Protein 4AFJ (pdb70)

Secondary structure (DSSP, 8-state):
--EEEEEEESSS----EEEEEEEEEEEEE-SS-EEEEEEETTT--EEEEEEEE----HHHHHHTT---TTB--EEEEEEE---S--EEEEEEE---EEHHHHHHHHHHTT-PPPHHHHHHHHHHHHHHHHHHHTTTEE-S--SGGGEEE-TTT--EEE---TT-EE--TTS-------GGG--HHHHTT-SS--THHHHHHHHHHHHHHHHTS-S---SSHHHHHHHHHHHH-PPPHHHHHHH-TT---S-----PPPPHHHHS-TTS-HHHHHHHHTTS-SSGGGSPPHHHHHTSGGGGGGG-TT---TTSPPP-------HHHHTT-GGGHHHHS-GGG--/-PPPEEEEEEESSS-S--EEEEEEEEEEEEEETTEEEEEEEETTT--EEEEEEEE---HHHHHHTT---TTB--EEEEEEEE-SSTT-EEEEEEEE---EEHHHHHHHHHHTT-PPPHHHHHHHHHHHHHHHHHHHTTTEE-S--SGGGEEE-TTT--EEE---TT-EE--TTS-------GGG--HHHHTT-SS--THHHHHHHHHHHHHHHHTS-S---SSHHHHHHHHHHHH-SPPHHHHHHH-TT---S-----PPPPHHHHS-TTS-HHHHHHHHTTS-SSGGGSPPHHHHHTSGGGGGGG-TT-B-TTSPBP-------TTTTTT-GGGHHHHS-GGG--/-HHHHHHHHHT-HHHHHHHHT--/-HHHHHHHHHT-HHHHHHHHHH-

GO terms:
  GO:0005515 protein binding (F, IPI)
  GO:0004674 protein serine/threonine kinase activity (F, IDA)
  GO:0034976 response to endoplasmic reticulum stress (P, IDA)
  GO:0010719 negative regulation of epithelial to mesenchymal transition (P, IDA)
  GO:0030336 negative regulation of cell migration (P, IDA)
  GO:0031398 positive regulation of protein ubiquitination (P, IDA)
  GO:0032436 positive regulation of proteasomal ubiquitin-dependent protein catabolic process (P, IDA)
  GO:0005813 centrosome (C, IDA)
  GO:0030010 establishment of cell polarity (P, TAS)
  GO:0030011 maintenance of cell polarity (P, TAS)
  GO:0090090 negative regulation of canonical Wnt signaling pathway (P, IGI)
  GO:0106310 protein serine kinase activity (F, IGI)
  GO:0010628 positive regulation of gene expression (P, IMP)
  GO:0010629 negative regulation of gene expression (P, IMP)
  GO:0045597 positive regulation of cell differentiation (P, IMP)
  GO:0045668 negative regulation of osteoblast differentiation (P, IMP)
  GO:1904781 positive regulation of protein localization to centrosome (P, IMP)
  GO:2000740 negative regulation of mesenchymal stem cell differentiation (P, IMP)
  GO:0032436 positive regulation of proteasomal ubiquitin-dependent protein catabolic process (P, IMP)
  GO:0150101 regulation of microtubule anchoring at centrosome (P, IMP)

Structure (mmCIF, N/CA/C/O backbone):
data_4AFJ
#
_entry.id   4AFJ
#
_cell.length_a   152.317
_cell.length_b   152.317
_cell.length_c   199.054
_cell.angle_alpha   90.00
_cell.angle_beta   90.00
_cell.angle_gamma   120.00
#
_symmetry.space_group_name_H-M   'H 3 2'
#
loop_
_entity.id
_entity.type
_entity.pdbx_description
1 polymer 'GLYCOGEN SYNTHASE KINASE-3 BETA'
2 polymer 'PROTO-ONCOGENE FRAT1'
3 non-polymer 'SULFATE ION'
4 non-polymer GLYCEROL
5 non-polymer 5-(4-METHOXYPHENYL)-N-(PYRIDIN-4-YLMETHYL)-1,3-OXAZOLE-4-CARBOXAMIDE
6 water water
#
loop_
_atom_site.group_PDB
_atom_site.id
_atom_site.type_symbol
_atom_site.label_atom_id
_atom_site.label_alt_id
_atom_site.label_comp_id
_atom_site.label_asym_id
_atom_site.label_entity_id
_atom_site.label_seq_id
_atom_site.pdbx_PDB_ins_code
_atom_site.Cartn_x
_atom_site.Cartn_y
_atom_site.Cartn_z
_atom_site.occupancy
_atom_site.B_iso_or_equiv
_atom_site.auth_seq_id
_atom_site.auth_comp_id
_atom_site.auth_asym_id
_atom_site.auth_atom_id
_atom_site.pdbx_PDB_model_num
ATOM 1 N N . LYS A 1 10 ? 99.406 23.293 -32.716 1.00 71.14 36 LYS A N 1
ATOM 2 C CA . LYS A 1 10 ? 98.231 22.430 -32.628 1.00 69.24 36 LYS A CA 1
ATOM 3 C C . LYS A 1 10 ? 97.227 22.939 -31.590 1.00 68.11 36 LYS A C 1
ATOM 4 O O . LYS A 1 10 ? 97.621 23.382 -30.509 1.00 64.42 36 LYS A O 1
ATOM 6 N N . VAL A 1 11 ? 95.930 22.889 -31.939 1.00 64.24 37 VAL A N 1
ATOM 7 C CA . VAL A 1 11 ? 94.822 23.276 -31.062 1.00 61.15 37 VAL A CA 1
ATOM 8 C C . VAL A 1 11 ? 94.319 21.987 -30.418 1.00 61.89 37 VAL A C 1
ATOM 9 O O . VAL A 1 11 ? 93.958 21.040 -31.127 1.00 62.16 37 VAL A O 1
ATOM 13 N N . THR A 1 12 ? 94.334 21.935 -29.083 1.00 54.87 38 THR A N 1
ATOM 14 C CA . THR A 1 12 ? 93.878 20.755 -28.362 1.00 52.01 38 THR A CA 1
ATOM 15 C C . THR A 1 12 ? 92.488 20.992 -27.811 1.00 53.30 38 THR A C 1
ATOM 16 O O . THR A 1 12 ? 92.260 21.979 -27.110 1.00 51.71 38 THR A O 1
ATOM 20 N N . THR A 1 13 ? 91.560 20.091 -28.142 1.00 49.20 39 THR A N 1
ATOM 21 C CA . THR A 1 13 ? 90.192 20.148 -27.650 1.00 47.57 39 THR A CA 1
ATOM 22 C C . THR A 1 13 ? 89.974 18.940 -26.758 1.00 49.32 39 THR A C 1
ATOM 23 O O . THR A 1 13 ? 90.273 17.803 -27.143 1.00 50.76 39 THR A O 1
ATOM 27 N N . VAL A 1 14 ? 89.483 19.207 -25.550 1.00 41.49 40 VAL A N 1
ATOM 28 C CA . VAL A 1 14 ? 89.226 18.209 -24.522 1.00 39.33 40 VAL A CA 1
ATOM 29 C C . VAL A 1 14 ? 87.857 18.458 -23.893 1.00 40.97 40 VAL A C 1
ATOM 30 O O . VAL A 1 14 ? 87.315 19.561 -23.995 1.00 40.31 40 VAL A O 1
ATOM 34 N N . VAL A 1 15 ? 87.310 17.428 -23.242 1.00 36.34 41 VAL A N 1
ATOM 35 C CA . VAL A 1 15 ? 86.074 17.526 -22.480 1.00 34.80 41 VAL A CA 1
ATOM 36 C C . VAL A 1 15 ? 86.596 17.651 -21.057 1.00 36.35 41 VAL A C 1
ATOM 37 O O . VAL A 1 15 ? 87.295 16.751 -20.581 1.00 35.27 41 VAL A O 1
ATOM 41 N N . ALA A 1 16 ? 86.343 18.794 -20.414 1.00 32.02 42 ALA A N 1
ATOM 42 C CA . ALA A 1 16 ? 86.862 19.045 -19.073 1.00 31.12 42 ALA A CA 1
ATOM 43 C C . ALA A 1 16 ? 85.766 19.472 -18.128 1.00 35.10 42 ALA A C 1
ATOM 44 O O . ALA A 1 16 ? 84.771 20.060 -18.551 1.00 35.28 42 ALA A O 1
ATOM 46 N N . THR A 1 17 ? 85.960 19.187 -16.849 1.00 29.52 43 THR A N 1
ATOM 47 C CA . THR A 1 17 ? 84.999 19.515 -15.811 1.00 29.88 43 THR A CA 1
ATOM 48 C C . THR A 1 17 ? 85.439 20.785 -15.080 1.00 33.67 43 THR A C 1
ATOM 49 O O . THR A 1 17 ? 86.603 20.853 -14.666 1.00 31.30 43 THR A O 1
ATOM 53 N N . PRO A 1 18 ? 84.525 21.767 -14.856 1.00 32.42 44 PRO A N 1
ATOM 54 C CA . PRO A 1 18 ? 84.912 22.975 -14.094 1.00 32.60 44 PRO A CA 1
ATOM 55 C C . PRO A 1 18 ? 85.420 22.620 -12.690 1.00 35.09 44 PRO A C 1
ATOM 56 O O . PRO A 1 18 ? 84.854 21.743 -12.030 1.00 32.69 44 PRO A O 1
ATOM 60 N N . GLY A 1 19 ? 86.499 23.279 -12.285 1.00 34.40 45 GLY A N 1
ATOM 61 C CA . GLY A 1 19 ? 87.177 23.066 -11.012 1.00 35.48 45 GLY A CA 1
ATOM 62 C C . GLY A 1 19 ? 86.320 23.159 -9.764 1.00 46.07 45 GLY A C 1
ATOM 63 O O . GLY A 1 19 ? 86.463 22.327 -8.866 1.00 44.79 45 GLY A O 1
ATOM 64 N N A GLN A 1 20 ? 85.413 24.147 -9.682 0.50 46.06 46 GLN A N 1
ATOM 65 N N B GLN A 1 20 ? 85.439 24.168 -9.724 0.50 47.39 46 GLN A N 1
ATOM 66 C CA A GLN A 1 20 ? 84.587 24.315 -8.477 0.50 48.06 46 GLN A CA 1
ATOM 67 C CA B GLN A 1 20 ? 84.522 24.459 -8.622 0.50 50.16 46 GLN A CA 1
ATOM 68 C C A GLN A 1 20 ? 83.128 23.866 -8.581 0.50 57.38 46 GLN A C 1
ATOM 69 C C B GLN A 1 20 ? 83.171 23.768 -8.844 0.50 59.17 46 GLN A C 1
ATOM 70 O O A GLN A 1 20 ? 82.605 23.301 -7.619 0.50 57.79 46 GLN A O 1
ATOM 71 O O B GLN A 1 20 ? 83.012 22.620 -8.435 0.50 59.25 46 GLN A O 1
ATOM 82 N N A GLY A 1 21 ? 82.482 24.138 -9.714 0.50 57.94 47 GLY A N 1
ATOM 83 N N B GLY A 1 21 ? 82.236 24.451 -9.505 0.50 59.68 47 GLY A N 1
ATOM 84 C CA A GLY A 1 21 ? 81.085 23.770 -9.934 0.50 60.15 47 GLY A CA 1
ATOM 85 C CA B GLY A 1 21 ? 80.908 23.919 -9.803 0.50 61.46 47 GLY A CA 1
ATOM 86 C C A GLY A 1 21 ? 80.465 24.373 -11.182 0.50 67.60 47 GLY A C 1
ATOM 87 C C B GLY A 1 21 ? 80.326 24.460 -11.098 0.50 68.18 47 GLY A C 1
ATOM 88 O O A GLY A 1 21 ? 80.823 25.493 -11.565 0.50 68.60 47 GLY A O 1
ATOM 89 O O B GLY A 1 21 ? 80.631 25.597 -11.475 0.50 69.12 47 GLY A O 1
ATOM 90 N N . PRO A 1 22 ? 79.504 23.677 -11.838 1.00 65.58 48 PRO A N 1
ATOM 91 C CA . PRO A 1 22 ? 78.981 22.333 -11.531 1.00 65.15 48 PRO A CA 1
ATOM 92 C C . PRO A 1 22 ? 79.774 21.184 -12.155 1.00 66.14 48 PRO A C 1
ATOM 93 O O . PRO A 1 22 ? 80.679 21.418 -12.951 1.00 64.41 48 PRO A O 1
ATOM 97 N N . ASP A 1 23 ? 79.429 19.937 -11.799 1.00 62.35 49 ASP A N 1
ATOM 98 C CA . ASP A 1 23 ? 80.077 18.733 -12.329 1.00 60.79 49 ASP A CA 1
ATOM 99 C C . ASP A 1 23 ? 79.705 18.473 -13.809 1.00 62.54 49 ASP A C 1
ATOM 100 O O . ASP A 1 23 ? 79.835 17.342 -14.280 1.00 62.76 49 ASP A O 1
ATOM 105 N N . ARG A 1 24 ? 79.251 19.527 -14.528 1.00 57.24 50 ARG A N 1
ATOM 106 C CA . ARG A 1 24 ? 78.813 19.508 -15.932 1.00 56.78 50 ARG A CA 1
ATOM 107 C C . ARG A 1 24 ? 80.035 19.622 -16.839 1.00 55.14 50 ARG A C 1
ATOM 108 O O . ARG A 1 24 ? 80.590 20.715 -16.947 1.00 54.74 50 ARG A O 1
ATOM 116 N N . PRO A 1 25 ? 80.486 18.534 -17.499 1.00 47.63 51 PRO A N 1
ATOM 117 C CA . PRO A 1 25 ? 81.671 18.651 -18.367 1.00 45.14 51 PRO A CA 1
ATOM 118 C C . PRO A 1 25 ? 81.393 19.495 -19.601 1.00 45.56 51 PRO A C 1
ATOM 119 O O . PRO A 1 25 ? 80.256 19.584 -20.051 1.00 43.44 51 PRO A O 1
ATOM 123 N N . GLN A 1 26 ? 82.426 20.149 -20.122 1.00 41.57 52 GLN A N 1
ATOM 124 C CA . GLN A 1 26 ? 82.265 21.001 -21.307 1.00 42.39 52 GLN A CA 1
ATOM 125 C C . GLN A 1 26 ? 83.530 20.956 -22.134 1.00 43.90 52 GLN A C 1
ATOM 126 O O . GLN A 1 26 ? 84.608 20.682 -21.598 1.00 40.86 52 GLN A O 1
ATOM 132 N N . GLU A 1 27 ? 83.410 21.258 -23.426 1.00 42.05 53 GLU A N 1
ATOM 133 C CA . GLU A 1 27 ? 84.549 21.294 -24.332 1.00 41.98 53 GLU A CA 1
ATOM 134 C C . GLU A 1 27 ? 85.369 22.533 -24.084 1.00 45.05 53 GLU A C 1
ATOM 135 O O . GLU A 1 27 ? 84.833 23.628 -23.970 1.00 45.99 53 GLU A O 1
ATOM 141 N N . VAL A 1 28 ? 86.661 22.338 -23.925 1.00 40.60 54 VAL A N 1
ATOM 142 C CA . VAL A 1 28 ? 87.630 23.401 -23.676 1.00 40.06 54 VAL A CA 1
ATOM 143 C C . VAL A 1 28 ? 88.720 23.203 -24.712 1.00 44.60 54 VAL A C 1
ATOM 144 O O . VAL A 1 28 ? 89.200 22.083 -24.902 1.00 43.21 54 VAL A O 1
ATOM 148 N N . SER A 1 29 ? 89.094 24.291 -25.386 1.00 43.42 55 SER A N 1
ATOM 149 C CA . SER A 1 29 ? 90.152 24.296 -26.386 1.00 44.53 55 SER A CA 1
ATOM 150 C C . SER A 1 29 ? 91.295 25.205 -25.959 1.00 45.63 55 SER A C 1
ATOM 151 O O . SER A 1 29 ? 91.064 26.328 -25.490 1.00 43.81 55 SER A O 1
ATOM 154 N N . TYR A 1 30 ? 92.527 24.697 -26.103 1.00 42.13 56 TYR A N 1
ATOM 155 C CA . TYR A 1 30 ? 93.755 25.431 -25.792 1.00 42.06 56 TYR A CA 1
ATOM 156 C C . TYR A 1 30 ? 94.827 25.224 -26.845 1.00 49.41 56 TYR A C 1
ATOM 157 O O . TYR A 1 30 ? 94.811 24.220 -27.558 1.00 49.67 56 TYR A O 1
ATOM 166 N N . THR A 1 31 ? 95.777 26.168 -26.915 1.00 48.27 57 THR A N 1
ATOM 167 C CA . THR A 1 31 ? 96.877 26.159 -27.868 1.00 51.30 57 THR A CA 1
ATOM 168 C C . THR A 1 31 ? 98.187 26.686 -27.226 1.00 55.99 57 THR A C 1
ATOM 169 O O . THR A 1 31 ? 98.229 26.876 -26.011 1.00 52.70 57 THR A O 1
ATOM 173 N N . ASP A 1 32 ? 99.245 26.911 -28.044 1.00 56.43 58 ASP A N 1
ATOM 174 C CA . ASP A 1 32 ? 100.569 27.405 -27.624 1.00 56.59 58 ASP A CA 1
ATOM 175 C C . ASP A 1 32 ? 101.178 26.556 -26.496 1.00 57.06 58 ASP A C 1
ATOM 176 O O . ASP A 1 32 ? 101.809 27.088 -25.587 1.00 55.80 58 ASP A O 1
ATOM 181 N N . THR A 1 33 ? 100.988 25.231 -26.577 1.00 53.26 59 THR A N 1
ATOM 182 C CA . THR A 1 33 ? 101.423 24.260 -25.570 1.00 51.20 59 THR A CA 1
ATOM 183 C C . THR A 1 33 ? 102.945 24.078 -25.513 1.00 56.45 59 THR A C 1
ATOM 184 O O . THR A 1 33 ? 103.580 23.811 -26.533 1.00 59.14 59 THR A O 1
ATOM 188 N N . LYS A 1 34 ? 103.517 24.232 -24.305 1.00 49.95 60 LYS A N 1
ATOM 189 C CA . LYS A 1 34 ? 104.945 24.068 -24.060 1.00 50.78 60 LYS A CA 1
ATOM 190 C C . LYS A 1 34 ? 105.220 23.551 -22.660 1.00 52.14 60 LYS A C 1
ATOM 191 O O . LYS A 1 34 ? 104.533 23.942 -21.722 1.00 48.52 60 LYS A O 1
ATOM 197 N N . VAL A 1 35 ? 106.225 22.672 -22.519 1.00 51.08 61 VAL A N 1
ATOM 198 C CA . VAL A 1 35 ? 106.624 22.123 -21.222 1.00 50.24 61 VAL A CA 1
ATOM 199 C C . VAL A 1 35 ? 107.321 23.215 -20.421 1.00 54.13 61 VAL A C 1
ATOM 200 O O . VAL A 1 35 ? 108.298 23.786 -20.891 1.00 55.52 61 VAL A O 1
ATOM 204 N N . ILE A 1 36 ? 106.799 23.519 -19.228 1.00 49.56 62 ILE A N 1
ATOM 205 C CA . ILE A 1 36 ? 107.386 24.519 -18.331 1.00 49.74 62 ILE A CA 1
ATOM 206 C C . ILE A 1 36 ? 108.019 23.922 -17.069 1.00 55.17 62 ILE A C 1
ATOM 207 O O . ILE A 1 36 ? 108.759 24.612 -16.360 1.00 55.70 62 ILE A O 1
ATOM 212 N N . GLY A 1 37 ? 107.789 22.628 -16.858 1.00 51.27 63 GLY A N 1
ATOM 213 C CA . GLY A 1 37 ? 108.342 21.870 -15.739 1.00 50.53 63 GLY A CA 1
ATOM 214 C C . GLY A 1 37 ? 108.133 20.372 -15.876 1.00 54.24 63 GLY A C 1
ATOM 215 O O . GLY A 1 37 ? 107.112 19.926 -16.410 1.00 52.43 63 GLY A O 1
ATOM 216 N N . ASN A 1 38 ? 109.111 19.591 -15.411 1.00 51.74 64 ASN A N 1
ATOM 217 C CA . ASN A 1 38 ? 109.096 18.124 -15.401 1.00 52.23 64 ASN A CA 1
ATOM 218 C C . ASN A 1 38 ? 109.772 17.656 -14.109 1.00 56.22 64 ASN A C 1
ATOM 219 O O . ASN A 1 38 ? 110.828 18.169 -13.744 1.00 56.20 64 ASN A O 1
ATOM 224 N N . GLY A 1 39 ? 109.131 16.730 -13.413 1.00 52.85 65 GLY A N 1
ATOM 225 C CA . GLY A 1 39 ? 109.626 16.182 -12.155 1.00 54.26 65 GLY A CA 1
ATOM 226 C C . GLY A 1 39 ? 109.040 14.819 -11.861 1.00 60.97 65 GLY A C 1
ATOM 227 O O . GLY A 1 39 ? 108.367 14.238 -12.722 1.00 59.90 65 GLY A O 1
ATOM 228 N N . SER A 1 40 ? 109.297 14.294 -10.642 1.00 60.40 66 SER A N 1
ATOM 229 C CA . SER A 1 40 ? 108.795 12.978 -10.208 1.00 61.93 66 SER A CA 1
ATOM 230 C C . SER A 1 40 ? 107.260 12.920 -10.209 1.00 63.63 66 SER A C 1
ATOM 231 O O . SER A 1 40 ? 106.684 11.887 -10.570 1.00 63.90 66 SER A O 1
ATOM 234 N N . PHE A 1 41 ? 106.616 14.048 -9.837 1.00 57.49 67 PHE A N 1
ATOM 235 C CA . PHE A 1 41 ? 105.162 14.234 -9.798 1.00 55.41 67 PHE A CA 1
ATOM 236 C C . PHE A 1 41 ? 104.492 14.029 -11.187 1.00 58.42 67 PHE A C 1
ATOM 237 O O . PHE A 1 41 ? 103.413 13.431 -11.276 1.00 57.99 67 PHE A O 1
ATOM 245 N N . GLY A 1 42 ? 105.143 14.556 -12.228 1.00 52.57 68 GLY A N 1
ATOM 246 C CA . GLY A 1 42 ? 104.683 14.534 -13.608 1.00 51.12 68 GLY A CA 1
ATOM 247 C C . GLY A 1 42 ? 105.214 15.708 -14.408 1.00 51.70 68 GLY A C 1
ATOM 248 O O . GLY A 1 42 ? 106.352 16.142 -14.198 1.00 51.73 68 GLY A O 1
ATOM 249 N N . VAL A 1 43 ? 104.393 16.234 -15.339 1.00 44.56 69 VAL A N 1
ATOM 250 C CA . VAL A 1 43 ? 104.775 17.332 -16.237 1.00 43.87 69 VAL A CA 1
ATOM 251 C C . VAL A 1 43 ? 103.843 18.538 -16.101 1.00 43.90 69 VAL A C 1
ATOM 252 O O . VAL A 1 43 ? 102.634 18.372 -15.942 1.00 41.19 69 VAL A O 1
ATOM 256 N N . VAL A 1 44 ? 104.410 19.755 -16.174 1.00 40.16 70 VAL A N 1
ATOM 257 C CA . VAL A 1 44 ? 103.647 21.006 -16.145 1.00 38.30 70 VAL A CA 1
ATOM 258 C C . VAL A 1 44 ? 103.823 21.715 -17.486 1.00 42.17 70 VAL A C 1
ATOM 259 O O . VAL A 1 44 ? 104.955 21.947 -17.920 1.00 42.78 70 VAL A O 1
ATOM 263 N N . TYR A 1 45 ? 102.700 22.057 -18.134 1.00 37.61 71 TYR A N 1
ATOM 264 C CA . TYR A 1 45 ? 102.702 22.751 -19.421 1.00 38.86 71 TYR A CA 1
ATOM 265 C C . TYR A 1 45 ? 102.187 24.164 -19.273 1.00 40.30 71 TYR A C 1
ATOM 266 O O . TYR A 1 45 ? 101.428 24.445 -18.357 1.00 39.08 71 TYR A O 1
ATOM 275 N N . GLN A 1 46 ? 102.554 25.040 -20.203 1.00 37.55 72 GLN A N 1
ATOM 276 C CA . GLN A 1 46 ? 101.968 26.365 -20.326 1.00 36.63 72 GLN A CA 1
ATOM 277 C C . GLN A 1 46 ? 101.112 26.281 -21.593 1.00 41.61 72 GLN A C 1
ATOM 278 O O . GLN A 1 46 ? 101.542 25.701 -22.598 1.00 42.93 72 GLN A O 1
ATOM 284 N N . ALA A 1 47 ? 99.900 26.825 -21.540 1.00 37.88 73 ALA A N 1
ATOM 285 C CA . ALA A 1 47 ? 99.012 26.857 -22.694 1.00 39.23 73 ALA A CA 1
ATOM 286 C C . ALA A 1 47 ? 98.182 28.138 -22.677 1.00 45.16 73 ALA A C 1
ATOM 287 O O . ALA A 1 47 ? 98.253 28.905 -21.713 1.00 43.81 73 ALA A O 1
ATOM 289 N N . LYS A 1 48 ? 97.461 28.401 -23.774 1.00 44.21 74 LYS A N 1
ATOM 290 C CA . LYS A 1 48 ? 96.593 29.562 -23.934 1.00 45.21 74 LYS A CA 1
ATOM 291 C C . LYS A 1 48 ? 95.206 29.027 -24.278 1.00 48.87 74 LYS A C 1
ATOM 292 O O . LYS A 1 48 ? 95.084 28.217 -25.198 1.00 48.12 74 LYS A O 1
ATOM 298 N N . LEU A 1 49 ? 94.170 29.459 -23.534 1.00 45.69 75 LEU A N 1
ATOM 299 C CA . LEU A 1 49 ? 92.791 29.042 -23.801 1.00 46.01 75 LEU A CA 1
ATOM 300 C C . LEU A 1 49 ? 92.331 29.769 -25.058 1.00 55.84 75 LEU A C 1
ATOM 301 O O . LEU A 1 49 ? 92.542 30.976 -25.179 1.00 56.58 75 LEU A O 1
ATOM 306 N N . CYS A 1 50 ? 91.760 29.028 -26.015 1.00 55.92 76 CYS A N 1
ATOM 307 C CA . CYS A 1 50 ? 91.294 29.571 -27.283 1.00 59.90 76 CYS A CA 1
ATOM 308 C C . CYS A 1 50 ? 90.168 30.598 -27.136 1.00 68.63 76 CYS A C 1
ATOM 309 O O . CYS A 1 50 ? 90.136 31.570 -27.894 1.00 71.19 76 CYS A O 1
ATOM 312 N N . ASP A 1 51 ? 89.269 30.395 -26.153 1.00 66.00 77 ASP A N 1
ATOM 313 C CA . ASP A 1 51 ? 88.106 31.253 -25.909 1.00 68.53 77 ASP A CA 1
ATOM 314 C C . ASP A 1 51 ? 88.421 32.675 -25.429 1.00 74.63 77 ASP A C 1
ATOM 315 O O . ASP A 1 51 ? 87.926 33.636 -26.017 1.00 77.97 77 ASP A O 1
ATOM 320 N N . SER A 1 52 ? 89.221 32.806 -24.362 1.00 68.69 78 SER A N 1
ATOM 321 C CA . SER A 1 52 ? 89.542 34.091 -23.740 1.00 69.27 78 SER A CA 1
ATOM 322 C C . SER A 1 52 ? 90.975 34.599 -23.960 1.00 72.17 78 SER A C 1
ATOM 323 O O . SER A 1 52 ? 91.294 35.720 -23.544 1.00 72.94 78 SER A O 1
ATOM 326 N N . GLY A 1 53 ? 91.824 33.778 -24.579 1.00 66.48 79 GLY A N 1
ATOM 327 C CA . GLY A 1 53 ? 93.227 34.114 -24.811 1.00 66.42 79 GLY A CA 1
ATOM 328 C C . GLY A 1 53 ? 94.058 34.109 -23.540 1.00 66.30 79 GLY A C 1
ATOM 329 O O . GLY A 1 53 ? 95.234 34.473 -23.570 1.00 66.72 79 GLY A O 1
ATOM 330 N N . GLU A 1 54 ? 93.446 33.692 -22.411 1.00 59.54 80 GLU A N 1
ATOM 331 C CA . GLU A 1 54 ? 94.049 33.619 -21.080 1.00 56.21 80 GLU A CA 1
ATOM 332 C C . GLU A 1 54 ? 95.074 32.497 -20.994 1.00 53.72 80 GLU A C 1
ATOM 333 O O . GLU A 1 54 ? 94.875 31.417 -21.558 1.00 50.98 80 GLU A O 1
ATOM 339 N N . LEU A 1 55 ? 96.170 32.760 -20.283 1.00 47.82 81 LEU A N 1
ATOM 340 C CA . LEU A 1 55 ? 97.244 31.792 -20.083 1.00 45.22 81 LEU A CA 1
ATOM 341 C C . LEU A 1 55 ? 96.887 30.865 -18.955 1.00 43.82 81 LEU A C 1
ATOM 342 O O . LEU A 1 55 ? 96.284 31.285 -17.958 1.00 42.61 81 LEU A O 1
ATOM 347 N N . VAL A 1 56 ? 97.251 29.589 -19.118 1.00 36.51 82 VAL A N 1
ATOM 348 C CA . VAL A 1 56 ? 97.007 28.547 -18.132 1.00 32.73 82 VAL A CA 1
ATOM 349 C C . VAL A 1 56 ? 98.238 27.678 -17.978 1.00 35.13 82 VAL A C 1
ATOM 350 O O . VAL A 1 56 ? 99.081 27.605 -18.876 1.00 35.48 82 VAL A O 1
ATOM 354 N N . ALA A 1 57 ? 98.337 27.029 -16.830 1.00 30.67 83 ALA A N 1
ATOM 355 C CA . ALA A 1 57 ? 99.349 26.033 -16.545 1.00 31.06 83 ALA A CA 1
ATOM 356 C C . ALA A 1 57 ? 98.577 24.724 -16.500 1.00 34.40 83 ALA A C 1
ATOM 357 O O . ALA A 1 57 ? 97.443 24.703 -16.004 1.00 32.97 83 ALA A O 1
ATOM 359 N N . ILE A 1 58 ? 99.124 23.657 -17.107 1.00 30.48 84 ILE A N 1
ATOM 360 C CA . ILE A 1 58 ? 98.451 22.360 -17.063 1.00 28.14 84 ILE A CA 1
ATOM 361 C C . ILE A 1 58 ? 99.366 21.395 -16.348 1.00 31.40 84 ILE A C 1
ATOM 362 O O . ILE A 1 58 ? 100.467 21.152 -16.827 1.00 32.90 84 ILE A O 1
ATOM 367 N N . LYS A 1 59 ? 98.946 20.892 -15.174 1.00 25.74 85 LYS A N 1
ATOM 368 C CA . LYS A 1 59 ? 99.754 19.933 -14.419 1.00 24.99 85 LYS A CA 1
ATOM 369 C C . LYS A 1 59 ? 99.206 18.556 -14.747 1.00 29.80 85 LYS A C 1
ATOM 370 O O . LYS A 1 59 ? 98.026 18.295 -14.487 1.00 28.55 85 LYS A O 1
ATOM 376 N N . LYS A 1 60 ? 100.045 17.704 -15.371 1.00 27.89 86 LYS A N 1
ATOM 377 C CA . LYS A 1 60 ? 99.690 16.358 -15.831 1.00 29.64 86 LYS A CA 1
ATOM 378 C C . LYS A 1 60 ? 100.365 15.317 -14.937 1.00 36.39 86 LYS A C 1
ATOM 379 O O . LYS A 1 60 ? 101.602 15.267 -14.842 1.00 35.64 86 LYS A O 1
ATOM 385 N N . VAL A 1 61 ? 99.537 14.492 -14.279 1.00 35.19 87 VAL A N 1
ATOM 386 C CA . VAL A 1 61 ? 99.947 13.467 -13.315 1.00 37.65 87 VAL A CA 1
ATOM 387 C C . VAL A 1 61 ? 99.390 12.094 -13.690 1.00 43.49 87 VAL A C 1
ATOM 388 O O . VAL A 1 61 ? 98.214 11.982 -14.037 1.00 43.06 87 VAL A O 1
ATOM 392 N N . LEU A 1 62 ? 100.227 11.041 -13.594 1.00 42.08 88 LEU A N 1
ATOM 393 C CA . LEU A 1 62 ? 99.802 9.655 -13.822 1.00 43.59 88 LEU A CA 1
ATOM 394 C C . LEU A 1 62 ? 98.852 9.281 -12.675 1.00 44.78 88 LEU A C 1
ATOM 395 O O . LEU A 1 62 ? 99.191 9.490 -11.508 1.00 43.95 88 LEU A O 1
ATOM 400 N N . GLN A 1 63 ? 97.642 8.817 -13.008 1.00 41.15 89 GLN A N 1
ATOM 401 C CA . GLN A 1 63 ? 96.617 8.496 -12.012 1.00 52.82 89 GLN A CA 1
ATOM 402 C C . GLN A 1 63 ? 96.352 7.002 -11.890 1.00 85.14 89 GLN A C 1
ATOM 403 O O . GLN A 1 63 ? 95.922 6.375 -12.851 1.00 59.58 89 GLN A O 1
ATOM 409 N N . PHE A 1 67 ? 91.492 4.368 -7.816 1.00 69.23 93 PHE A N 1
ATOM 410 C CA . PHE A 1 67 ? 91.706 5.284 -6.694 1.00 66.93 93 PHE A CA 1
ATOM 411 C C . PHE A 1 67 ? 91.513 6.751 -7.091 1.00 66.57 93 PHE A C 1
ATOM 412 O O . PHE A 1 67 ? 91.878 7.144 -8.202 1.00 65.78 93 PHE A O 1
ATOM 414 N N . LYS A 1 68 ? 90.949 7.557 -6.170 1.00 59.50 94 LYS A N 1
ATOM 415 C CA . LYS A 1 68 ? 90.724 8.987 -6.377 1.00 55.99 94 LYS A CA 1
ATOM 416 C C . LYS A 1 68 ? 92.001 9.787 -6.071 1.00 55.36 94 LYS A C 1
ATOM 417 O O . LYS A 1 68 ? 92.778 9.420 -5.188 1.00 56.95 94 LYS A O 1
ATOM 419 N N . ASN A 1 69 ? 92.217 10.866 -6.813 1.00 46.10 95 ASN A N 1
ATOM 420 C CA . ASN A 1 69 ? 93.387 11.706 -6.629 1.00 43.66 95 ASN A CA 1
ATOM 421 C C . ASN A 1 69 ? 93.113 12.683 -5.466 1.00 42.62 95 ASN A C 1
ATOM 422 O O . ASN A 1 69 ? 92.110 13.403 -5.452 1.00 39.98 95 ASN A O 1
ATOM 427 N N . ARG A 1 70 ? 93.985 12.640 -4.458 1.00 37.00 96 ARG A N 1
ATOM 428 C CA . ARG A 1 70 ? 93.889 13.449 -3.248 1.00 34.34 96 ARG A CA 1
ATOM 429 C C . ARG A 1 70 ? 94.011 14.923 -3.593 1.00 31.69 96 ARG A C 1
ATOM 430 O O . ARG A 1 70 ? 93.276 15.762 -3.067 1.00 29.86 96 ARG A O 1
ATOM 438 N N . GLU A 1 71 ? 94.943 15.227 -4.497 1.00 27.02 97 GLU A N 1
ATOM 439 C CA . GLU A 1 71 ? 95.228 16.567 -4.963 1.00 25.39 97 GLU A CA 1
ATOM 440 C C . GLU A 1 71 ? 93.993 17.204 -5.621 1.00 26.20 97 GLU A C 1
ATOM 441 O O . GLU A 1 71 ? 93.677 18.349 -5.332 1.00 25.53 97 GLU A O 1
ATOM 447 N N . LEU A 1 72 ? 93.285 16.461 -6.459 1.00 23.84 98 LEU A N 1
ATOM 448 C CA . LEU A 1 72 ? 92.062 16.952 -7.093 1.00 23.30 98 LEU A CA 1
ATOM 449 C C . LEU A 1 72 ? 90.936 17.271 -6.067 1.00 26.57 98 LEU A C 1
ATOM 450 O O . LEU A 1 72 ? 90.299 18.325 -6.176 1.00 24.71 98 LEU A O 1
ATOM 455 N N A GLN A 1 73 ? 90.674 16.360 -5.118 0.50 24.89 99 GLN A N 1
ATOM 456 N N B GLN A 1 73 ? 90.670 16.346 -5.112 0.50 24.82 99 GLN A N 1
ATOM 457 C CA A GLN A 1 73 ? 89.619 16.546 -4.114 0.50 25.24 99 GLN A CA 1
ATOM 458 C CA B GLN A 1 73 ? 89.638 16.532 -4.080 0.50 25.16 99 GLN A CA 1
ATOM 459 C C A GLN A 1 73 ? 89.883 17.792 -3.243 0.50 27.67 99 GLN A C 1
ATOM 460 C C B GLN A 1 73 ? 89.899 17.841 -3.325 0.50 27.35 99 GLN A C 1
ATOM 461 O O A GLN A 1 73 ? 88.957 18.555 -2.956 0.50 26.79 99 GLN A O 1
ATOM 462 O O B GLN A 1 73 ? 88.988 18.659 -3.159 0.50 26.08 99 GLN A O 1
ATOM 473 N N . ILE A 1 74 ? 91.159 18.054 -2.915 1.00 23.78 100 ILE A N 1
ATOM 474 C CA . ILE A 1 74 ? 91.549 19.281 -2.211 1.00 23.29 100 ILE A CA 1
ATOM 475 C C . ILE A 1 74 ? 91.311 20.514 -3.124 1.00 28.82 100 ILE A C 1
ATOM 476 O O . ILE A 1 74 ? 90.592 21.431 -2.712 1.00 29.70 100 ILE A O 1
ATOM 481 N N A MET A 1 75 ? 91.867 20.502 -4.360 0.50 25.14 101 MET A N 1
ATOM 482 N N B MET A 1 75 ? 91.864 20.511 -4.352 0.50 25.75 101 MET A N 1
ATOM 483 C CA A MET A 1 75 ? 91.782 21.616 -5.330 0.50 24.60 101 MET A CA 1
ATOM 484 C CA B MET A 1 75 ? 91.776 21.645 -5.293 0.50 25.53 101 MET A CA 1
ATOM 485 C C A MET A 1 75 ? 90.364 22.050 -5.658 0.50 28.60 101 MET A C 1
ATOM 486 C C B MET A 1 75 ? 90.368 22.043 -5.716 0.50 28.92 101 MET A C 1
ATOM 487 O O A MET A 1 75 ? 90.135 23.236 -5.882 0.50 28.91 101 MET A O 1
ATOM 488 O O B MET A 1 75 ? 90.149 23.202 -6.061 0.50 29.07 101 MET A O 1
ATOM 497 N N . ARG A 1 76 ? 89.415 21.099 -5.684 1.00 25.48 102 ARG A N 1
ATOM 498 C CA . ARG A 1 76 ? 88.006 21.380 -6.008 1.00 26.52 102 ARG A CA 1
ATOM 499 C C . ARG A 1 76 ? 87.327 22.187 -4.894 1.00 31.40 102 ARG A C 1
ATOM 500 O O . ARG A 1 76 ? 86.299 22.810 -5.136 1.00 32.78 102 ARG A O 1
ATOM 508 N N . LYS A 1 77 ? 87.880 22.156 -3.677 1.00 28.48 103 LYS A N 1
ATOM 509 C CA . LYS A 1 77 ? 87.317 22.854 -2.504 1.00 30.25 103 LYS A CA 1
ATOM 510 C C . LYS A 1 77 ? 87.764 24.304 -2.388 1.00 32.48 103 LYS A C 1
ATOM 511 O O . LYS A 1 77 ? 87.129 25.082 -1.678 1.00 31.94 103 LYS A O 1
ATOM 517 N N . LEU A 1 78 ? 88.880 24.651 -3.027 1.00 28.37 104 LEU A N 1
ATOM 518 C CA . LEU A 1 78 ? 89.499 25.957 -2.841 1.00 29.41 104 LEU A CA 1
ATOM 519 C C . LEU A 1 78 ? 89.155 27.034 -3.853 1.00 35.27 104 LEU A C 1
ATOM 520 O O . LEU A 1 78 ? 89.110 26.782 -5.051 1.00 34.67 104 LEU A O 1
ATOM 525 N N . ASP A 1 79 ? 88.954 28.252 -3.336 1.00 34.51 105 ASP A N 1
ATOM 526 C CA . ASP A 1 79 ? 88.697 29.474 -4.087 1.00 34.34 105 ASP A CA 1
ATOM 527 C C . ASP A 1 79 ? 89.182 30.633 -3.240 1.00 33.62 105 ASP A C 1
ATOM 528 O O . ASP A 1 79 ? 88.476 31.109 -2.346 1.00 33.37 105 ASP A O 1
ATOM 533 N N . HIS A 1 80 ? 90.414 31.062 -3.498 1.00 27.71 106 HIS A N 1
ATOM 534 C CA . HIS A 1 80 ? 91.068 32.124 -2.723 1.00 26.26 106 HIS A CA 1
ATOM 535 C C . HIS A 1 80 ? 92.051 32.866 -3.613 1.00 30.70 106 HIS A C 1
ATOM 536 O O . HIS A 1 80 ? 92.769 32.238 -4.413 1.00 28.71 106 HIS A O 1
ATOM 543 N N . CYS A 1 81 ? 92.092 34.196 -3.459 1.00 29.69 107 CYS A N 1
ATOM 544 C CA . CYS A 1 81 ? 92.960 35.105 -4.220 1.00 32.26 107 CYS A CA 1
ATOM 545 C C . CYS A 1 81 ? 94.476 34.821 -4.079 1.00 33.23 107 CYS A C 1
ATOM 546 O O . CYS A 1 81 ? 95.251 35.248 -4.936 1.00 32.71 107 CYS A O 1
ATOM 549 N N . ASN A 1 82 ? 94.889 34.091 -3.025 1.00 27.29 108 ASN A N 1
ATOM 550 C CA . ASN A 1 82 ? 96.294 33.728 -2.813 1.00 25.81 108 ASN A CA 1
ATOM 551 C C . ASN A 1 82 ? 96.602 32.272 -3.059 1.00 26.98 108 ASN A C 1
ATOM 552 O O . ASN A 1 82 ? 97.639 31.766 -2.619 1.00 23.64 108 ASN A O 1
ATOM 557 N N . ILE A 1 83 ? 95.715 31.610 -3.814 1.00 25.39 109 ILE A N 1
ATOM 558 C CA . ILE A 1 83 ? 95.876 30.190 -4.174 1.00 25.40 109 ILE A CA 1
ATOM 559 C C . ILE A 1 83 ? 95.594 30.059 -5.660 1.00 27.82 109 ILE A C 1
ATOM 560 O O . ILE A 1 83 ? 94.590 30.590 -6.123 1.00 25.55 109 ILE A O 1
ATOM 565 N N . VAL A 1 84 ? 96.502 29.381 -6.414 1.00 26.01 110 VAL A N 1
ATOM 566 C CA . VAL A 1 84 ? 96.331 29.183 -7.853 1.00 27.28 110 VAL A CA 1
ATOM 567 C C . VAL A 1 84 ? 95.016 28.419 -8.039 1.00 30.14 110 VAL A C 1
ATOM 568 O O . VAL A 1 84 ? 94.842 27.349 -7.457 1.00 29.29 110 VAL A O 1
ATOM 572 N N . ARG A 1 85 ? 94.079 29.024 -8.749 1.00 28.69 111 ARG A N 1
ATOM 573 C CA . ARG A 1 85 ? 92.737 28.467 -8.955 1.00 29.66 111 ARG A CA 1
ATOM 574 C C . ARG A 1 85 ? 92.737 27.324 -9.954 1.00 32.25 111 ARG A C 1
ATOM 575 O O . ARG A 1 85 ? 93.389 27.424 -10.996 1.00 30.89 111 ARG A O 1
ATOM 583 N N . LEU A 1 86 ? 91.982 26.250 -9.629 1.00 28.60 112 LEU A N 1
ATOM 584 C CA . LEU A 1 86 ? 91.766 25.123 -10.510 1.00 27.33 112 LEU A CA 1
ATOM 585 C C . LEU A 1 86 ? 90.602 25.527 -11.410 1.00 31.53 112 LEU A C 1
ATOM 586 O O . LEU A 1 86 ? 89.454 25.619 -10.933 1.00 31.20 112 LEU A O 1
ATOM 591 N N . ARG A 1 87 ? 90.897 25.814 -12.694 1.00 26.83 113 ARG A N 1
ATOM 592 C CA . ARG A 1 87 ? 89.868 26.227 -13.652 1.00 28.89 113 ARG A CA 1
ATOM 593 C C . ARG A 1 87 ? 89.095 25.024 -14.160 1.00 30.76 113 ARG A C 1
ATOM 594 O O . ARG A 1 87 ? 87.868 25.065 -14.224 1.00 30.79 113 ARG A O 1
ATOM 602 N N . TYR A 1 88 ? 89.819 23.978 -14.589 1.00 26.80 114 TYR A N 1
ATOM 603 C CA . TYR A 1 88 ? 89.213 22.749 -15.123 1.00 26.52 114 TYR A CA 1
ATOM 604 C C . TYR A 1 88 ? 90.065 21.551 -14.762 1.00 29.24 114 TYR A C 1
ATOM 605 O O . TYR A 1 88 ? 91.228 21.711 -14.407 1.00 28.30 114 TYR A O 1
ATOM 614 N N . PHE A 1 89 ? 89.504 20.350 -14.907 1.00 25.50 115 PHE A N 1
ATOM 615 C CA . PHE A 1 89 ? 90.273 19.129 -14.773 1.00 25.05 115 PHE A CA 1
ATOM 616 C C . PHE A 1 89 ? 89.762 18.156 -15.807 1.00 27.74 115 PHE A C 1
ATOM 617 O O . PHE A 1 89 ? 88.551 18.118 -16.082 1.00 26.80 115 PHE A O 1
ATOM 625 N N . PHE A 1 90 ? 90.679 17.410 -16.421 1.00 24.15 116 PHE A N 1
ATOM 626 C CA . PHE A 1 90 ? 90.318 16.421 -17.437 1.00 24.59 116 PHE A CA 1
ATOM 627 C C . PHE A 1 90 ? 91.264 15.246 -17.401 1.00 30.55 116 PHE A C 1
ATOM 628 O O . PHE A 1 90 ? 92.455 15.407 -17.116 1.00 29.56 116 PHE A O 1
ATOM 636 N N . TYR A 1 91 ? 90.746 14.067 -17.717 1.00 28.23 117 TYR A N 1
ATOM 637 C CA . TYR A 1 91 ? 91.557 12.856 -17.770 1.00 29.47 117 TYR A CA 1
ATOM 638 C C . TYR A 1 91 ? 91.956 12.596 -19.201 1.00 35.58 117 TYR A C 1
ATOM 639 O O . TYR A 1 91 ? 91.195 12.921 -20.106 1.00 36.35 117 TYR A O 1
ATOM 648 N N . SER A 1 92 ? 93.154 12.035 -19.416 1.00 34.72 118 SER A N 1
ATOM 649 C CA . SER A 1 92 ? 93.672 11.714 -20.756 1.00 37.71 118 SER A CA 1
ATOM 650 C C . SER A 1 92 ? 94.399 10.367 -20.734 1.00 47.00 118 SER A C 1
ATOM 651 O O . SER A 1 92 ? 94.658 9.831 -19.650 1.00 45.61 118 SER A O 1
ATOM 654 N N . SER A 1 93 ? 94.692 9.805 -21.936 1.00 48.30 119 SER A N 1
ATOM 655 C CA . SER A 1 93 ? 95.372 8.516 -22.086 1.00 83.48 119 SER A CA 1
ATOM 656 C C . SER A 1 93 ? 96.713 8.653 -22.798 1.00 113.63 119 SER A C 1
ATOM 657 O O . SER A 1 93 ? 97.635 7.888 -22.518 1.00 78.92 119 SER A O 1
ATOM 660 N N . LYS A 1 96 ? 99.231 3.102 -23.137 1.00 93.12 122 LYS A N 1
ATOM 661 C CA . LYS A 1 96 ? 99.378 1.752 -22.595 1.00 95.48 122 LYS A CA 1
ATOM 662 C C . LYS A 1 96 ? 98.304 0.710 -23.007 1.00 100.97 122 LYS A C 1
ATOM 663 O O . LYS A 1 96 ? 98.698 -0.417 -23.308 1.00 104.87 122 LYS A O 1
ATOM 665 N N . LYS A 1 97 ? 96.974 1.012 -23.015 1.00 94.52 123 LYS A N 1
ATOM 666 C CA . LYS A 1 97 ? 96.289 2.277 -22.709 1.00 89.83 123 LYS A CA 1
ATOM 667 C C . LYS A 1 97 ? 95.717 2.365 -21.279 1.00 89.48 123 LYS A C 1
ATOM 668 O O . LYS A 1 97 ? 95.054 3.360 -20.952 1.00 86.02 123 LYS A O 1
ATOM 670 N N . ASP A 1 98 ? 96.020 1.357 -20.412 1.00 85.61 124 ASP A N 1
ATOM 671 C CA . ASP A 1 98 ? 95.598 1.301 -18.998 1.00 82.17 124 ASP A CA 1
ATOM 672 C C . ASP A 1 98 ? 96.097 2.529 -18.208 1.00 78.83 124 ASP A C 1
ATOM 673 O O . ASP A 1 98 ? 95.608 2.803 -17.104 1.00 77.20 124 ASP A O 1
ATOM 675 N N . GLU A 1 99 ? 97.058 3.270 -18.806 1.00 70.73 125 GLU A N 1
ATOM 676 C CA . GLU A 1 99 ? 97.663 4.505 -18.310 1.00 65.44 125 GLU A CA 1
ATOM 677 C C . GLU A 1 99 ? 96.628 5.632 -18.363 1.00 59.26 125 GLU A C 1
ATOM 678 O O . GLU A 1 99 ? 96.137 5.972 -19.443 1.00 57.66 125 GLU A O 1
ATOM 684 N N . VAL A 1 100 ? 96.306 6.217 -17.204 1.00 49.83 126 VAL A N 1
ATOM 685 C CA . VAL A 1 100 ? 95.380 7.345 -17.136 1.00 44.57 126 VAL A CA 1
ATOM 686 C C . VAL A 1 100 ? 96.117 8.528 -16.516 1.00 43.92 126 VAL A C 1
ATOM 687 O O . VAL A 1 100 ? 96.753 8.384 -15.468 1.00 42.76 126 VAL A O 1
ATOM 691 N N . TYR A 1 101 ? 96.038 9.694 -17.166 1.00 38.32 127 TYR A N 1
ATOM 692 C CA . TYR A 1 101 ? 96.649 10.917 -16.649 1.00 36.66 127 TYR A CA 1
ATOM 693 C C . TYR A 1 101 ? 95.571 11.907 -16.256 1.00 37.51 127 TYR A C 1
ATOM 694 O O . TYR A 1 101 ? 94.614 12.087 -17.014 1.00 36.92 127 TYR A O 1
ATOM 703 N N . LEU A 1 102 ? 95.714 12.530 -15.070 1.00 31.79 128 LEU A N 1
ATOM 704 C CA . LEU A 1 102 ? 94.835 13.592 -14.607 1.00 29.79 128 LEU A CA 1
ATOM 705 C C . LEU A 1 102 ? 95.525 14.918 -14.950 1.00 32.86 128 LEU A C 1
ATOM 706 O O . LEU A 1 102 ? 96.698 15.128 -14.591 1.00 33.69 128 LEU A O 1
ATOM 711 N N . ASN A 1 103 ? 94.795 15.807 -15.624 1.00 26.02 129 ASN A N 1
ATOM 712 C CA . ASN A 1 103 ? 95.289 17.119 -16.016 1.00 25.87 129 ASN A CA 1
ATOM 713 C C . ASN A 1 103 ? 94.545 18.184 -15.241 1.00 27.80 129 ASN A C 1
ATOM 714 O O . ASN A 1 103 ? 93.322 18.259 -15.311 1.00 26.22 129 ASN A O 1
ATOM 719 N N . LEU A 1 104 ? 95.291 19.011 -14.520 1.00 25.11 130 LEU A N 1
ATOM 720 C CA . LEU A 1 104 ? 94.743 20.113 -13.744 1.00 23.79 130 LEU A CA 1
ATOM 721 C C . LEU A 1 104 ? 95.023 21.377 -14.512 1.00 27.73 130 LEU A C 1
ATOM 722 O O . LEU A 1 104 ? 96.184 21.716 -14.752 1.00 26.90 130 LEU A O 1
ATOM 727 N N . VAL A 1 105 ? 93.957 22.059 -14.934 1.00 24.93 131 VAL A N 1
ATOM 728 C CA . VAL A 1 105 ? 94.112 23.299 -15.675 1.00 25.10 131 VAL A CA 1
ATOM 729 C C . VAL A 1 105 ? 94.047 24.403 -14.642 1.00 29.51 131 VAL A C 1
ATOM 730 O O . VAL A 1 105 ? 93.001 24.635 -14.051 1.00 29.03 131 VAL A O 1
ATOM 734 N N . LEU A 1 106 ? 95.172 25.077 -14.436 1.00 27.78 132 LEU A N 1
ATOM 735 C CA . LEU A 1 106 ? 95.349 26.115 -13.430 1.00 27.67 132 LEU A CA 1
ATOM 736 C C . LEU A 1 106 ? 95.570 27.488 -14.032 1.00 33.89 132 LEU A C 1
ATOM 737 O O . LEU A 1 106 ? 96.141 27.588 -15.109 1.00 33.39 132 LEU A O 1
ATOM 742 N N . ASP A 1 107 ? 95.228 28.549 -13.289 1.00 31.53 133 ASP A N 1
ATOM 743 C CA . ASP A 1 107 ? 95.565 29.917 -13.695 1.00 33.26 133 ASP A CA 1
ATOM 744 C C . ASP A 1 107 ? 97.093 30.016 -13.788 1.00 37.60 133 ASP A C 1
ATOM 745 O O . ASP A 1 107 ? 97.795 29.460 -12.942 1.00 35.96 133 ASP A O 1
ATOM 750 N N . TYR A 1 108 ? 97.602 30.682 -14.837 1.00 35.33 134 TYR A N 1
ATOM 751 C CA . TYR A 1 108 ? 99.037 30.817 -15.054 1.00 35.31 134 TYR A CA 1
ATOM 752 C C . TYR A 1 108 ? 99.584 31.999 -14.275 1.00 37.68 134 TYR A C 1
ATOM 753 O O . TYR A 1 108 ? 98.940 33.039 -14.196 1.00 36.74 134 TYR A O 1
ATOM 762 N N . VAL A 1 109 ? 100.766 31.826 -13.691 1.00 31.61 135 VAL A N 1
ATOM 763 C CA . VAL A 1 109 ? 101.460 32.891 -12.932 1.00 31.08 135 VAL A CA 1
ATOM 764 C C . VAL A 1 109 ? 102.915 32.874 -13.452 1.00 35.55 135 VAL A C 1
ATOM 765 O O . VAL A 1 109 ? 103.496 31.801 -13.499 1.00 34.41 135 VAL A O 1
ATOM 769 N N . PRO A 1 110 ? 103.483 34.002 -13.942 1.00 33.04 136 PRO A N 1
ATOM 770 C CA . PRO A 1 110 ? 104.809 33.926 -14.583 1.00 33.72 136 PRO A CA 1
ATOM 771 C C . PRO A 1 110 ? 106.040 33.678 -13.716 1.00 38.83 136 PRO A C 1
ATOM 772 O O . PRO A 1 110 ? 106.982 33.040 -14.198 1.00 39.48 136 PRO A O 1
ATOM 776 N N . GLU A 1 111 ? 106.032 34.109 -12.440 1.00 33.67 137 GLU A N 1
ATOM 777 C CA . GLU A 1 111 ? 107.232 33.988 -11.611 1.00 32.33 137 GLU A CA 1
ATOM 778 C C . GLU A 1 111 ? 107.061 33.253 -10.290 1.00 34.09 137 GLU A C 1
ATOM 779 O O . GLU A 1 111 ? 105.943 32.938 -9.914 1.00 32.02 137 GLU A O 1
ATOM 785 N N . THR A 1 112 ? 108.180 32.961 -9.600 1.00 30.32 138 THR A N 1
ATOM 786 C CA . THR A 1 112 ? 108.155 32.315 -8.283 1.00 29.31 138 THR A CA 1
ATOM 787 C C . THR A 1 112 ? 108.995 33.151 -7.331 1.00 33.40 138 THR A C 1
ATOM 788 O O . THR A 1 112 ? 109.918 33.860 -7.784 1.00 30.92 138 THR A O 1
ATOM 792 N N . VAL A 1 113 ? 108.698 33.042 -6.007 1.00 29.78 139 VAL A N 1
ATOM 793 C CA . VAL A 1 113 ? 109.474 33.687 -4.931 1.00 29.86 139 VAL A CA 1
ATOM 794 C C . VAL A 1 113 ? 110.917 33.122 -5.035 1.00 36.79 139 VAL A C 1
ATOM 795 O O . VAL A 1 113 ? 111.873 33.878 -4.859 1.00 37.68 139 VAL A O 1
ATOM 799 N N . TYR A 1 114 ? 111.066 31.830 -5.421 1.00 34.10 140 TYR A N 1
ATOM 800 C CA . TYR A 1 114 ? 112.389 31.228 -5.623 1.00 35.31 140 TYR A CA 1
ATOM 801 C C . TYR A 1 114 ? 113.250 32.051 -6.625 1.00 39.85 140 TYR A C 1
ATOM 802 O O . TYR A 1 114 ? 114.357 32.479 -6.277 1.00 39.77 140 TYR A O 1
ATOM 811 N N A ARG A 1 115 ? 112.731 32.263 -7.849 0.50 36.26 141 ARG A N 1
ATOM 812 N N B ARG A 1 115 ? 112.724 32.264 -7.846 0.50 36.08 141 ARG A N 1
ATOM 813 C CA A ARG A 1 115 ? 113.404 32.997 -8.929 0.50 36.78 141 ARG A CA 1
ATOM 814 C CA B ARG A 1 115 ? 113.375 32.997 -8.939 0.50 36.54 141 ARG A CA 1
ATOM 815 C C A ARG A 1 115 ? 113.714 34.454 -8.562 0.50 40.18 141 ARG A C 1
ATOM 816 C C B ARG A 1 115 ? 113.703 34.451 -8.571 0.50 40.10 141 ARG A C 1
ATOM 817 O O A ARG A 1 115 ? 114.829 34.920 -8.813 0.50 40.39 141 ARG A O 1
ATOM 818 O O B ARG A 1 115 ? 114.819 34.909 -8.830 0.50 40.36 141 ARG A O 1
ATOM 833 N N . VAL A 1 116 ? 112.744 35.156 -7.947 1.00 35.89 142 VAL A N 1
ATOM 834 C CA . VAL A 1 116 ? 112.870 36.559 -7.522 1.00 36.85 142 VAL A CA 1
ATOM 835 C C . VAL A 1 116 ? 113.951 36.722 -6.435 1.00 43.43 142 VAL A C 1
ATOM 836 O O . VAL A 1 116 ? 114.816 37.590 -6.560 1.00 43.35 142 VAL A O 1
ATOM 840 N N . ALA A 1 117 ? 113.926 35.848 -5.410 1.00 41.17 143 ALA A N 1
ATOM 841 C CA . ALA A 1 117 ? 114.894 35.859 -4.314 1.00 40.62 143 ALA A CA 1
ATOM 842 C C . ALA A 1 117 ? 116.295 35.486 -4.811 1.00 44.75 143 ALA A C 1
ATOM 843 O O . ALA A 1 117 ? 117.273 36.058 -4.326 1.00 44.32 143 ALA A O 1
ATOM 845 N N . ARG A 1 118 ? 116.385 34.561 -5.803 1.00 41.48 144 ARG A N 1
ATOM 846 C CA . ARG A 1 118 ? 117.646 34.122 -6.417 1.00 42.10 144 ARG A CA 1
ATOM 847 C C . ARG A 1 118 ? 118.314 35.292 -7.149 1.00 47.55 144 ARG A C 1
ATOM 848 O O . ARG A 1 118 ? 119.537 35.440 -7.083 1.00 47.59 144 ARG A O 1
ATOM 856 N N . HIS A 1 119 ? 117.500 36.117 -7.829 1.00 44.69 145 HIS A N 1
ATOM 857 C CA . HIS A 1 119 ? 117.935 37.284 -8.582 1.00 46.64 145 HIS A CA 1
ATOM 858 C C . HIS A 1 119 ? 118.641 38.266 -7.653 1.00 50.21 145 HIS A C 1
ATOM 859 O O . HIS A 1 119 ? 119.765 38.683 -7.942 1.00 51.32 145 HIS A O 1
ATOM 866 N N . TYR A 1 120 ? 117.993 38.606 -6.527 1.00 43.62 146 TYR A N 1
ATOM 867 C CA . TYR A 1 120 ? 118.531 39.518 -5.531 1.00 42.38 146 TYR A CA 1
ATOM 868 C C . TYR A 1 120 ? 119.778 38.934 -4.882 1.00 47.16 146 TYR A C 1
ATOM 869 O O . TYR A 1 120 ? 120.751 39.662 -4.688 1.00 47.39 146 TYR A O 1
ATOM 878 N N . SER A 1 121 ? 119.768 37.618 -4.595 1.00 42.97 147 SER A N 1
ATOM 879 C CA . SER A 1 121 ? 120.894 36.920 -3.979 1.00 44.45 147 SER A CA 1
ATOM 880 C C . SER A 1 121 ? 122.132 36.932 -4.877 1.00 51.90 147 SER A C 1
ATOM 881 O O . SER A 1 121 ? 123.236 37.167 -4.380 1.00 52.28 147 SER A O 1
ATOM 884 N N . ARG A 1 122 ? 121.942 36.691 -6.194 1.00 51.03 148 ARG A N 1
ATOM 885 C CA . ARG A 1 122 ? 123.009 36.697 -7.200 1.00 52.86 148 ARG A CA 1
ATOM 886 C C . ARG A 1 122 ? 123.591 38.099 -7.362 1.00 56.75 148 ARG A C 1
ATOM 887 O O . ARG A 1 122 ? 124.783 38.224 -7.632 1.00 57.13 148 ARG A O 1
ATOM 895 N N . ALA A 1 123 ? 122.751 39.143 -7.185 1.00 52.39 149 ALA A N 1
ATOM 896 C CA . ALA A 1 123 ? 123.140 40.553 -7.270 1.00 53.41 149 ALA A CA 1
ATOM 897 C C . ALA A 1 123 ? 123.712 41.082 -5.942 1.00 56.76 149 ALA A C 1
ATOM 898 O O . ALA A 1 123 ? 124.132 42.239 -5.881 1.00 57.99 149 ALA A O 1
ATOM 900 N N . LYS A 1 124 ? 123.743 40.231 -4.885 1.00 51.35 150 LYS A N 1
ATOM 901 C CA . LYS A 1 124 ? 124.243 40.556 -3.543 1.00 50.57 150 LYS A CA 1
ATOM 902 C C . LYS A 1 124 ? 123.489 41.744 -2.902 1.00 53.53 150 LYS A C 1
ATOM 903 O O . LYS A 1 124 ? 124.098 42.707 -2.404 1.00 52.52 150 LYS A O 1
ATOM 909 N N . GLN A 1 125 ? 122.141 41.672 -2.954 1.00 48.29 151 GLN A N 1
ATOM 910 C CA . GLN A 1 125 ? 121.236 42.667 -2.370 1.00 47.68 151 GLN A CA 1
ATOM 911 C C . GLN A 1 125 ? 120.055 41.973 -1.737 1.00 48.83 151 GLN A C 1
ATOM 912 O O . GLN A 1 125 ? 119.668 40.920 -2.214 1.00 46.51 151 GLN A O 1
ATOM 918 N N . THR A 1 126 ? 119.513 42.530 -0.644 1.00 45.61 152 THR A N 1
ATOM 919 C CA . THR A 1 126 ? 118.370 41.937 0.050 1.00 43.96 152 THR A CA 1
ATOM 920 C C . THR A 1 126 ? 117.088 42.357 -0.671 1.00 43.30 152 THR A C 1
ATOM 921 O O . THR A 1 126 ? 117.017 43.476 -1.194 1.00 40.88 152 THR A O 1
ATOM 925 N N . LEU A 1 127 ? 116.084 41.462 -0.704 1.00 38.38 153 LEU A N 1
ATOM 926 C CA . LEU A 1 127 ? 114.775 41.771 -1.277 1.00 37.02 153 LEU A CA 1
ATOM 927 C C . LEU A 1 127 ? 114.228 42.966 -0.462 1.00 37.91 153 LEU A C 1
ATOM 928 O O . LEU A 1 127 ? 114.358 42.953 0.763 1.00 34.78 153 LEU A O 1
ATOM 933 N N . PRO A 1 128 ? 113.721 44.054 -1.089 1.00 36.24 154 PRO A N 1
ATOM 934 C CA . PRO A 1 128 ? 113.201 45.180 -0.289 1.00 35.65 154 PRO A CA 1
ATOM 935 C C . PRO A 1 128 ? 112.180 44.697 0.733 1.00 36.38 154 PRO A C 1
ATOM 936 O O . PRO A 1 128 ? 111.416 43.773 0.436 1.00 33.95 154 PRO A O 1
ATOM 940 N N . VAL A 1 129 ? 112.225 45.253 1.955 1.00 32.50 155 VAL A N 1
ATOM 941 C CA . VAL A 1 129 ? 111.364 44.844 3.075 1.00 32.41 155 VAL A CA 1
ATOM 942 C C . VAL A 1 129 ? 109.872 44.857 2.724 1.00 33.25 155 VAL A C 1
ATOM 943 O O . VAL A 1 129 ? 109.131 44.012 3.229 1.00 30.88 155 VAL A O 1
ATOM 947 N N . ILE A 1 130 ? 109.436 45.813 1.863 1.00 30.76 156 ILE A N 1
ATOM 948 C CA . ILE A 1 130 ? 108.030 45.904 1.450 1.00 30.07 156 ILE A CA 1
ATOM 949 C C . ILE A 1 130 ? 107.559 44.611 0.771 1.00 30.12 156 ILE A C 1
ATOM 950 O O . ILE A 1 130 ? 106.434 44.201 1.010 1.00 28.95 156 ILE A O 1
ATOM 955 N N . TYR A 1 131 ? 108.428 43.967 -0.049 1.00 26.18 157 TYR A N 1
ATOM 956 C CA . TYR A 1 131 ? 108.099 42.722 -0.725 1.00 25.59 157 TYR A CA 1
ATOM 957 C C . TYR A 1 131 ? 108.124 41.568 0.246 1.00 26.95 157 TYR A C 1
ATOM 958 O O . TYR A 1 131 ? 107.394 40.597 0.057 1.00 23.87 157 TYR A O 1
ATOM 967 N N . VAL A 1 132 ? 108.966 41.652 1.286 1.00 24.19 158 VAL A N 1
ATOM 968 C CA . VAL A 1 132 ? 109.039 40.579 2.300 1.00 22.09 158 VAL A CA 1
ATOM 969 C C . VAL A 1 132 ? 107.692 40.578 3.048 1.00 23.92 158 VAL A C 1
ATOM 970 O O . VAL A 1 132 ? 107.084 39.525 3.236 1.00 22.88 158 VAL A O 1
ATOM 974 N N . LYS A 1 133 ? 107.214 41.763 3.419 1.00 20.06 159 LYS A N 1
ATOM 975 C CA . LYS A 1 133 ? 105.918 41.905 4.087 1.00 20.28 159 LYS A CA 1
ATOM 976 C C . LYS A 1 133 ? 104.803 41.424 3.166 1.00 24.76 159 LYS A C 1
ATOM 977 O O . LYS A 1 133 ? 103.979 40.618 3.584 1.00 24.22 159 LYS A O 1
ATOM 983 N N . LEU A 1 134 ? 104.783 41.898 1.912 1.00 23.51 160 LEU A N 1
ATOM 984 C CA . LEU A 1 134 ? 103.717 41.529 0.957 1.00 24.58 160 LEU A CA 1
ATOM 985 C C . LEU A 1 134 ? 103.660 40.041 0.653 1.00 26.14 160 LEU A C 1
ATOM 986 O O . LEU A 1 134 ? 102.584 39.463 0.666 1.00 24.73 160 LEU A O 1
ATOM 991 N N . TYR A 1 135 ? 104.809 39.416 0.358 1.00 22.53 161 TYR A N 1
ATOM 992 C CA . TYR A 1 135 ? 104.785 37.986 0.042 1.00 21.71 161 TYR A CA 1
ATOM 993 C C . TYR A 1 135 ? 104.408 37.130 1.257 1.00 23.50 161 TYR A C 1
ATOM 994 O O . TYR A 1 135 ? 103.548 36.257 1.133 1.00 23.29 161 TYR A O 1
ATOM 1003 N N . MET A 1 136 ? 105.043 37.380 2.419 1.00 20.04 162 MET A N 1
ATOM 1004 C CA . MET A 1 136 ? 104.764 36.635 3.662 1.00 19.35 162 MET A CA 1
ATOM 1005 C C . MET A 1 136 ? 103.318 36.813 4.121 1.00 21.70 162 MET A C 1
ATOM 1006 O O . MET A 1 136 ? 102.711 35.853 4.551 1.00 21.41 162 MET A O 1
ATOM 1011 N N . TYR A 1 137 ? 102.762 38.032 4.025 1.00 20.45 163 TYR A N 1
ATOM 1012 C CA . TYR A 1 137 ? 101.363 38.258 4.436 1.00 18.78 163 TYR A CA 1
ATOM 1013 C C . TYR A 1 137 ? 100.415 37.424 3.549 1.00 21.48 163 TYR A C 1
ATOM 1014 O O . TYR A 1 137 ? 99.512 36.772 4.071 1.00 19.59 163 TYR A O 1
ATOM 1023 N N . GLN A 1 138 ? 100.638 37.429 2.220 1.00 19.26 164 GLN A N 1
ATOM 1024 C CA . GLN A 1 138 ? 99.792 36.657 1.280 1.00 19.47 164 GLN A CA 1
ATOM 1025 C C . GLN A 1 138 ? 99.927 35.172 1.492 1.00 24.19 164 GLN A C 1
ATOM 1026 O O . GLN A 1 138 ? 98.951 34.433 1.349 1.00 23.30 164 GLN A O 1
ATOM 1032 N N . LEU A 1 139 ? 101.121 34.730 1.877 1.00 22.72 165 LEU A N 1
ATOM 1033 C CA . LEU A 1 139 ? 101.358 33.324 2.171 1.00 21.73 165 LEU A CA 1
ATOM 1034 C C . LEU A 1 139 ? 100.576 32.937 3.436 1.00 23.59 165 LEU A C 1
ATOM 1035 O O . LEU A 1 139 ? 99.898 31.915 3.433 1.00 23.00 165 LEU A O 1
ATOM 1040 N N . PHE A 1 140 ? 100.630 33.760 4.490 1.00 20.07 166 PHE A N 1
ATOM 1041 C CA . PHE A 1 140 ? 99.867 33.454 5.721 1.00 19.14 166 PHE A CA 1
ATOM 1042 C C . PHE A 1 140 ? 98.373 33.421 5.476 1.00 21.88 166 PHE A C 1
ATOM 1043 O O . PHE A 1 140 ? 97.689 32.571 6.035 1.00 22.26 166 PHE A O 1
ATOM 1051 N N . ARG A 1 141 ? 97.871 34.299 4.608 1.00 19.42 167 ARG A N 1
ATOM 1052 C CA . ARG A 1 141 ? 96.460 34.280 4.200 1.00 20.95 167 ARG A CA 1
ATOM 1053 C C . ARG A 1 141 ? 96.084 32.981 3.495 1.00 23.35 167 ARG A C 1
ATOM 1054 O O . ARG A 1 141 ? 95.030 32.410 3.785 1.00 24.34 167 ARG A O 1
ATOM 1062 N N . SER A 1 142 ? 96.941 32.495 2.569 1.00 18.46 168 SER A N 1
ATOM 1063 C CA . SER A 1 142 ? 96.646 31.269 1.844 1.00 17.41 168 SER A CA 1
ATOM 1064 C C . SER A 1 142 ? 96.635 30.114 2.884 1.00 21.12 168 SER A C 1
ATOM 1065 O O . SER A 1 142 ? 95.776 29.236 2.827 1.00 20.23 168 SER A O 1
ATOM 1068 N N . LEU A 1 143 ? 97.581 30.140 3.840 1.00 18.05 169 LEU A N 1
ATOM 1069 C CA . LEU A 1 143 ? 97.645 29.110 4.897 1.00 16.85 169 LEU A CA 1
ATOM 1070 C C . LEU A 1 143 ? 96.422 29.181 5.845 1.00 21.43 169 LEU A C 1
ATOM 1071 O O . LEU A 1 143 ? 95.856 28.137 6.174 1.00 20.45 169 LEU A O 1
ATOM 1076 N N . ALA A 1 144 ? 95.979 30.402 6.245 1.00 19.16 170 ALA A N 1
ATOM 1077 C CA . ALA A 1 144 ? 94.790 30.527 7.122 1.00 19.42 170 ALA A CA 1
ATOM 1078 C C . ALA A 1 144 ? 93.617 29.888 6.408 1.00 24.17 170 ALA A C 1
ATOM 1079 O O . ALA A 1 144 ? 92.846 29.155 7.023 1.00 24.37 170 ALA A O 1
ATOM 1081 N N . TYR A 1 145 ? 93.515 30.121 5.092 1.00 20.92 171 TYR A N 1
ATOM 1082 C CA . TYR A 1 145 ? 92.421 29.566 4.287 1.00 21.08 171 TYR A CA 1
ATOM 1083 C C . TYR A 1 145 ? 92.429 28.039 4.244 1.00 23.97 171 TYR A C 1
ATOM 1084 O O . TYR A 1 145 ? 91.443 27.422 4.637 1.00 24.93 171 TYR A O 1
ATOM 1093 N N . ILE A 1 146 ? 93.510 27.420 3.751 1.00 19.38 172 ILE A N 1
ATOM 1094 C CA . ILE A 1 146 ? 93.551 25.946 3.656 1.00 19.70 172 ILE A CA 1
ATOM 1095 C C . ILE A 1 146 ? 93.444 25.264 5.023 1.00 22.98 172 ILE A C 1
ATOM 1096 O O . ILE A 1 146 ? 92.766 24.253 5.141 1.00 22.51 172 ILE A O 1
ATOM 1101 N N . HIS A 1 147 ? 94.097 25.824 6.063 1.00 20.73 173 HIS A N 1
ATOM 1102 C CA . HIS A 1 147 ? 94.062 25.226 7.400 1.00 20.47 173 HIS A CA 1
ATOM 1103 C C . HIS A 1 147 ? 92.652 25.217 7.991 1.00 27.09 173 HIS A C 1
ATOM 1104 O O . HIS A 1 147 ? 92.320 24.316 8.762 1.00 26.87 173 HIS A O 1
ATOM 1111 N N . SER A 1 148 ? 91.796 26.176 7.577 1.00 24.26 174 SER A N 1
ATOM 1112 C CA . SER A 1 148 ? 90.397 26.221 8.034 1.00 24.99 174 SER A CA 1
ATOM 1113 C C . SER A 1 148 ? 89.562 25.023 7.530 1.00 29.74 174 SER A C 1
ATOM 1114 O O . SER A 1 148 ? 88.485 24.772 8.062 1.00 31.42 174 SER A O 1
ATOM 1117 N N . PHE A 1 149 ? 90.045 24.295 6.510 1.00 26.37 175 PHE A N 1
ATOM 1118 C CA . PHE A 1 149 ? 89.376 23.084 5.967 1.00 26.50 175 PHE A CA 1
ATOM 1119 C C . PHE A 1 149 ? 90.047 21.823 6.538 1.00 30.45 175 PHE A C 1
ATOM 1120 O O . PHE A 1 149 ? 89.665 20.708 6.186 1.00 32.86 175 PHE A O 1
ATOM 1128 N N . GLY A 1 150 ? 91.074 22.019 7.361 1.00 24.53 176 GLY A N 1
ATOM 1129 C CA . GLY A 1 150 ? 91.890 20.950 7.942 1.00 23.88 176 GLY A CA 1
ATOM 1130 C C . GLY A 1 150 ? 92.973 20.511 6.960 1.00 25.89 176 GLY A C 1
ATOM 1131 O O . GLY A 1 150 ? 93.648 19.500 7.185 1.00 24.61 176 GLY A O 1
ATOM 1132 N N . ILE A 1 151 ? 93.137 21.267 5.843 1.00 21.02 177 ILE A N 1
ATOM 1133 C CA . ILE A 1 151 ? 94.118 20.928 4.803 1.00 20.53 177 ILE A CA 1
ATOM 1134 C C . ILE A 1 151 ? 95.488 21.471 5.151 1.00 25.40 177 ILE A C 1
ATOM 1135 O O . ILE A 1 151 ? 95.652 22.665 5.384 1.00 25.54 177 ILE A O 1
ATOM 1140 N N . CYS A 1 152 ? 96.478 20.597 5.099 1.00 21.86 178 CYS A N 1
ATOM 1141 C CA . CYS A 1 152 ? 97.866 20.952 5.341 1.00 20.54 178 CYS A CA 1
ATOM 1142 C C . CYS A 1 152 ? 98.573 20.813 3.980 1.00 24.35 178 CYS A C 1
ATOM 1143 O O . CYS A 1 152 ? 98.424 19.778 3.325 1.00 22.85 178 CYS A O 1
ATOM 1146 N N . HIS A 1 153 ? 99.323 21.853 3.544 1.00 20.16 179 HIS A N 1
ATOM 1147 C CA . HIS A 1 153 ? 100.000 21.824 2.250 1.00 18.54 179 HIS A CA 1
ATOM 1148 C C . HIS A 1 153 ? 101.160 20.829 2.218 1.00 20.92 179 HIS A C 1
ATOM 1149 O O . HIS A 1 153 ? 101.317 20.086 1.237 1.00 20.01 179 HIS A O 1
ATOM 1156 N N . ARG A 1 154 ? 101.998 20.839 3.276 1.00 17.15 180 ARG A N 1
ATOM 1157 C CA . ARG A 1 154 ? 103.139 19.920 3.453 1.00 17.71 180 ARG A CA 1
ATOM 1158 C C . ARG A 1 154 ? 104.247 20.090 2.440 1.00 22.84 180 ARG A C 1
ATOM 1159 O O .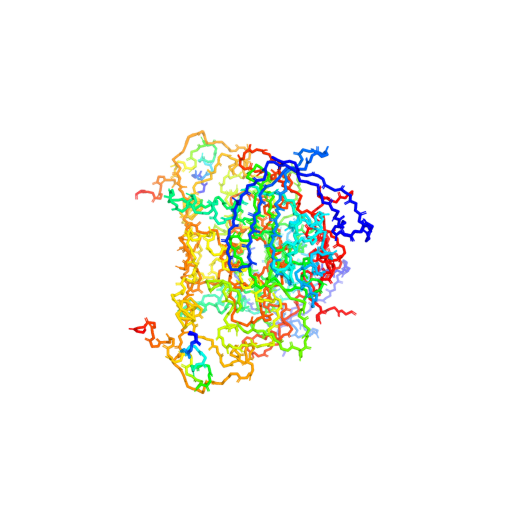 ARG A 1 154 ? 105.111 19.230 2.378 1.00 24.48 180 ARG A O 1
ATOM 1167 N N . ASP A 1 155 ? 104.264 21.182 1.666 1.00 21.27 181 ASP A N 1
ATOM 1168 C CA . ASP A 1 155 ? 105.407 21.432 0.755 1.00 20.86 181 ASP A CA 1
ATOM 1169 C C . ASP A 1 155 ? 105.603 22.926 0.559 1.00 24.53 181 ASP A C 1
ATOM 1170 O O . ASP A 1 155 ? 105.781 23.395 -0.573 1.00 24.59 181 ASP A O 1
ATOM 1175 N N . ILE A 1 156 ? 105.522 23.691 1.668 1.00 20.20 182 ILE A N 1
ATOM 1176 C CA . ILE A 1 156 ? 105.705 25.150 1.602 1.00 20.04 182 ILE A CA 1
ATOM 1177 C C . ILE A 1 156 ? 107.204 25.407 1.407 1.00 24.22 182 ILE A C 1
ATOM 1178 O O . ILE A 1 156 ? 108.015 25.009 2.240 1.00 21.08 182 ILE A O 1
ATOM 1183 N N . LYS A 1 157 ? 107.548 26.045 0.283 1.00 23.41 183 LYS A N 1
ATOM 1184 C CA . LYS A 1 157 ? 108.923 26.387 -0.109 1.00 22.94 183 LYS A CA 1
ATOM 1185 C C . LYS A 1 157 ? 108.843 27.495 -1.168 1.00 27.45 183 LYS A C 1
ATOM 1186 O O . LYS A 1 157 ? 107.812 27.592 -1.853 1.00 26.97 183 LYS A O 1
ATOM 1192 N N . PRO A 1 158 ? 109.906 28.299 -1.360 1.00 24.01 184 PRO A N 1
ATOM 1193 C CA . PRO A 1 158 ? 109.831 29.401 -2.352 1.00 24.97 184 PRO A CA 1
ATOM 1194 C C . PRO A 1 158 ? 109.407 28.988 -3.749 1.00 29.51 184 PRO A C 1
ATOM 1195 O O . PRO A 1 158 ? 108.698 29.742 -4.402 1.00 30.66 184 PRO A O 1
ATOM 1199 N N . GLN A 1 159 ? 109.781 27.780 -4.185 1.00 27.17 185 GLN A N 1
ATOM 1200 C CA . GLN A 1 159 ? 109.416 27.266 -5.511 1.00 28.40 185 GLN A CA 1
ATOM 1201 C C . GLN A 1 159 ? 107.898 27.092 -5.698 1.00 29.31 185 GLN A C 1
ATOM 1202 O O . GLN A 1 159 ? 107.407 27.126 -6.835 1.00 29.20 185 GLN A O 1
ATOM 1208 N N . ASN A 1 160 ? 107.155 26.922 -4.586 1.00 25.27 186 ASN A N 1
ATOM 1209 C CA . ASN A 1 160 ? 105.694 26.738 -4.614 1.00 25.21 186 ASN A CA 1
ATOM 1210 C C . ASN A 1 160 ? 104.932 28.021 -4.375 1.00 26.52 186 ASN A C 1
ATOM 1211 O O . ASN A 1 160 ? 103.707 28.006 -4.220 1.00 25.99 186 ASN A O 1
ATOM 1216 N N . LEU A 1 161 ? 105.648 29.133 -4.384 1.00 22.47 187 LEU A N 1
ATOM 1217 C CA . LEU A 1 161 ? 105.034 30.432 -4.179 1.00 21.57 187 LEU A CA 1
ATOM 1218 C C . LEU A 1 161 ? 105.129 31.230 -5.456 1.00 26.37 187 LEU A C 1
ATOM 1219 O O . LEU A 1 161 ? 106.179 31.770 -5.791 1.00 29.00 187 LEU A O 1
ATOM 1224 N N . LEU A 1 162 ? 104.034 31.294 -6.195 1.00 22.96 188 LEU A N 1
ATOM 1225 C CA . LEU A 1 162 ? 104.021 31.983 -7.489 1.00 22.93 188 LEU A CA 1
ATOM 1226 C C . LEU A 1 162 ? 103.774 33.467 -7.356 1.00 28.91 188 LEU A C 1
ATOM 1227 O O . LEU A 1 162 ? 103.025 33.907 -6.476 1.00 28.70 188 LEU A O 1
ATOM 1232 N N . LEU A 1 163 ? 104.343 34.236 -8.278 1.00 27.38 189 LEU A N 1
ATOM 1233 C CA . LEU A 1 163 ? 104.273 35.686 -8.238 1.00 29.02 189 LEU A CA 1
ATOM 1234 C C . LEU A 1 163 ? 103.969 36.327 -9.542 1.00 31.07 189 LEU A C 1
ATOM 1235 O O . LEU A 1 163 ? 104.540 35.950 -10.570 1.00 29.85 189 LEU A O 1
ATOM 1240 N N . ASP A 1 164 ? 103.118 37.348 -9.488 1.00 29.93 190 ASP A N 1
ATOM 1241 C CA . ASP A 1 164 ? 102.865 38.236 -10.616 1.00 33.10 190 ASP A CA 1
ATOM 1242 C C . ASP A 1 164 ? 103.823 39.421 -10.329 1.00 42.60 190 ASP A C 1
ATOM 1243 O O . ASP A 1 164 ? 103.607 40.150 -9.348 1.00 39.53 190 ASP A O 1
ATOM 1248 N N . PRO A 1 165 ? 104.963 39.539 -11.067 1.00 45.91 191 PRO A N 1
ATOM 1249 C CA . PRO A 1 165 ? 105.950 40.593 -10.752 1.00 47.85 191 PRO A CA 1
ATOM 1250 C C . PRO A 1 165 ? 105.446 42.037 -10.778 1.00 54.45 191 PRO A C 1
ATOM 1251 O O . PRO A 1 165 ? 105.999 42.874 -10.067 1.00 56.48 191 PRO A O 1
ATOM 1255 N N . ASP A 1 166 ? 104.431 42.340 -11.589 1.00 50.65 192 ASP A N 1
ATOM 1256 C CA . ASP A 1 166 ? 103.929 43.710 -11.675 1.00 51.55 192 ASP A CA 1
ATOM 1257 C C . ASP A 1 166 ? 103.006 44.079 -10.509 1.00 52.51 192 ASP A C 1
ATOM 1258 O O . ASP A 1 166 ? 103.171 45.153 -9.926 1.00 54.02 192 ASP A O 1
ATOM 1263 N N . THR A 1 167 ? 102.061 43.183 -10.153 1.00 43.01 193 THR A N 1
ATOM 1264 C CA . THR A 1 167 ? 101.059 43.431 -9.107 1.00 40.34 193 THR A CA 1
ATOM 1265 C C . THR A 1 167 ? 101.467 42.996 -7.705 1.00 38.02 193 THR A C 1
ATOM 1266 O O . THR A 1 167 ? 100.782 43.332 -6.737 1.00 35.38 193 THR A O 1
ATOM 1270 N N . ALA A 1 168 ? 102.542 42.201 -7.599 1.00 32.22 194 ALA A N 1
ATOM 1271 C CA . ALA A 1 168 ? 103.033 41.645 -6.341 1.00 29.84 194 ALA A CA 1
ATOM 1272 C C . ALA A 1 168 ? 102.010 40.678 -5.696 1.00 29.62 194 ALA A C 1
ATOM 1273 O O . ALA A 1 168 ? 102.092 40.395 -4.501 1.00 28.12 194 ALA A O 1
ATOM 1275 N N . VAL A 1 169 ? 101.090 40.109 -6.518 1.00 25.83 195 VAL A N 1
ATOM 1276 C CA . VAL A 1 169 ? 100.140 39.082 -6.049 1.00 24.66 195 VAL A CA 1
ATOM 1277 C C . VAL A 1 169 ? 100.940 37.792 -5.893 1.00 28.41 195 VAL A C 1
ATOM 1278 O O . VAL A 1 169 ? 101.722 37.435 -6.786 1.00 29.38 195 VAL A O 1
ATOM 1282 N N . LEU A 1 170 ? 100.746 37.098 -4.764 1.00 25.10 196 LEU A N 1
ATOM 1283 C CA . LEU A 1 170 ? 101.365 35.812 -4.491 1.00 22.90 196 LEU A CA 1
ATOM 1284 C C . LEU A 1 170 ? 100.272 34.765 -4.515 1.00 26.37 196 LEU A C 1
ATOM 1285 O O . LEU A 1 170 ? 99.210 34.953 -3.909 1.00 24.74 196 LEU A O 1
ATOM 1290 N N . LYS A 1 171 ? 100.561 33.616 -5.141 1.00 23.61 197 LYS A N 1
ATOM 1291 C CA . LYS A 1 171 ? 99.602 32.510 -5.138 1.00 22.49 197 LYS A CA 1
ATOM 1292 C C . LYS A 1 171 ? 100.318 31.211 -4.804 1.00 24.14 197 LYS A C 1
ATOM 1293 O O . LYS A 1 171 ? 101.332 30.868 -5.420 1.00 24.96 197 LYS A O 1
ATOM 1299 N N . LEU A 1 172 ? 99.815 30.516 -3.805 1.00 20.84 198 LEU A N 1
ATOM 1300 C CA . LEU A 1 172 ? 100.324 29.228 -3.349 1.00 20.38 198 LEU A CA 1
ATOM 1301 C C . LEU A 1 172 ? 99.974 28.170 -4.400 1.00 24.98 198 LEU A C 1
ATOM 1302 O O . LEU A 1 172 ? 98.842 28.144 -4.874 1.00 22.73 198 LEU A O 1
ATOM 1307 N N . CYS A 1 173 ? 100.938 27.307 -4.782 1.00 24.56 199 CYS A N 1
ATOM 1308 C CA . CYS A 1 173 ? 100.653 26.255 -5.770 1.00 25.51 199 CYS A CA 1
ATOM 1309 C C . CYS A 1 173 ? 101.131 24.876 -5.301 1.00 28.16 199 CYS A C 1
ATOM 1310 O O . CYS A 1 173 ? 101.752 24.745 -4.227 1.00 25.33 199 CYS A O 1
ATOM 1313 N N . ASP A 1 174 ? 100.878 23.864 -6.160 1.00 25.14 200 ASP A N 1
ATOM 1314 C CA . ASP A 1 174 ? 101.303 22.478 -6.005 1.00 25.20 200 ASP A CA 1
ATOM 1315 C C . ASP A 1 174 ? 100.789 21.836 -4.752 1.00 26.51 200 ASP A C 1
ATOM 1316 O O . ASP A 1 174 ? 101.482 21.775 -3.732 1.00 24.22 200 ASP A O 1
ATOM 1321 N N . PHE A 1 175 ? 99.589 21.272 -4.870 1.00 22.78 201 PHE A N 1
ATOM 1322 C CA . PHE A 1 175 ? 98.937 20.589 -3.773 1.00 21.62 201 PHE A CA 1
ATOM 1323 C C . PHE A 1 175 ? 99.204 19.087 -3.818 1.00 25.62 201 PHE A C 1
ATOM 1324 O O . PHE A 1 175 ? 98.483 18.326 -3.192 1.00 25.58 201 PHE A O 1
ATOM 1332 N N . GLY A 1 176 ? 100.260 18.684 -4.524 1.00 23.06 202 GLY A N 1
ATOM 1333 C CA . GLY A 1 176 ? 100.622 17.270 -4.697 1.00 23.18 202 GLY A CA 1
ATOM 1334 C C . GLY A 1 176 ? 101.048 16.545 -3.435 1.00 26.77 202 GLY A C 1
ATOM 1335 O O . GLY A 1 176 ? 101.020 15.318 -3.406 1.00 25.99 202 GLY A O 1
ATOM 1336 N N . SER A 1 177 ? 101.477 17.286 -2.387 1.00 22.63 203 SER A N 1
ATOM 1337 C CA . SER A 1 177 ? 101.873 16.694 -1.105 1.00 23.00 203 SER A CA 1
ATOM 1338 C C . SER A 1 177 ? 100.797 16.949 -0.045 1.00 25.68 203 SER A C 1
ATOM 1339 O O . SER A 1 177 ? 100.915 16.461 1.071 1.00 25.58 203 SER A O 1
ATOM 1342 N N . ALA A 1 178 ? 99.776 17.736 -0.377 1.00 23.09 204 ALA A N 1
ATOM 1343 C CA . ALA A 1 178 ? 98.752 18.135 0.577 1.00 21.47 204 ALA A CA 1
ATOM 1344 C C . ALA A 1 178 ? 97.855 17.016 1.078 1.00 25.64 204 ALA A C 1
ATOM 1345 O O . ALA A 1 178 ? 97.622 16.025 0.391 1.00 24.91 204 ALA A O 1
ATOM 1347 N N . LYS A 1 179 ? 97.351 17.187 2.304 1.00 21.73 205 LYS A N 1
ATOM 1348 C CA . LYS A 1 179 ? 96.486 16.191 2.892 1.00 21.17 205 LYS A CA 1
ATOM 1349 C C . LYS A 1 179 ? 95.554 16.839 3.884 1.00 23.46 205 LYS A C 1
ATOM 1350 O O . LYS A 1 179 ? 95.956 17.749 4.608 1.00 21.05 205 LYS A O 1
ATOM 1356 N N . GLN A 1 180 ? 94.306 16.371 3.908 1.00 21.74 206 GLN A N 1
ATOM 1357 C CA . GLN A 1 180 ? 93.341 16.784 4.927 1.00 23.89 206 GLN A CA 1
ATOM 1358 C C . GLN A 1 180 ? 93.737 15.959 6.187 1.00 27.60 206 GLN A C 1
ATOM 1359 O O . GLN A 1 180 ? 93.600 14.734 6.195 1.00 25.80 206 GLN A O 1
ATOM 1365 N N . LEU A 1 181 ? 94.304 16.615 7.209 1.00 24.85 207 LEU A N 1
ATOM 1366 C CA . LEU A 1 181 ? 94.758 15.902 8.408 1.00 24.48 207 LEU A CA 1
ATOM 1367 C C . LEU A 1 181 ? 93.615 15.619 9.343 1.00 29.59 207 LEU A C 1
ATOM 1368 O O . LEU A 1 181 ? 92.766 16.485 9.578 1.00 30.26 207 LEU A O 1
ATOM 1373 N N . VAL A 1 182 ? 93.575 14.387 9.859 1.00 26.03 208 VAL A N 1
ATOM 1374 C CA . VAL A 1 182 ? 92.546 13.979 10.811 1.00 26.22 208 VAL A CA 1
ATOM 1375 C C . VAL A 1 182 ? 93.267 13.461 12.051 1.00 29.74 208 VAL A C 1
ATOM 1376 O O . VAL A 1 182 ? 94.087 12.542 11.942 1.00 28.72 208 VAL A O 1
ATOM 1380 N N . ARG A 1 183 ? 92.937 14.012 13.220 1.00 27.73 209 ARG A N 1
ATOM 1381 C CA . ARG A 1 183 ? 93.562 13.591 14.475 1.00 28.92 209 ARG A CA 1
ATOM 1382 C C . ARG A 1 183 ? 93.372 12.092 14.728 1.00 32.15 209 ARG A C 1
ATOM 1383 O O . ARG A 1 183 ? 92.297 11.582 14.474 1.00 30.42 209 ARG A O 1
ATOM 1391 N N . GLY A 1 184 ? 94.447 11.407 15.111 1.00 30.73 210 GLY A N 1
ATOM 1392 C CA . GLY A 1 184 ? 94.427 9.967 15.352 1.00 33.47 210 GLY A CA 1
ATOM 1393 C C . GLY A 1 184 ? 94.606 9.129 14.099 1.00 38.57 210 GLY A C 1
ATOM 1394 O O . GLY A 1 184 ? 94.669 7.902 14.192 1.00 39.74 210 GLY A O 1
ATOM 1395 N N . GLU A 1 185 ? 94.675 9.767 12.912 1.00 32.41 211 GLU A N 1
ATOM 1396 C CA . GLU A 1 185 ? 94.918 9.023 11.661 1.00 31.21 211 GLU A CA 1
ATOM 1397 C C . GLU A 1 185 ? 96.353 9.361 11.259 1.00 33.48 211 GLU A C 1
ATOM 1398 O O . GLU A 1 185 ? 96.631 10.545 11.025 1.00 32.79 211 GLU A O 1
ATOM 1404 N N . PRO A 1 186 ? 97.295 8.376 11.271 1.00 29.96 212 PRO A N 1
ATOM 1405 C CA . PRO A 1 186 ? 98.711 8.722 11.029 1.00 28.75 212 PRO A CA 1
ATOM 1406 C C . PRO A 1 186 ? 99.059 9.297 9.659 1.00 28.71 212 PRO A C 1
ATOM 1407 O O . PRO A 1 186 ? 98.331 9.102 8.673 1.00 26.35 212 PRO A O 1
ATOM 1411 N N . ASN A 1 187 ? 100.146 10.077 9.627 1.00 23.29 213 ASN A N 1
ATOM 1412 C CA . ASN A 1 187 ? 100.608 10.758 8.415 1.00 22.55 213 ASN A CA 1
ATOM 1413 C C . ASN A 1 187 ? 102.072 10.436 8.221 1.00 29.81 213 ASN A C 1
ATOM 1414 O O . ASN A 1 187 ? 102.762 10.193 9.203 1.00 28.21 213 ASN A O 1
ATOM 1419 N N . VAL A 1 188 ? 102.552 10.423 6.968 1.00 27.51 214 VAL A N 1
ATOM 1420 C CA . VAL A 1 188 ? 103.953 10.123 6.672 1.00 27.05 214 VAL A CA 1
ATOM 1421 C C . VAL A 1 188 ? 104.896 11.208 7.272 1.00 27.73 214 VAL A C 1
ATOM 1422 O O . VAL A 1 188 ? 104.646 12.416 7.114 1.00 23.89 214 VAL A O 1
ATOM 1426 N N . SER A 1 189 ? 105.978 10.782 7.939 1.00 25.28 215 SER A N 1
ATOM 1427 C CA . SER A 1 189 ? 106.921 11.777 8.494 1.00 25.81 215 SER A CA 1
ATOM 1428 C C . SER A 1 189 ? 107.921 12.320 7.450 1.00 29.91 215 SER A C 1
ATOM 1429 O O . SER A 1 189 ? 108.368 13.457 7.566 1.00 29.89 215 SER A O 1
ATOM 1448 N N . ILE A 1 191 ? 108.250 14.048 4.648 1.00 24.14 217 ILE A N 1
ATOM 1449 C CA . ILE A 1 191 ? 107.418 14.900 3.790 1.00 23.60 217 ILE A CA 1
ATOM 1450 C C . ILE A 1 191 ? 108.015 16.286 3.906 1.00 26.53 217 ILE A C 1
ATOM 1451 O O . ILE A 1 191 ? 108.789 16.525 4.846 1.00 24.85 217 ILE A O 1
ATOM 1456 N N A CYS A 1 192 ? 107.704 17.176 2.937 0.50 21.33 218 CYS A N 1
ATOM 1457 N N B CYS A 1 192 ? 107.660 17.209 2.986 0.50 24.97 218 CYS A N 1
ATOM 1458 C CA A CYS A 1 192 ? 108.196 18.558 2.853 0.50 19.10 218 CYS A CA 1
ATOM 1459 C CA B CYS A 1 192 ? 108.188 18.584 2.889 0.50 24.58 218 CYS A CA 1
ATOM 1460 C C A CYS A 1 192 ? 109.643 18.587 2.358 0.50 23.55 218 CYS A C 1
ATOM 1461 C C B CYS A 1 192 ? 109.537 18.542 2.166 0.50 26.36 218 CYS A C 1
ATOM 1462 O O A CYS A 1 192 ? 110.450 17.747 2.759 0.50 24.23 218 CYS A O 1
ATOM 1463 O O B CYS A 1 192 ? 110.187 17.490 2.098 0.50 25.42 218 CYS A O 1
ATOM 1468 N N A SER A 1 193 ? 109.966 19.535 1.466 0.50 19.24 219 SER A N 1
ATOM 1469 N N B SER A 1 193 ? 109.956 19.692 1.634 0.50 21.51 219 SER A N 1
ATOM 1470 C CA A SER A 1 193 ? 111.325 19.714 0.949 0.50 19.12 219 SER A CA 1
ATOM 1471 C CA B SER A 1 193 ? 111.273 19.855 1.035 0.50 21.02 219 SER A CA 1
ATOM 1472 C C A SER A 1 193 ? 112.238 19.978 2.159 0.50 24.05 219 SER A C 1
ATOM 1473 C C B SER A 1 193 ? 112.206 19.941 2.260 0.50 24.58 219 SER A C 1
ATOM 1474 O O A SER A 1 193 ? 111.868 20.744 3.053 0.50 22.45 219 SER A O 1
ATOM 1475 O O B SER A 1 193 ? 111.829 20.577 3.250 0.50 22.40 219 SER A O 1
ATOM 1480 N N . ARG A 1 194 ? 113.355 19.237 2.236 1.00 22.28 220 ARG A N 1
ATOM 1481 C CA . ARG A 1 194 ? 114.288 19.180 3.372 1.00 21.61 220 ARG A CA 1
ATOM 1482 C C . ARG A 1 194 ? 114.577 20.475 4.141 1.00 22.44 220 ARG A C 1
ATOM 1483 O O . ARG A 1 194 ? 114.418 20.502 5.361 1.00 21.57 220 ARG A O 1
ATOM 1491 N N . TYR A 1 195 ? 114.971 21.531 3.428 1.00 20.06 221 TYR A N 1
ATOM 1492 C CA . TYR A 1 195 ? 115.357 22.811 4.034 1.00 19.53 221 TYR A CA 1
ATOM 1493 C C . TYR A 1 195 ? 114.226 23.458 4.803 1.00 19.36 221 TYR A C 1
ATOM 1494 O O . TYR A 1 195 ? 114.490 24.219 5.725 1.00 20.82 221 TYR A O 1
ATOM 1503 N N . TYR A 1 196 ? 112.985 23.117 4.457 1.00 15.62 222 TYR A N 1
ATOM 1504 C CA . TYR A 1 196 ? 111.750 23.689 5.017 1.00 16.52 222 TYR A CA 1
ATOM 1505 C C . TYR A 1 196 ? 111.010 22.715 5.909 1.00 20.03 222 TYR A C 1
ATOM 1506 O O . TYR A 1 196 ? 109.911 23.019 6.391 1.00 19.66 222 TYR A O 1
ATOM 1515 N N . ARG A 1 197 ? 111.632 21.554 6.181 1.00 19.13 223 ARG A N 1
ATOM 1516 C CA . ARG A 1 197 ? 110.988 20.489 6.965 1.00 18.84 223 ARG A CA 1
ATOM 1517 C C . ARG A 1 197 ? 110.974 20.776 8.466 1.00 22.60 223 ARG A C 1
ATOM 1518 O O . ARG A 1 197 ? 112.032 20.997 9.052 1.00 23.04 223 ARG A O 1
ATOM 1526 N N . ALA A 1 198 ? 109.772 20.787 9.083 1.00 20.12 224 ALA A N 1
ATOM 1527 C CA . ALA A 1 198 ? 109.592 21.010 10.525 1.00 19.36 224 ALA A CA 1
ATOM 1528 C C . ALA A 1 198 ? 110.353 19.959 11.352 1.00 21.51 224 ALA A C 1
ATOM 1529 O O . ALA A 1 198 ? 110.463 18.803 10.921 1.00 17.75 224 ALA A O 1
ATOM 1531 N N . PRO A 1 199 ? 110.926 20.346 12.519 1.00 17.96 225 PRO A N 1
ATOM 1532 C CA . PRO A 1 199 ? 111.708 19.367 13.302 1.00 17.05 225 PRO A CA 1
ATOM 1533 C C . PRO A 1 199 ? 110.912 18.159 13.781 1.00 21.96 225 PRO A C 1
ATOM 1534 O O . PRO A 1 199 ? 111.485 17.059 13.871 1.00 21.84 225 PRO A O 1
ATOM 1538 N N . GLU A 1 200 ? 109.599 18.321 14.067 1.00 16.80 226 GLU A N 1
ATOM 1539 C CA . GLU A 1 200 ? 108.814 17.164 14.502 1.00 18.47 226 GLU A CA 1
ATOM 1540 C C . GLU A 1 200 ? 108.808 16.086 13.401 1.00 23.51 226 GLU A C 1
ATOM 1541 O O . GLU A 1 200 ? 108.814 14.905 13.723 1.00 23.57 226 GLU A O 1
ATOM 1547 N N . LEU A 1 201 ? 108.918 16.490 12.124 1.00 20.29 227 LEU A N 1
ATOM 1548 C CA . LEU A 1 201 ? 108.972 15.516 11.012 1.00 20.13 227 LEU A CA 1
ATOM 1549 C C . LEU A 1 201 ? 110.316 14.789 11.021 1.00 24.04 227 LEU A C 1
ATOM 1550 O O . LEU A 1 201 ? 110.351 13.584 10.780 1.00 23.73 227 LEU A O 1
ATOM 1555 N N . ILE A 1 202 ? 111.405 15.506 11.352 1.00 20.03 228 ILE A N 1
ATOM 1556 C CA . ILE A 1 202 ? 112.744 14.884 11.441 1.00 20.47 228 ILE A CA 1
ATOM 1557 C C . ILE A 1 202 ? 112.740 13.842 12.593 1.00 23.55 228 ILE A C 1
ATOM 1558 O O . ILE A 1 202 ? 113.291 12.748 12.427 1.00 23.92 228 ILE A O 1
ATOM 1563 N N . PHE A 1 203 ? 112.026 14.150 13.713 1.00 18.58 229 PHE A N 1
ATOM 1564 C CA . PHE A 1 203 ? 111.903 13.223 14.855 1.00 19.69 229 PHE A CA 1
ATOM 1565 C C . PHE A 1 203 ? 110.989 12.037 14.591 1.00 25.86 229 PHE A C 1
ATOM 1566 O O . PHE A 1 203 ? 110.790 11.219 15.485 1.00 27.27 229 PHE A O 1
ATOM 1574 N N . GLY A 1 204 ? 110.411 11.975 13.396 1.00 23.68 230 GLY A N 1
ATOM 1575 C CA . GLY A 1 204 ? 109.559 10.864 12.980 1.00 23.21 230 GLY A CA 1
ATOM 1576 C C . GLY A 1 204 ? 108.120 10.947 13.433 1.00 24.61 230 GLY A C 1
ATOM 1577 O O . GLY A 1 204 ? 107.441 9.928 13.470 1.00 24.44 230 GLY A O 1
ATOM 1578 N N . ALA A 1 205 ? 107.609 12.145 13.718 1.00 20.58 231 ALA A N 1
ATOM 1579 C CA . ALA A 1 205 ? 106.210 12.290 14.143 1.00 21.39 231 ALA A CA 1
ATOM 1580 C C . ALA A 1 205 ? 105.258 11.911 13.009 1.00 24.60 231 ALA A C 1
ATOM 1581 O O . ALA A 1 205 ? 105.516 12.239 11.851 1.00 23.71 231 ALA A O 1
ATOM 1583 N N . THR A 1 206 ? 104.157 11.245 13.352 1.00 22.80 232 THR A N 1
ATOM 1584 C CA . THR A 1 206 ? 103.103 10.858 12.413 1.00 22.74 232 THR A CA 1
ATOM 1585 C C . THR A 1 206 ? 101.767 11.509 12.846 1.00 27.90 232 THR A C 1
ATOM 1586 O O . THR A 1 206 ? 100.774 11.412 12.120 1.00 28.85 232 THR A O 1
ATOM 1590 N N . ASP A 1 207 ? 101.744 12.159 14.033 1.00 23.01 233 ASP A N 1
ATOM 1591 C CA . ASP A 1 207 ? 100.563 12.822 14.619 1.00 23.22 233 ASP A CA 1
ATOM 1592 C C . ASP A 1 207 ? 100.680 14.381 14.524 1.00 27.17 233 ASP A C 1
ATOM 1593 O O . ASP A 1 207 ? 100.093 15.112 15.328 1.00 26.27 233 ASP A O 1
ATOM 1598 N N . TYR A 1 208 ? 101.504 14.865 13.611 1.00 22.51 234 TYR A N 1
ATOM 1599 C CA . TYR A 1 208 ? 101.725 16.296 13.425 1.00 20.76 234 TYR A CA 1
ATOM 1600 C C . TYR A 1 208 ? 100.478 16.989 12.882 1.00 25.50 234 TYR A C 1
ATOM 1601 O O . TYR A 1 208 ? 99.491 16.335 12.482 1.00 24.31 234 TYR A O 1
ATOM 1610 N N . THR A 1 209 ? 100.507 18.326 12.923 1.00 21.01 235 THR A N 1
ATOM 1611 C CA . THR A 1 209 ? 99.369 19.153 12.532 1.00 20.59 235 THR A CA 1
ATOM 1612 C C . THR A 1 209 ? 99.770 20.112 11.415 1.00 22.67 235 THR A C 1
ATOM 1613 O O . THR A 1 209 ? 100.912 20.064 10.938 1.00 20.66 235 THR A O 1
ATOM 1617 N N A SER A 1 210 ? 98.853 21.031 11.049 0.50 20.20 236 SER A N 1
ATOM 1618 N N B SER A 1 210 ? 98.852 21.024 11.031 0.50 19.31 236 SER A N 1
ATOM 1619 C CA A SER A 1 210 ? 99.068 22.066 10.039 0.50 20.35 236 SER A CA 1
ATOM 1620 C CA B SER A 1 210 ? 99.108 22.035 10.007 0.50 19.02 236 SER A CA 1
ATOM 1621 C C A SER A 1 210 ? 100.157 23.070 10.434 0.50 22.67 236 SER A C 1
ATOM 1622 C C B SER A 1 210 ? 100.157 23.074 10.430 0.50 22.07 236 SER A C 1
ATOM 1623 O O A SER A 1 210 ? 100.587 23.854 9.590 0.50 22.81 236 SER A O 1
ATOM 1624 O O B SER A 1 210 ? 100.583 23.870 9.594 0.50 22.22 236 SER A O 1
ATOM 1629 N N . SER A 1 211 ? 100.637 23.030 11.695 1.00 19.54 237 SER A N 1
ATOM 1630 C CA . SER A 1 211 ? 101.699 23.942 12.174 1.00 18.41 237 SER A CA 1
ATOM 1631 C C . SER A 1 211 ? 103.037 23.605 11.491 1.00 21.36 237 SER A C 1
ATOM 1632 O O . SER A 1 211 ? 103.959 24.421 11.511 1.00 19.20 237 SER A O 1
ATOM 1635 N N . ILE A 1 212 ? 103.125 22.440 10.809 1.00 17.39 238 ILE A N 1
ATOM 1636 C CA . ILE A 1 212 ? 104.364 22.155 10.050 1.00 16.82 238 ILE A CA 1
ATOM 1637 C C . ILE A 1 212 ? 104.498 23.202 8.894 1.00 18.57 238 ILE A C 1
ATOM 1638 O O . ILE A 1 212 ? 105.601 23.488 8.463 1.00 17.54 238 ILE A O 1
ATOM 1643 N N . ASP A 1 213 ? 103.363 23.685 8.346 1.00 17.11 239 ASP A N 1
ATOM 1644 C CA . ASP A 1 213 ? 103.370 24.683 7.254 1.00 16.05 239 ASP A CA 1
ATOM 1645 C C . ASP A 1 213 ? 103.838 26.032 7.797 1.00 19.23 239 ASP A C 1
ATOM 1646 O O . ASP A 1 213 ? 104.355 26.849 7.041 1.00 18.19 239 ASP A O 1
ATOM 1651 N N . VAL A 1 214 ? 103.548 26.311 9.086 1.00 17.74 240 VAL A N 1
ATOM 1652 C CA . VAL A 1 214 ? 103.959 27.570 9.724 1.00 17.08 240 VAL A CA 1
ATOM 1653 C C . VAL A 1 214 ? 105.468 27.553 9.957 1.00 20.81 240 VAL A C 1
ATOM 1654 O O . VAL A 1 214 ? 106.135 28.559 9.709 1.00 18.73 240 VAL A O 1
ATOM 1658 N N . TRP A 1 215 ? 106.020 26.384 10.342 1.00 18.19 241 TRP A N 1
ATOM 1659 C CA . TRP A 1 215 ? 107.488 26.263 10.441 1.00 17.65 241 TRP A CA 1
ATOM 1660 C C . TRP A 1 215 ? 108.090 26.577 9.049 1.00 17.58 241 TRP A C 1
ATOM 1661 O O . TRP A 1 215 ? 109.040 27.337 8.957 1.00 16.45 241 TRP A O 1
ATOM 1672 N N . SER A 1 216 ? 107.574 25.941 7.978 1.00 14.00 242 SER A N 1
ATOM 1673 C CA . SER A 1 216 ? 108.071 26.137 6.609 1.00 15.11 242 SER A CA 1
ATOM 1674 C C . SER A 1 216 ? 107.958 27.601 6.180 1.00 19.15 242 SER A C 1
ATOM 1675 O O . SER A 1 216 ? 108.857 28.090 5.513 1.00 17.36 242 SER A O 1
ATOM 1678 N N . ALA A 1 217 ? 106.855 28.279 6.559 1.00 16.88 243 ALA A N 1
ATOM 1679 C CA . ALA A 1 217 ? 106.645 29.708 6.255 1.00 17.64 243 ALA A CA 1
ATOM 1680 C C . ALA A 1 217 ? 107.698 30.540 7.000 1.00 21.24 243 ALA A C 1
ATOM 1681 O O . ALA A 1 217 ? 108.217 31.470 6.433 1.00 20.15 243 ALA A O 1
ATOM 1683 N N . GLY A 1 218 ? 108.059 30.154 8.224 1.00 18.78 244 GLY A N 1
ATOM 1684 C CA . GLY A 1 218 ? 109.115 30.846 8.964 1.00 17.54 244 GLY A CA 1
ATOM 1685 C C . GLY A 1 218 ? 110.464 30.654 8.303 1.00 19.25 244 GLY A C 1
ATOM 1686 O O . GLY A 1 218 ? 111.268 31.583 8.297 1.00 19.25 244 GLY A O 1
ATOM 1687 N N . CYS A 1 219 ? 110.702 29.468 7.667 1.00 16.80 245 CYS A N 1
ATOM 1688 C CA . CYS A 1 219 ? 111.944 29.218 6.897 1.00 17.20 245 CYS A CA 1
ATOM 1689 C C . CYS A 1 219 ? 112.010 30.109 5.671 1.00 20.65 245 CYS A C 1
ATOM 1690 O O . CYS A 1 219 ? 113.098 30.579 5.320 1.00 22.02 245 CYS A O 1
ATOM 1693 N N . VAL A 1 220 ? 110.872 30.315 5.007 1.00 17.07 246 VAL A N 1
ATOM 1694 C CA . VAL A 1 220 ? 110.799 31.200 3.813 1.00 18.25 246 VAL A CA 1
ATOM 1695 C C . VAL A 1 220 ? 111.108 32.609 4.263 1.00 19.94 246 VAL A C 1
ATOM 1696 O O . VAL A 1 220 ? 111.929 33.270 3.642 1.00 20.36 246 VAL A O 1
ATOM 1700 N N . LEU A 1 221 ? 110.446 33.083 5.327 1.00 18.60 247 LEU A N 1
ATOM 1701 C CA . LEU A 1 221 ? 110.720 34.423 5.857 1.00 19.72 247 LEU A CA 1
ATOM 1702 C C . LEU A 1 221 ? 112.201 34.629 6.147 1.00 22.12 247 LEU A C 1
ATOM 1703 O O . LEU A 1 221 ? 112.779 35.572 5.633 1.00 21.01 247 LEU A O 1
ATOM 1708 N N . ALA A 1 222 ? 112.814 33.757 6.945 1.00 20.20 248 ALA A N 1
ATOM 1709 C CA . ALA A 1 222 ? 114.248 33.868 7.267 1.00 20.09 248 ALA A CA 1
ATOM 1710 C C . ALA A 1 222 ? 115.098 33.879 5.990 1.00 22.80 248 ALA A C 1
ATOM 1711 O O . ALA A 1 222 ? 116.048 34.654 5.891 1.00 22.85 248 ALA A O 1
ATOM 1713 N N . GLU A 1 223 ? 114.744 33.031 5.011 1.00 20.11 249 GLU A N 1
ATOM 1714 C CA . GLU A 1 223 ? 115.478 32.949 3.732 1.00 20.63 249 GLU A CA 1
ATOM 1715 C C . GLU A 1 223 ? 115.370 34.291 2.988 1.00 23.42 249 GLU A C 1
ATOM 1716 O O . GLU A 1 223 ? 116.364 34.766 2.445 1.00 24.56 249 GLU A O 1
ATOM 1722 N N . LEU A 1 224 ? 114.207 34.947 3.066 1.00 20.35 250 LEU A N 1
ATOM 1723 C CA . LEU A 1 224 ? 114.046 36.268 2.447 1.00 22.35 250 LEU A CA 1
ATOM 1724 C C . LEU A 1 224 ? 114.892 37.339 3.130 1.00 26.28 250 LEU A C 1
ATOM 1725 O O . LEU A 1 224 ? 115.334 38.275 2.473 1.00 26.05 250 LEU A O 1
ATOM 1730 N N . LEU A 1 225 ? 115.136 37.192 4.435 1.00 22.31 251 LEU A N 1
ATOM 1731 C CA . LEU A 1 225 ? 115.944 38.148 5.206 1.00 22.77 251 LEU A CA 1
ATOM 1732 C C . LEU A 1 225 ? 117.419 37.892 5.051 1.00 27.57 251 LEU A C 1
ATOM 1733 O O . LEU A 1 225 ? 118.205 38.836 5.024 1.00 28.62 251 LEU A O 1
ATOM 1738 N N . LEU A 1 226 ? 117.809 36.629 4.901 1.00 23.72 252 LEU A N 1
ATOM 1739 C CA . LEU A 1 226 ? 119.234 36.245 4.776 1.00 24.18 252 LEU A CA 1
ATOM 1740 C C . LEU A 1 226 ? 119.808 36.291 3.363 1.00 28.77 252 LEU A C 1
ATOM 1741 O O . LEU A 1 226 ? 121.012 36.438 3.208 1.00 29.82 252 LEU A O 1
ATOM 1746 N N . GLY A 1 227 ? 118.976 36.050 2.354 1.00 27.18 253 GLY A N 1
ATOM 1747 C CA . GLY A 1 227 ? 119.416 35.917 0.962 1.00 27.19 253 GLY A CA 1
ATOM 1748 C C . GLY A 1 227 ? 119.856 34.486 0.649 1.00 31.00 253 GLY A C 1
ATOM 1749 O O . GLY A 1 227 ? 120.439 34.223 -0.408 1.00 30.09 253 GLY A O 1
ATOM 1750 N N . GLN A 1 228 ? 119.623 33.546 1.594 1.00 26.76 254 GLN A N 1
ATOM 1751 C CA . GLN A 1 228 ? 119.949 32.119 1.444 1.00 26.79 254 GLN A CA 1
ATOM 1752 C C . GLN A 1 228 ? 119.128 31.286 2.436 1.00 27.57 254 GLN A C 1
ATOM 1753 O O . GLN A 1 228 ? 118.749 31.831 3.474 1.00 24.75 254 GLN A O 1
ATOM 1759 N N . PRO A 1 229 ? 118.879 29.973 2.207 1.00 25.80 255 PRO A N 1
ATOM 1760 C CA . PRO A 1 229 ? 118.116 29.200 3.218 1.00 24.27 255 PRO A CA 1
ATOM 1761 C C . PRO A 1 229 ? 118.755 29.269 4.607 1.00 24.69 255 PRO A C 1
ATOM 1762 O O . PRO A 1 229 ? 119.985 29.229 4.746 1.00 22.76 255 PRO A O 1
ATOM 1766 N N . ILE A 1 230 ? 117.910 29.403 5.632 1.00 21.30 256 ILE A N 1
ATOM 1767 C CA . ILE A 1 230 ? 118.379 29.446 7.025 1.00 21.25 256 ILE A CA 1
ATOM 1768 C C . ILE A 1 230 ? 118.934 28.086 7.483 1.00 24.68 256 ILE A C 1
ATOM 1769 O O . ILE A 1 230 ? 119.905 28.059 8.232 1.00 22.12 256 ILE A O 1
ATOM 1774 N N . PHE A 1 231 ? 118.307 26.969 7.042 1.00 21.20 257 PHE A N 1
ATOM 1775 C CA . PHE A 1 231 ? 118.671 25.618 7.484 1.00 19.92 257 PHE A CA 1
ATOM 1776 C C . PHE A 1 231 ? 119.002 24.724 6.278 1.00 25.14 257 PHE A C 1
ATOM 1777 O O . PHE A 1 231 ? 118.184 23.875 5.894 1.00 24.59 257 PHE A O 1
ATOM 1785 N N . PRO A 1 232 ? 120.186 24.898 5.643 1.00 24.09 258 PRO A N 1
ATOM 1786 C CA . PRO A 1 232 ? 120.476 24.105 4.436 1.00 24.28 258 PRO A CA 1
ATOM 1787 C C . PRO A 1 232 ? 121.052 22.718 4.754 1.00 26.93 258 PRO A C 1
ATOM 1788 O O . PRO A 1 232 ? 122.219 22.462 4.496 1.00 26.93 258 PRO A O 1
ATOM 1792 N N . GLY A 1 233 ? 120.245 21.823 5.307 1.00 23.25 259 GLY A N 1
ATOM 1793 C CA . GLY A 1 233 ? 120.743 20.486 5.629 1.00 24.01 259 GLY A CA 1
ATOM 1794 C C . GLY A 1 233 ? 121.158 19.696 4.395 1.00 29.47 259 GLY A C 1
ATOM 1795 O O . GLY A 1 233 ? 120.474 19.743 3.371 1.00 27.67 259 GLY A O 1
ATOM 1796 N N . ASP A 1 234 ? 122.286 18.980 4.479 1.00 28.70 260 ASP A N 1
ATOM 1797 C CA . ASP A 1 234 ? 122.797 18.158 3.370 1.00 30.53 260 ASP A CA 1
ATOM 1798 C C . ASP A 1 234 ? 122.232 16.731 3.394 1.00 33.26 260 ASP A C 1
ATOM 1799 O O . ASP A 1 234 ? 122.522 15.951 2.489 1.00 34.10 260 ASP A O 1
ATOM 1804 N N . SER A 1 235 ? 121.399 16.417 4.423 1.00 27.74 261 SER A N 1
ATOM 1805 C CA . SER A 1 235 ? 120.734 15.143 4.674 1.00 28.17 261 SER A CA 1
ATOM 1806 C C . SER A 1 235 ? 119.697 15.352 5.778 1.00 31.96 261 SER A C 1
ATOM 1807 O O . SER A 1 235 ? 119.652 16.432 6.376 1.00 28.25 261 SER A O 1
ATOM 1810 N N . GLY A 1 236 ? 118.909 14.312 6.068 1.00 29.57 262 GLY A N 1
ATOM 1811 C CA . GLY A 1 236 ? 117.888 14.339 7.119 1.00 28.06 262 GLY A CA 1
ATOM 1812 C C . GLY A 1 236 ? 118.453 14.659 8.489 1.00 29.72 262 GLY A C 1
ATOM 1813 O O . GLY A 1 236 ? 117.905 15.493 9.216 1.00 29.69 262 GLY A O 1
ATOM 1814 N N . VAL A 1 237 ? 119.582 14.032 8.832 1.00 25.62 263 VAL A N 1
ATOM 1815 C CA . VAL A 1 237 ? 120.241 14.266 10.125 1.00 26.04 263 VAL A CA 1
ATOM 1816 C C . VAL A 1 237 ? 120.887 15.658 10.123 1.00 26.94 263 VAL A C 1
ATOM 1817 O O . VAL A 1 237 ? 120.802 16.383 11.118 1.00 27.48 263 VAL A O 1
ATOM 1821 N N . ASP A 1 238 ? 121.532 16.025 8.998 1.00 22.05 264 ASP A N 1
ATOM 1822 C CA . ASP A 1 238 ? 122.189 17.331 8.862 1.00 22.55 264 ASP A CA 1
ATOM 1823 C C . ASP A 1 238 ? 121.175 18.478 8.930 1.00 24.21 264 ASP A C 1
ATOM 1824 O O . ASP A 1 238 ? 121.515 19.569 9.390 1.00 22.58 264 ASP A O 1
ATOM 1829 N N . GLN A 1 239 ? 119.906 18.198 8.579 1.00 22.05 265 GLN A N 1
ATOM 1830 C CA . GLN A 1 239 ? 118.815 19.176 8.719 1.00 21.13 265 GLN A CA 1
ATOM 1831 C C . GLN A 1 239 ? 118.623 19.532 10.195 1.00 24.00 265 GLN A C 1
ATOM 1832 O O . GLN A 1 239 ? 118.567 20.719 10.522 1.00 23.06 265 GLN A O 1
ATOM 1838 N N . LEU A 1 240 ? 118.623 18.520 11.095 1.00 20.76 266 LEU A N 1
ATOM 1839 C CA . LEU A 1 240 ? 118.528 18.783 12.532 1.00 21.04 266 LEU A CA 1
ATOM 1840 C C . LEU A 1 240 ? 119.787 19.510 13.055 1.00 24.14 266 LEU A C 1
ATOM 1841 O O . LEU A 1 240 ? 119.659 20.417 13.880 1.00 24.16 266 LEU A O 1
ATOM 1846 N N . VAL A 1 241 ? 120.983 19.158 12.543 1.00 20.55 267 VAL A N 1
ATOM 1847 C CA . VAL A 1 241 ? 122.242 19.840 12.922 1.00 20.38 267 VAL A CA 1
ATOM 1848 C C . VAL A 1 241 ? 122.049 21.344 12.637 1.00 24.48 267 VAL A C 1
ATOM 1849 O O . VAL A 1 241 ? 122.334 22.165 13.507 1.00 25.14 267 VAL A O 1
ATOM 1853 N N . GLU A 1 242 ? 121.557 21.693 11.423 1.00 21.28 268 GLU A N 1
ATOM 1854 C CA . GLU A 1 242 ? 121.335 23.086 10.998 1.00 21.48 268 GLU A CA 1
ATOM 1855 C C . GLU A 1 242 ? 120.358 23.800 11.948 1.00 23.76 268 GLU A C 1
ATOM 1856 O O . GLU A 1 242 ? 120.620 24.926 12.357 1.00 22.75 268 GLU A O 1
ATOM 1862 N N . ILE A 1 243 ? 119.287 23.102 12.378 1.00 20.58 269 ILE A N 1
ATOM 1863 C CA . ILE A 1 243 ? 118.298 23.671 13.318 1.00 18.58 269 ILE A CA 1
ATOM 1864 C C . ILE A 1 243 ? 118.928 23.937 14.684 1.00 22.55 269 ILE A C 1
ATOM 1865 O O . ILE A 1 243 ? 118.756 25.026 15.246 1.00 20.57 269 ILE A O 1
ATOM 1870 N N . ILE A 1 244 ? 119.663 22.945 15.222 1.00 20.59 270 ILE A N 1
ATOM 1871 C CA . ILE A 1 244 ? 120.334 23.076 16.522 1.00 21.38 270 ILE A CA 1
ATOM 1872 C C . ILE A 1 244 ? 121.316 24.259 16.559 1.00 27.08 270 ILE A C 1
ATOM 1873 O O . ILE A 1 244 ? 121.450 24.878 17.606 1.00 26.51 270 ILE A O 1
ATOM 1878 N N . LYS A 1 245 ? 122.004 24.565 15.441 1.00 25.79 271 LYS A N 1
ATOM 1879 C CA . LYS A 1 245 ? 122.948 25.703 15.358 1.00 26.83 271 LYS A CA 1
ATOM 1880 C C . LYS A 1 245 ? 122.228 27.013 15.684 1.00 28.61 271 LYS A C 1
ATOM 1881 O O . LYS A 1 245 ? 122.878 27.986 16.059 1.00 29.20 271 LYS A O 1
ATOM 1887 N N . VAL A 1 246 ? 120.908 27.052 15.495 1.00 22.86 272 VAL A N 1
ATOM 1888 C CA . VAL A 1 246 ? 120.113 28.252 15.772 1.00 22.01 272 VAL A CA 1
ATOM 1889 C C . VAL A 1 246 ? 119.282 28.105 17.051 1.00 25.31 272 VAL A C 1
ATOM 1890 O O . VAL A 1 246 ? 119.430 28.895 17.975 1.00 26.18 272 VAL A O 1
ATOM 1894 N N . LEU A 1 247 ? 118.453 27.072 17.123 1.00 20.28 273 LEU A N 1
ATOM 1895 C CA . LEU A 1 247 ? 117.527 26.861 18.232 1.00 19.99 273 LEU A CA 1
ATOM 1896 C C . LEU A 1 247 ? 118.144 26.195 19.424 1.00 24.83 273 LEU A C 1
ATOM 1897 O O . LEU A 1 247 ? 117.512 26.130 20.470 1.00 27.34 273 LEU A O 1
ATOM 1902 N N . GLY A 1 248 ? 119.335 25.643 19.257 1.00 20.32 274 GLY A N 1
ATOM 1903 C CA . GLY A 1 248 ? 119.965 24.848 20.300 1.00 19.99 274 GLY A CA 1
ATOM 1904 C C . GLY A 1 248 ? 119.234 23.520 20.386 1.00 23.26 274 GLY A C 1
ATOM 1905 O O . GLY A 1 248 ? 118.415 23.209 19.510 1.00 22.40 274 GLY A O 1
ATOM 1906 N N . THR A 1 249 ? 119.483 22.739 21.441 1.00 20.55 275 THR A N 1
ATOM 1907 C CA . THR A 1 249 ? 118.794 21.457 21.593 1.00 21.45 275 THR A CA 1
ATOM 1908 C C . THR A 1 249 ? 117.372 21.646 22.131 1.00 26.90 275 THR A C 1
ATOM 1909 O O . THR A 1 249 ? 117.134 22.577 22.917 1.00 25.96 275 THR A O 1
ATOM 1913 N N . PRO A 1 250 ? 116.404 20.776 21.749 1.00 24.49 276 PRO A N 1
ATOM 1914 C CA . PRO A 1 250 ? 115.059 20.892 22.355 1.00 24.36 276 PRO A CA 1
ATOM 1915 C C . PRO A 1 250 ? 115.087 20.361 23.793 1.00 28.01 276 PRO A C 1
ATOM 1916 O O . PRO A 1 250 ? 115.967 19.588 24.150 1.00 28.36 276 PRO A O 1
ATOM 1920 N N . THR A 1 251 ? 114.159 20.810 24.635 1.00 25.54 277 THR A N 1
ATOM 1921 C CA . THR A 1 251 ? 114.090 20.325 26.016 1.00 26.64 277 THR A CA 1
ATOM 1922 C C . THR A 1 251 ? 113.301 19.021 25.973 1.00 31.68 277 THR A C 1
ATOM 1923 O O . THR A 1 251 ? 112.672 18.721 24.942 1.00 29.56 277 THR A O 1
ATOM 1927 N N A ARG A 1 252 ? 113.291 18.253 27.079 0.50 30.51 278 ARG A N 1
ATOM 1928 N N B ARG A 1 252 ? 113.285 18.273 27.092 0.50 30.45 278 ARG A N 1
ATOM 1929 C CA A ARG A 1 252 ? 112.534 17.000 27.127 0.50 31.02 278 ARG A CA 1
ATOM 1930 C CA B ARG A 1 252 ? 112.541 17.017 27.209 0.50 30.99 278 ARG A CA 1
ATOM 1931 C C A ARG A 1 252 ? 111.047 17.218 26.843 0.50 33.96 278 ARG A C 1
ATOM 1932 C C B ARG A 1 252 ? 111.065 17.223 26.861 0.50 33.92 278 ARG A C 1
ATOM 1933 O O A ARG A 1 252 ? 110.434 16.398 26.155 0.50 32.58 278 ARG A O 1
ATOM 1934 O O B ARG A 1 252 ? 110.482 16.399 26.155 0.50 32.51 278 ARG A O 1
ATOM 1949 N N . GLU A 1 253 ? 110.490 18.353 27.316 1.00 31.09 279 GLU A N 1
ATOM 1950 C CA . GLU A 1 253 ? 109.094 18.739 27.078 1.00 31.45 279 GLU A CA 1
ATOM 1951 C C . GLU A 1 253 ? 108.858 19.068 25.573 1.00 31.77 279 GLU A C 1
ATOM 1952 O O . GLU A 1 253 ? 107.830 18.674 25.016 1.00 29.88 279 GLU A O 1
ATOM 1958 N N . GLN A 1 254 ? 109.810 19.771 24.920 1.00 26.23 280 GLN A N 1
ATOM 1959 C CA . GLN A 1 254 ? 109.687 20.053 23.481 1.00 24.23 280 GLN A CA 1
ATOM 1960 C C . GLN A 1 254 ? 109.767 18.761 22.662 1.00 25.01 280 GLN A C 1
ATOM 1961 O O . GLN A 1 254 ? 109.043 18.632 21.682 1.00 24.03 280 GLN A O 1
ATOM 1967 N N . ILE A 1 255 ? 110.598 17.787 23.087 1.00 23.14 281 ILE A N 1
ATOM 1968 C CA . ILE A 1 255 ? 110.680 16.509 22.354 1.00 23.18 281 ILE A CA 1
ATOM 1969 C C . ILE A 1 255 ? 109.311 15.811 22.428 1.00 29.17 281 ILE A C 1
ATOM 1970 O O . ILE A 1 255 ? 108.827 15.298 21.408 1.00 29.35 281 ILE A O 1
ATOM 1975 N N . ARG A 1 256 ? 108.702 15.791 23.641 1.00 27.30 282 ARG A N 1
ATOM 1976 C CA . ARG A 1 256 ? 107.384 15.171 23.856 1.00 28.09 282 ARG A CA 1
ATOM 1977 C C . ARG A 1 256 ? 106.308 15.845 22.977 1.00 29.27 282 ARG A C 1
ATOM 1978 O O . ARG A 1 256 ? 105.517 15.145 22.358 1.00 28.50 282 ARG A O 1
ATOM 1986 N N . GLU A 1 257 ? 106.325 17.197 22.890 1.00 24.87 283 GLU A N 1
ATOM 1987 C CA . GLU A 1 257 ? 105.420 18.003 22.051 1.00 25.68 283 GLU A CA 1
ATOM 1988 C C . GLU A 1 257 ? 105.636 17.732 20.540 1.00 27.91 283 GLU A C 1
ATOM 1989 O O . GLU A 1 257 ? 104.684 17.710 19.756 1.00 26.23 283 GLU A O 1
ATOM 1995 N N . MET A 1 258 ? 106.889 17.470 20.145 1.00 23.15 284 MET A N 1
ATOM 1996 C CA . MET A 1 258 ? 107.206 17.161 18.747 1.00 20.20 284 MET A CA 1
ATOM 1997 C C . MET A 1 258 ? 106.800 15.725 18.364 1.00 25.35 284 MET A C 1
ATOM 1998 O O . MET A 1 258 ? 106.098 15.529 17.385 1.00 23.02 284 MET A O 1
ATOM 2003 N N . ASN A 1 259 ? 107.197 14.735 19.175 1.00 23.91 285 ASN A N 1
ATOM 2004 C CA . ASN A 1 259 ? 106.888 13.336 18.908 1.00 24.40 285 ASN A CA 1
ATOM 2005 C C . ASN A 1 259 ? 106.861 12.612 20.235 1.00 29.37 285 ASN A C 1
ATOM 2006 O O . ASN A 1 259 ? 107.921 12.282 20.766 1.00 28.47 285 ASN A O 1
ATOM 2011 N N . PRO A 1 260 ? 105.637 12.360 20.781 1.00 28.44 286 PRO A N 1
ATOM 2012 C CA . PRO A 1 260 ? 105.528 11.671 22.081 1.00 28.99 286 PRO A CA 1
ATOM 2013 C C . PRO A 1 260 ? 106.019 10.219 22.059 1.00 32.38 286 PRO A C 1
ATOM 2014 O O . PRO A 1 260 ? 106.212 9.617 23.119 1.00 34.73 286 PRO A O 1
ATOM 2018 N N . ASN A 1 261 ? 106.225 9.665 20.856 1.00 27.93 287 ASN A N 1
ATOM 2019 C CA . ASN A 1 261 ? 106.734 8.308 20.649 1.00 29.22 287 ASN A CA 1
ATOM 2020 C C . ASN A 1 261 ? 108.244 8.267 20.644 1.00 34.26 287 ASN A C 1
ATOM 2021 O O . ASN A 1 261 ? 108.807 7.180 20.666 1.00 36.75 287 ASN A O 1
ATOM 2026 N N . TYR A 1 262 ? 108.907 9.438 20.595 1.00 29.23 288 TYR A N 1
ATOM 2027 C CA . TYR A 1 262 ? 110.363 9.499 20.601 1.00 28.73 288 TYR A CA 1
ATOM 2028 C C . TYR A 1 262 ? 110.869 9.818 22.013 1.00 34.96 288 TYR A C 1
ATOM 2029 O O . TYR A 1 262 ? 110.401 10.773 22.629 1.00 35.44 288 TYR A O 1
ATOM 2038 N N . THR A 1 263 ? 111.870 9.057 22.481 1.00 32.06 289 THR A N 1
ATOM 2039 C CA . THR A 1 263 ? 112.506 9.215 23.788 1.00 33.95 289 THR A CA 1
ATOM 2040 C C . THR A 1 263 ? 114.035 9.246 23.625 1.00 37.61 289 THR A C 1
ATOM 2041 O O . THR A 1 263 ? 114.596 8.420 22.899 1.00 37.14 289 THR A O 1
ATOM 2045 N N . GLU A 1 264 ? 114.707 10.153 24.347 1.00 33.68 290 GLU A N 1
ATOM 2046 C CA . GLU A 1 264 ? 116.171 10.198 24.384 1.00 34.08 290 GLU A CA 1
ATOM 2047 C C . GLU A 1 264 ? 116.545 10.695 25.785 1.00 42.65 290 GLU A C 1
ATOM 2048 O O . GLU A 1 264 ? 116.474 11.901 26.046 1.00 42.56 290 GLU A O 1
ATOM 2054 N N B PHE A 1 265 ? 116.889 9.761 26.693 0.38 41.75 291 PHE A N 1
ATOM 2055 N N C PHE A 1 265 ? 116.895 9.754 26.685 0.62 42.92 291 PHE A N 1
ATOM 2056 C CA B PHE A 1 265 ? 117.241 10.033 28.093 0.38 43.01 291 PHE A CA 1
ATOM 2057 C CA C PHE A 1 265 ? 117.245 10.043 28.076 0.62 44.66 291 PHE A CA 1
ATOM 2058 C C B PHE A 1 265 ? 118.443 10.974 28.247 0.38 46.17 291 PHE A C 1
ATOM 2059 C C C PHE A 1 265 ? 118.451 10.963 28.257 0.62 47.27 291 PHE A C 1
ATOM 2060 O O B PHE A 1 265 ? 118.368 11.929 29.024 0.38 46.28 291 PHE A O 1
ATOM 2061 O O C PHE A 1 265 ? 118.382 11.905 29.049 0.62 47.74 291 PHE A O 1
ATOM 2076 N N . LYS A 1 266 ? 119.528 10.722 27.494 1.00 41.29 292 LYS A N 1
ATOM 2077 C CA . LYS A 1 266 ? 120.764 11.504 27.579 1.00 38.40 292 LYS A CA 1
ATOM 2078 C C . LYS A 1 266 ? 121.202 12.117 26.253 1.00 35.50 292 LYS A C 1
ATOM 2079 O O . LYS A 1 266 ? 121.227 11.446 25.228 1.00 32.96 292 LYS A O 1
ATOM 2085 N N . PHE A 1 267 ? 121.578 13.399 26.293 1.00 30.34 293 PHE A N 1
ATOM 2086 C CA . PHE A 1 267 ? 122.136 14.144 25.167 1.00 28.18 293 PHE A CA 1
ATOM 2087 C C . PHE A 1 267 ? 122.759 15.430 25.688 1.00 31.92 293 PHE A C 1
ATOM 2088 O O . PHE A 1 267 ? 122.281 15.948 26.697 1.00 29.87 293 PHE A O 1
ATOM 2096 N N . PRO A 1 268 ? 123.782 15.994 25.012 1.00 31.59 294 PRO A N 1
ATOM 2097 C CA . PRO A 1 268 ? 124.382 17.241 25.513 1.00 32.38 294 PRO A CA 1
ATOM 2098 C C . PRO A 1 268 ? 123.460 18.417 25.214 1.00 34.62 294 PRO A C 1
ATOM 2099 O O . PRO A 1 268 ? 122.951 18.526 24.095 1.00 35.73 294 PRO A O 1
ATOM 2103 N N . GLN A 1 269 ? 123.183 19.246 26.227 1.00 30.02 295 GLN A N 1
ATOM 2104 C CA . GLN A 1 269 ? 122.311 20.400 26.096 1.00 29.95 295 GLN A CA 1
ATOM 2105 C C . GLN A 1 269 ? 123.076 21.535 25.416 1.00 31.85 295 GLN A C 1
ATOM 2106 O O . GLN A 1 269 ? 124.185 21.874 25.860 1.00 31.96 295 GLN A O 1
ATOM 2112 N N . ILE A 1 270 ? 122.484 22.110 24.350 1.00 26.07 296 ILE A N 1
ATOM 2113 C CA . ILE A 1 270 ? 123.039 23.237 23.586 1.00 25.79 296 ILE A CA 1
ATOM 2114 C C . ILE A 1 270 ? 122.061 24.384 23.659 1.00 28.50 296 ILE A C 1
ATOM 2115 O O . ILE A 1 270 ? 120.915 24.236 23.273 1.00 25.19 296 ILE A O 1
ATOM 2120 N N . LYS A 1 271 ? 122.536 25.551 24.089 1.00 27.90 297 LYS A N 1
ATOM 2121 C CA . LYS A 1 271 ? 121.715 26.752 24.170 1.00 28.33 297 LYS A CA 1
ATOM 2122 C C . LYS A 1 271 ? 121.439 27.310 22.782 1.00 27.62 297 LYS A C 1
ATOM 2123 O O . LYS A 1 271 ? 122.260 27.160 21.879 1.00 24.40 297 LYS A O 1
ATOM 2129 N N . ALA A 1 272 ? 120.299 27.995 22.629 1.00 25.02 298 ALA A N 1
ATOM 2130 C CA . ALA A 1 272 ? 119.931 28.669 21.389 1.00 23.73 298 ALA A CA 1
ATOM 2131 C C . ALA A 1 272 ? 120.896 29.784 21.108 1.00 28.05 298 ALA A C 1
ATOM 2132 O O . ALA A 1 272 ? 121.432 30.386 22.044 1.00 27.59 298 ALA A O 1
ATOM 2134 N N A HIS A 1 273 ? 121.133 30.065 19.820 0.50 25.52 299 HIS A N 1
ATOM 2135 N N B HIS A 1 273 ? 121.156 30.060 19.825 0.50 25.32 299 HIS A N 1
ATOM 2136 C CA A HIS A 1 273 ? 121.962 31.189 19.376 0.50 26.48 299 HIS A CA 1
ATOM 2137 C CA B HIS A 1 273 ? 121.980 31.217 19.475 0.50 26.18 299 HIS A CA 1
ATOM 2138 C C A HIS A 1 273 ? 121.000 32.413 19.360 0.50 29.79 299 HIS A C 1
ATOM 2139 C C B HIS A 1 273 ? 121.001 32.412 19.390 0.50 29.59 299 HIS A C 1
ATOM 2140 O O A HIS A 1 273 ? 119.822 32.228 19.028 0.50 27.39 299 HIS A O 1
ATOM 2141 O O B HIS A 1 273 ? 119.823 32.205 19.073 0.50 27.03 299 HIS A O 1
ATOM 2154 N N . PRO A 1 274 ? 121.431 33.636 19.745 1.00 27.21 300 PRO A N 1
ATOM 2155 C CA . PRO A 1 274 ? 120.491 34.785 19.702 1.00 27.58 300 PRO A CA 1
ATOM 2156 C C . PRO A 1 274 ? 120.014 35.099 18.286 1.00 29.38 300 PRO A C 1
ATOM 2157 O O . PRO A 1 274 ? 120.802 35.127 17.337 1.00 27.33 300 PRO A O 1
ATOM 2161 N N . TRP A 1 275 ? 118.703 35.263 18.142 1.00 27.13 301 TRP A N 1
ATOM 2162 C CA . TRP A 1 275 ? 118.050 35.565 16.876 1.00 26.67 301 TRP A CA 1
ATOM 2163 C C . TRP A 1 275 ? 118.604 36.803 16.211 1.00 29.47 301 TRP A C 1
ATOM 2164 O O . TRP A 1 275 ? 118.702 36.847 14.985 1.00 28.32 301 TRP A O 1
ATOM 2175 N N . THR A 1 276 ? 118.990 37.806 17.020 1.00 27.55 302 THR A N 1
ATOM 2176 C CA . THR A 1 276 ? 119.513 39.062 16.502 1.00 28.69 302 THR A CA 1
ATOM 2177 C C . THR A 1 276 ? 120.866 38.907 15.831 1.00 33.09 302 THR A C 1
ATOM 2178 O O . THR A 1 276 ? 121.268 39.806 15.096 1.00 36.94 302 THR A O 1
ATOM 2182 N N . LYS A 1 277 ? 121.578 37.802 16.102 1.00 26.43 303 LYS A N 1
ATOM 2183 C CA . LYS A 1 277 ? 122.882 37.530 15.492 1.00 26.35 303 LYS A CA 1
ATOM 2184 C C . LYS A 1 277 ? 122.787 36.527 14.334 1.00 30.59 303 LYS A C 1
ATOM 2185 O O . LYS A 1 277 ? 123.730 36.367 13.552 1.00 31.45 303 LYS A O 1
ATOM 2191 N N . VAL A 1 278 ? 121.618 35.914 14.175 1.00 25.44 304 VAL A N 1
ATOM 2192 C CA . VAL A 1 278 ? 121.353 34.985 13.064 1.00 25.43 304 VAL A CA 1
ATOM 2193 C C . VAL A 1 278 ? 121.267 35.809 11.768 1.00 29.47 304 VAL A C 1
ATOM 2194 O O . VAL A 1 278 ? 121.835 35.433 10.740 1.00 27.87 304 VAL A O 1
ATOM 2198 N N . PHE A 1 279 ? 120.638 36.996 11.864 1.00 25.58 305 PHE A N 1
ATOM 2199 C CA . PHE A 1 279 ? 120.426 37.896 10.740 1.00 25.33 305 PHE A CA 1
ATOM 2200 C C . PHE A 1 279 ? 121.454 39.004 10.654 1.00 31.67 305 PHE A C 1
ATOM 2201 O O . PHE A 1 279 ? 122.109 39.309 11.657 1.00 31.86 305 PHE A O 1
ATOM 2209 N N . ARG A 1 280 ? 121.587 39.628 9.464 1.00 28.86 306 ARG A N 1
ATOM 2210 C CA . ARG A 1 280 ? 122.513 40.732 9.260 1.00 30.54 306 ARG A CA 1
ATOM 2211 C C . ARG A 1 280 ? 122.084 41.909 10.193 1.00 31.59 306 ARG A C 1
ATOM 2212 O O . ARG A 1 280 ? 120.903 41.990 10.553 1.00 29.10 306 ARG A O 1
ATOM 2220 N N . PRO A 1 281 ? 123.018 42.760 10.637 1.00 27.23 307 PRO A N 1
ATOM 2221 C CA . PRO A 1 281 ? 122.657 43.823 11.591 1.00 27.30 307 PRO A CA 1
ATOM 2222 C C . PRO A 1 281 ? 121.486 44.727 11.199 1.00 32.03 307 PRO A C 1
ATOM 2223 O O . PRO A 1 281 ? 120.659 45.030 12.049 1.00 31.99 307 PRO A O 1
ATOM 2227 N N A ARG A 1 282 ? 121.406 45.124 9.922 0.50 28.48 308 ARG A N 1
ATOM 2228 N N B ARG A 1 282 ? 121.405 45.129 9.921 0.50 29.12 308 ARG A N 1
ATOM 2229 C CA A ARG A 1 282 ? 120.351 45.998 9.400 0.50 29.22 308 ARG A CA 1
ATOM 2230 C CA B ARG A 1 282 ? 120.338 45.996 9.409 0.50 30.13 308 ARG A CA 1
ATOM 2231 C C A ARG A 1 282 ? 118.982 45.302 9.183 0.50 33.30 308 ARG A C 1
ATOM 2232 C C B ARG A 1 282 ? 118.980 45.295 9.173 0.50 33.68 308 ARG A C 1
ATOM 2233 O O A ARG A 1 282 ? 118.064 45.930 8.658 0.50 34.65 308 ARG A O 1
ATOM 2234 O O B ARG A 1 282 ? 118.066 45.913 8.628 0.50 35.03 308 ARG A O 1
ATOM 2249 N N . THR A 1 283 ? 118.830 44.036 9.625 1.00 27.54 309 THR A N 1
ATOM 2250 C CA . THR A 1 283 ? 117.567 43.279 9.477 1.00 26.71 309 THR A CA 1
ATOM 2251 C C . THR A 1 283 ? 116.454 43.954 10.315 1.00 28.38 309 THR A C 1
ATOM 2252 O O . THR A 1 283 ? 116.676 44.215 11.497 1.00 26.71 309 THR A O 1
ATOM 2256 N N . PRO A 1 284 ? 115.294 44.274 9.713 1.00 27.21 310 PRO A N 1
ATOM 2257 C CA . PRO A 1 284 ? 114.215 44.936 10.494 1.00 27.78 310 PRO A CA 1
ATOM 2258 C C . PRO A 1 284 ? 113.906 44.137 11.764 1.00 27.59 310 PRO A C 1
ATOM 2259 O O . PRO A 1 284 ? 113.656 42.933 11.654 1.00 24.91 310 PRO A O 1
ATOM 2263 N N . PRO A 1 285 ? 114.002 44.744 12.975 1.00 24.78 311 PRO A N 1
ATOM 2264 C CA . PRO A 1 285 ? 113.770 43.947 14.212 1.00 22.92 311 PRO A CA 1
ATOM 2265 C C . PRO A 1 285 ? 112.382 43.309 14.270 1.00 23.98 311 PRO A C 1
ATOM 2266 O O . PRO A 1 285 ? 112.288 42.195 14.759 1.00 20.86 311 PRO A O 1
ATOM 2270 N N . GLU A 1 286 ? 111.330 43.951 13.696 1.00 21.33 312 GLU A N 1
ATOM 2271 C CA . GLU A 1 286 ? 110.009 43.297 13.663 1.00 21.43 312 GLU A CA 1
ATOM 2272 C C . GLU A 1 286 ? 110.013 42.001 12.845 1.00 24.47 312 GLU A C 1
ATOM 2273 O O . GLU A 1 286 ? 109.344 41.048 13.234 1.00 22.73 312 GLU A O 1
ATOM 2279 N N . ALA A 1 287 ? 110.816 41.926 11.758 1.00 22.76 313 ALA A N 1
ATOM 2280 C CA . ALA A 1 287 ? 110.934 40.687 10.948 1.00 21.18 313 ALA A CA 1
ATOM 2281 C C . ALA A 1 287 ? 111.579 39.584 11.779 1.00 22.90 313 ALA A C 1
ATOM 2282 O O . ALA A 1 287 ? 111.151 38.437 11.696 1.00 23.63 313 ALA A O 1
ATOM 2284 N N . ILE A 1 288 ? 112.613 39.919 12.594 1.00 19.35 314 ILE A N 1
ATOM 2285 C CA . ILE A 1 288 ? 113.291 38.933 13.462 1.00 18.31 314 ILE A CA 1
ATOM 2286 C C . ILE A 1 288 ? 112.316 38.436 14.533 1.00 23.10 314 ILE A C 1
ATOM 2287 O O . ILE A 1 288 ? 112.252 37.235 14.798 1.00 24.02 314 ILE A O 1
ATOM 2292 N N . ALA A 1 289 ? 111.558 39.375 15.151 1.00 21.39 315 ALA A N 1
ATOM 2293 C CA . ALA A 1 289 ? 110.581 39.062 16.193 1.00 19.93 315 ALA A CA 1
ATOM 2294 C C . ALA A 1 289 ? 109.570 38.092 15.620 1.00 22.47 315 ALA A C 1
ATOM 2295 O O . ALA A 1 289 ? 109.279 37.081 16.245 1.00 23.01 315 ALA A O 1
ATOM 2297 N N . LEU A 1 290 ? 109.043 38.377 14.433 1.00 20.19 316 LEU A N 1
ATOM 2298 C CA . LEU A 1 290 ? 108.040 37.482 13.830 1.00 19.90 316 LEU A CA 1
ATOM 2299 C C . LEU A 1 290 ? 108.641 36.089 13.633 1.00 23.92 316 LEU A C 1
ATOM 2300 O O . LEU A 1 290 ? 108.033 35.070 13.988 1.00 21.51 316 LEU A O 1
ATOM 2305 N N . CYS A 1 291 ? 109.838 36.054 13.046 1.00 23.84 317 CYS A N 1
ATOM 2306 C CA . CYS A 1 291 ? 110.516 34.803 12.766 1.00 25.58 317 CYS A CA 1
ATOM 2307 C C . CYS A 1 291 ? 110.728 33.938 14.047 1.00 23.84 317 CYS A C 1
ATOM 2308 O O . CYS A 1 291 ? 110.563 32.717 13.992 1.00 22.08 317 CYS A O 1
ATOM 2311 N N . SER A 1 292 ? 111.028 34.588 15.214 1.00 21.06 318 SER A N 1
ATOM 2312 C CA . SER A 1 292 ? 111.236 33.889 16.485 1.00 20.73 318 SER A CA 1
ATOM 2313 C C . SER A 1 292 ? 109.936 33.216 16.973 1.00 23.57 318 SER A C 1
ATOM 2314 O O . SER A 1 292 ? 109.995 32.273 17.764 1.00 23.17 318 SER A O 1
ATOM 2317 N N . ARG A 1 293 ? 108.781 33.656 16.454 1.00 19.93 319 ARG A N 1
ATOM 2318 C CA . ARG A 1 293 ? 107.475 33.096 16.849 1.00 19.87 319 ARG A CA 1
ATOM 2319 C C . ARG A 1 293 ? 106.963 32.033 15.869 1.00 23.60 319 ARG A C 1
ATOM 2320 O O . ARG A 1 293 ? 105.871 31.490 16.036 1.00 21.67 319 ARG A O 1
ATOM 2328 N N . LEU A 1 294 ? 107.729 31.784 14.805 1.00 20.88 320 LEU A N 1
ATOM 2329 C CA . LEU A 1 294 ? 107.368 30.789 13.803 1.00 18.66 320 LEU A CA 1
ATOM 2330 C C . LEU A 1 294 ? 108.332 29.626 13.907 1.00 22.35 320 LEU A C 1
ATOM 2331 O O . LEU A 1 294 ? 107.909 28.469 13.802 1.00 22.43 320 LEU A O 1
ATOM 2336 N N . LEU A 1 295 ? 109.630 29.923 14.105 1.00 18.39 321 LEU A N 1
ATOM 2337 C CA . LEU A 1 295 ? 110.634 28.849 14.163 1.00 18.92 321 LEU A CA 1
ATOM 2338 C C . LEU A 1 295 ? 110.847 28.434 15.593 1.00 22.78 321 LEU A C 1
ATOM 2339 O O . LEU A 1 295 ? 111.841 28.777 16.199 1.00 22.78 321 LEU A O 1
ATOM 2344 N N . GLU A 1 296 ? 109.869 27.712 16.145 1.00 21.03 322 GLU A N 1
ATOM 2345 C CA . GLU A 1 296 ? 109.821 27.219 17.529 1.00 20.88 322 GLU A CA 1
ATOM 2346 C C . GLU A 1 296 ? 109.743 25.706 17.446 1.00 22.16 322 GLU A C 1
ATOM 2347 O O . GLU A 1 296 ? 109.008 25.184 16.606 1.00 21.67 322 GLU A O 1
ATOM 2353 N N . TYR A 1 297 ? 110.442 25.007 18.336 1.00 19.02 323 TYR A N 1
ATOM 2354 C CA . TYR A 1 297 ? 110.379 23.537 18.402 1.00 18.27 323 TYR A CA 1
ATOM 2355 C C . TYR A 1 297 ? 108.956 23.120 18.758 1.00 23.52 323 TYR A C 1
ATOM 2356 O O . TYR A 1 297 ? 108.404 22.236 18.084 1.00 23.71 323 TYR A O 1
ATOM 2365 N N . THR A 1 298 ? 108.345 23.765 19.787 1.00 20.07 324 THR A N 1
ATOM 2366 C CA . THR A 1 298 ? 106.989 23.370 20.231 1.00 20.47 324 THR A CA 1
ATOM 2367 C C . THR A 1 298 ? 105.969 23.697 19.129 1.00 23.23 324 THR A C 1
ATOM 2368 O O . THR A 1 298 ? 105.757 24.887 18.860 1.00 22.68 324 THR A O 1
ATOM 2372 N N . PRO A 1 299 ? 105.357 22.682 18.461 1.00 20.46 325 PRO A N 1
ATOM 2373 C CA . PRO A 1 299 ? 104.448 22.990 17.345 1.00 19.59 325 PRO A CA 1
ATOM 2374 C C . PRO A 1 299 ? 103.297 23.889 17.713 1.00 23.86 325 PRO A C 1
ATOM 2375 O O . PRO A 1 299 ? 102.970 24.772 16.926 1.00 22.05 325 PRO A O 1
ATOM 2379 N N . THR A 1 300 ? 102.704 23.679 18.898 1.00 22.29 326 THR A N 1
ATOM 2380 C CA . THR A 1 300 ? 101.567 24.474 19.385 1.00 23.64 326 THR A CA 1
ATOM 2381 C C . THR A 1 300 ? 101.958 25.903 19.792 1.00 26.38 326 THR A C 1
ATOM 2382 O O . THR A 1 300 ? 101.061 26.719 19.963 1.00 25.97 326 THR A O 1
ATOM 2386 N N . ALA A 1 301 ? 103.271 26.216 19.945 1.00 23.68 327 ALA A N 1
ATOM 2387 C CA . ALA A 1 301 ? 103.729 27.566 20.334 1.00 22.47 327 ALA A CA 1
ATOM 2388 C C . ALA A 1 301 ? 103.855 28.481 19.130 1.00 25.71 327 ALA A C 1
ATOM 2389 O O . ALA A 1 301 ? 103.869 29.712 19.288 1.00 25.13 327 ALA A O 1
ATOM 2391 N N . ARG A 1 302 ? 103.907 27.896 17.914 1.00 21.25 328 ARG A N 1
ATOM 2392 C CA . ARG A 1 302 ? 104.030 28.674 16.677 1.00 19.25 328 ARG A CA 1
ATOM 2393 C C . ARG A 1 302 ? 102.782 29.467 16.454 1.00 23.11 328 ARG A C 1
ATOM 2394 O O . ARG A 1 302 ? 101.697 29.005 16.784 1.00 21.81 328 ARG A O 1
ATOM 2402 N N . LEU A 1 303 ? 102.920 30.664 15.889 1.00 19.76 329 LEU A N 1
ATOM 2403 C CA . LEU A 1 303 ? 101.741 31.492 15.593 1.00 20.09 329 LEU A CA 1
ATOM 2404 C C . LEU A 1 303 ? 100.848 30.752 14.613 1.00 22.82 329 LEU A C 1
ATOM 2405 O O . LEU A 1 303 ? 101.351 29.991 13.780 1.00 22.30 329 LEU A O 1
ATOM 2410 N N . THR A 1 304 ? 99.537 30.977 14.689 1.00 20.64 330 THR A N 1
ATOM 2411 C CA . THR A 1 304 ? 98.647 30.436 13.663 1.00 20.29 330 THR A CA 1
ATOM 2412 C C . THR A 1 304 ? 98.797 31.412 12.458 1.00 25.08 330 THR A C 1
ATOM 2413 O O . THR A 1 304 ? 99.217 32.557 12.670 1.00 23.38 330 THR A O 1
ATOM 2417 N N . PRO A 1 305 ? 98.496 30.998 11.204 1.00 23.15 331 PRO A N 1
ATOM 2418 C CA . PRO A 1 305 ? 98.610 31.940 10.067 1.00 23.12 331 PRO A CA 1
ATOM 2419 C C . PRO A 1 305 ? 97.815 33.238 10.254 1.00 26.02 331 PRO A C 1
ATOM 2420 O O . PRO A 1 305 ? 98.334 34.293 9.926 1.00 24.22 331 PRO A O 1
ATOM 2424 N N . LEU A 1 306 ? 96.588 33.175 10.820 1.00 23.63 332 LEU A N 1
ATOM 2425 C CA . LEU A 1 306 ? 95.767 34.377 11.045 1.00 25.64 332 LEU A CA 1
ATOM 2426 C C . LEU A 1 306 ? 96.425 35.300 12.080 1.00 28.63 332 LEU A C 1
ATOM 2427 O O . LEU A 1 306 ? 96.444 36.527 11.907 1.00 28.63 332 LEU A O 1
ATOM 2432 N N . GLU A 1 307 ? 97.026 34.702 13.121 1.00 24.20 333 GLU A N 1
ATOM 2433 C CA . GLU A 1 307 ? 97.766 35.469 14.153 1.00 24.23 333 GLU A CA 1
ATOM 2434 C C . GLU A 1 307 ? 98.985 36.102 13.511 1.00 25.94 333 GLU A C 1
ATOM 2435 O O . GLU A 1 307 ? 99.326 37.232 13.861 1.00 27.07 333 GLU A O 1
ATOM 2441 N N . ALA A 1 308 ? 99.637 35.388 12.552 1.00 18.77 334 ALA A N 1
ATOM 2442 C CA . ALA A 1 308 ? 100.814 35.947 11.868 1.00 18.85 334 ALA A CA 1
ATOM 2443 C C . ALA A 1 308 ? 100.428 37.143 10.962 1.00 23.68 334 ALA A C 1
ATOM 2444 O O . ALA A 1 308 ? 101.114 38.146 11.001 1.00 22.86 334 ALA A O 1
ATOM 2446 N N . CYS A 1 309 ? 99.281 37.090 10.260 1.00 23.97 335 CYS A N 1
ATOM 2447 C CA . CYS A 1 309 ? 98.773 38.211 9.446 1.00 24.25 335 CYS A CA 1
ATOM 2448 C C . CYS A 1 309 ? 98.606 39.485 10.294 1.00 27.55 335 CYS A C 1
ATOM 2449 O O . CYS A 1 309 ? 98.850 40.588 9.796 1.00 28.01 335 CYS A O 1
ATOM 2452 N N . ALA A 1 310 ? 98.125 39.331 11.551 1.00 24.00 336 ALA A N 1
ATOM 2453 C CA . ALA A 1 310 ? 97.853 40.435 12.481 1.00 24.74 336 ALA A CA 1
ATOM 2454 C C . ALA A 1 310 ? 99.109 40.927 13.204 1.00 28.58 336 ALA A C 1
ATOM 2455 O O . ALA A 1 310 ? 99.036 41.877 13.986 1.00 30.06 336 ALA A O 1
ATOM 2457 N N . HIS A 1 311 ? 100.254 40.296 12.942 1.00 23.21 337 HIS A N 1
ATOM 2458 C CA . HIS A 1 311 ? 101.522 40.692 13.566 1.00 23.02 337 HIS A CA 1
ATOM 2459 C C . HIS A 1 311 ? 101.917 42.133 13.171 1.00 27.76 337 HIS A C 1
ATOM 2460 O O . HIS A 1 311 ? 101.664 42.554 12.041 1.00 25.48 337 HIS A O 1
ATOM 2467 N N . SER A 1 312 ? 102.565 42.871 14.098 1.00 25.14 338 SER A N 1
ATOM 2468 C CA . SER A 1 312 ? 102.952 44.268 13.853 1.00 24.91 338 SER A CA 1
ATOM 2469 C C . SER A 1 312 ? 103.959 44.455 12.710 1.00 27.40 338 SER A C 1
ATOM 2470 O O . SER A 1 312 ? 104.036 45.547 12.160 1.00 27.91 338 SER A O 1
ATOM 2473 N N . PHE A 1 313 ? 104.661 43.382 12.286 1.00 22.78 339 PHE A N 1
ATOM 2474 C CA . PHE A 1 313 ? 105.545 43.440 11.115 1.00 22.88 339 PHE A CA 1
ATOM 2475 C C . PHE A 1 313 ? 104.737 43.823 9.826 1.00 26.73 339 PHE A C 1
ATOM 2476 O O . PHE A 1 313 ? 105.269 44.450 8.913 1.00 26.27 339 PHE A O 1
ATOM 2484 N N . PHE A 1 314 ? 103.457 43.447 9.783 1.00 21.78 340 PHE A N 1
ATOM 2485 C CA . PHE A 1 314 ? 102.607 43.743 8.637 1.00 22.90 340 PHE A CA 1
ATOM 2486 C C . PHE A 1 314 ? 101.854 45.058 8.761 1.00 26.31 340 PHE A C 1
ATOM 2487 O O . PHE A 1 314 ? 100.997 45.322 7.923 1.00 24.81 340 PHE A O 1
ATOM 2495 N N . ASP A 1 315 ? 102.192 45.911 9.779 1.00 24.67 341 ASP A N 1
ATOM 2496 C CA . ASP A 1 315 ? 101.495 47.200 9.995 1.00 25.67 341 ASP A CA 1
ATOM 2497 C C . ASP A 1 315 ? 101.578 48.137 8.811 1.00 29.22 341 ASP A C 1
ATOM 2498 O O . ASP A 1 315 ? 100.602 48.831 8.556 1.00 29.01 341 ASP A O 1
ATOM 2503 N N . GLU A 1 316 ? 102.710 48.141 8.068 1.00 25.24 342 GLU A N 1
ATOM 2504 C CA . GLU A 1 316 ? 102.874 49.017 6.887 1.00 25.76 342 GLU A CA 1
ATOM 2505 C C . GLU A 1 316 ? 101.825 48.657 5.811 1.00 30.09 342 GLU A C 1
ATOM 2506 O O . GLU A 1 316 ? 101.319 49.549 5.128 1.00 29.91 342 GLU A O 1
ATOM 2512 N N . LEU A 1 317 ? 101.476 47.356 5.685 1.00 25.30 343 LEU A N 1
ATOM 2513 C CA . LEU A 1 317 ? 100.489 46.921 4.695 1.00 25.03 343 LEU A CA 1
ATOM 2514 C C . LEU A 1 317 ? 99.093 47.463 4.971 1.00 31.49 343 LEU A C 1
ATOM 2515 O O . LEU A 1 317 ? 98.307 47.589 4.036 1.00 31.76 343 LEU A O 1
ATOM 2520 N N . ARG A 1 318 ? 98.785 47.767 6.253 1.00 28.61 344 ARG A N 1
ATOM 2521 C CA . ARG A 1 318 ? 97.488 48.308 6.699 1.00 28.72 344 ARG A CA 1
ATOM 2522 C C . ARG A 1 318 ? 97.427 49.852 6.652 1.00 35.58 344 ARG A C 1
ATOM 2523 O O . ARG A 1 318 ? 96.393 50.434 6.976 1.00 37.90 344 ARG A O 1
ATOM 2531 N N . ASP A 1 319 ? 98.522 50.505 6.238 1.00 33.20 345 ASP A N 1
ATOM 2532 C CA . ASP A 1 319 ? 98.614 51.966 6.099 1.00 34.37 345 ASP A CA 1
ATOM 2533 C C . ASP A 1 319 ? 97.856 52.342 4.824 1.00 42.02 345 ASP A C 1
ATOM 2534 O O . ASP A 1 319 ? 98.105 51.727 3.796 1.00 40.19 345 ASP A O 1
ATOM 2539 N N . PRO A 1 320 ? 96.926 53.330 4.851 1.00 43.80 346 PRO A N 1
ATOM 2540 C CA . PRO A 1 320 ? 96.192 53.691 3.617 1.00 45.28 346 PRO A CA 1
ATOM 2541 C C . PRO A 1 320 ? 97.045 54.253 2.469 1.00 50.04 346 PRO A C 1
ATOM 2542 O O . PRO A 1 320 ? 96.654 54.140 1.303 1.00 50.02 346 PRO A O 1
ATOM 2546 N N . ASN A 1 321 ? 98.192 54.860 2.794 1.00 47.35 347 ASN A N 1
ATOM 2547 C CA . ASN A 1 321 ? 99.072 55.493 1.808 1.00 48.39 347 ASN A CA 1
ATOM 2548 C C . ASN A 1 321 ? 100.154 54.562 1.248 1.00 50.03 347 ASN A C 1
ATOM 2549 O O . ASN A 1 321 ? 101.065 55.032 0.558 1.00 51.24 347 ASN A O 1
ATOM 2554 N N . VAL A 1 322 ? 100.055 53.256 1.541 1.00 41.99 348 VAL A N 1
ATOM 2555 C CA . VAL A 1 322 ? 101.039 52.263 1.107 1.00 39.78 348 VAL A CA 1
ATOM 2556 C C . VAL A 1 322 ? 100.962 52.037 -0.406 1.00 44.35 348 VAL A C 1
ATOM 2557 O O . VAL A 1 322 ? 99.871 52.018 -0.980 1.00 44.50 348 VAL A O 1
ATOM 2561 N N . LYS A 1 323 ? 102.121 51.865 -1.037 1.00 40.87 349 LYS A N 1
ATOM 2562 C CA . LYS A 1 323 ? 102.239 51.626 -2.473 1.00 40.92 349 LYS A CA 1
ATOM 2563 C C . LYS A 1 323 ? 103.394 50.667 -2.717 1.00 43.06 349 LYS A C 1
ATOM 2564 O O . LYS A 1 323 ? 104.264 50.528 -1.861 1.00 41.34 349 LYS A O 1
ATOM 2570 N N . LEU A 1 324 ? 103.444 50.071 -3.913 1.00 39.23 350 LEU A N 1
ATOM 2571 C CA . LEU A 1 324 ? 104.561 49.240 -4.350 1.00 38.39 350 LEU A CA 1
ATOM 2572 C C . LEU A 1 324 ? 105.729 50.191 -4.740 1.00 41.92 350 LEU A C 1
ATOM 2573 O O . LEU A 1 324 ? 105.452 51.328 -5.121 1.00 40.59 350 LEU A O 1
ATOM 2578 N N . PRO A 1 325 ? 107.014 49.746 -4.755 1.00 39.34 351 PRO A N 1
ATOM 2579 C CA . PRO A 1 325 ? 108.100 50.646 -5.205 1.00 40.96 351 PRO A CA 1
ATOM 2580 C C . PRO A 1 325 ? 107.943 51.100 -6.660 1.00 48.78 351 PRO A C 1
ATOM 2581 O O . PRO A 1 325 ? 108.494 52.141 -7.026 1.00 48.62 351 PRO A O 1
ATOM 2585 N N . ASN A 1 326 ? 107.165 50.351 -7.479 1.00 47.21 352 ASN A N 1
ATOM 2586 C CA . ASN A 1 326 ? 106.897 50.739 -8.871 1.00 50.07 352 ASN A CA 1
ATOM 2587 C C . ASN A 1 326 ? 105.803 51.824 -8.973 1.00 56.20 352 ASN A C 1
ATOM 2588 O O . ASN A 1 326 ? 105.545 52.343 -10.063 1.00 59.93 352 ASN A O 1
ATOM 2593 N N . GLY A 1 327 ? 105.201 52.166 -7.828 1.00 49.67 353 GLY A N 1
ATOM 2594 C CA . GLY A 1 327 ? 104.163 53.182 -7.706 1.00 49.40 353 GLY A CA 1
ATOM 2595 C C . GLY A 1 327 ? 102.738 52.674 -7.759 1.00 51.24 353 GLY A C 1
ATOM 2596 O O . GLY A 1 327 ? 101.823 53.397 -7.364 1.00 50.15 353 GLY A O 1
ATOM 2597 N N . ARG A 1 328 ? 102.534 51.426 -8.235 1.00 47.89 354 ARG A N 1
ATOM 2598 C CA . ARG A 1 328 ? 101.204 50.791 -8.315 1.00 47.78 354 ARG A CA 1
ATOM 2599 C C . ARG A 1 328 ? 100.629 50.585 -6.906 1.00 47.96 354 ARG A C 1
ATOM 2600 O O . ARG A 1 328 ? 101.374 50.584 -5.932 1.00 43.80 354 ARG A O 1
ATOM 2608 N N . ASP A 1 329 ? 99.305 50.383 -6.811 1.00 45.16 355 ASP A N 1
ATOM 2609 C CA . ASP A 1 329 ? 98.659 50.098 -5.534 1.00 43.77 355 ASP A CA 1
ATOM 2610 C C . ASP A 1 329 ? 98.989 48.682 -5.146 1.00 43.67 355 ASP A C 1
ATOM 2611 O O . ASP A 1 329 ? 99.351 47.866 -5.997 1.00 41.04 355 ASP A O 1
ATOM 2616 N N . THR A 1 330 ? 98.874 48.383 -3.859 1.00 39.72 356 THR A N 1
ATOM 2617 C CA . THR A 1 330 ? 99.130 47.031 -3.385 1.00 37.53 356 THR A CA 1
ATOM 2618 C C . THR A 1 330 ? 98.007 46.113 -3.904 1.00 39.75 356 THR A C 1
ATOM 2619 O O . THR A 1 330 ? 96.907 46.605 -4.181 1.00 38.91 356 THR A O 1
ATOM 2623 N N . PRO A 1 331 ? 98.246 44.789 -4.006 1.00 34.95 357 PRO A N 1
ATOM 2624 C CA . PRO A 1 331 ? 97.150 43.877 -4.377 1.00 34.80 357 PRO A CA 1
ATOM 2625 C C . PRO A 1 331 ? 96.105 43.816 -3.255 1.00 38.97 357 PRO A C 1
ATOM 2626 O O . PRO A 1 331 ? 96.292 44.446 -2.209 1.00 37.49 357 PRO A O 1
ATOM 2630 N N . ALA A 1 332 ? 95.025 43.047 -3.464 1.00 36.86 358 ALA A N 1
ATOM 2631 C CA . ALA A 1 332 ? 93.959 42.847 -2.485 1.00 37.61 358 ALA A CA 1
ATOM 2632 C C . ALA A 1 332 ? 94.559 42.171 -1.244 1.00 39.00 358 ALA A C 1
ATOM 2633 O O . ALA A 1 332 ? 95.254 41.155 -1.367 1.00 37.20 358 ALA A O 1
ATOM 2635 N N . LEU A 1 333 ? 94.393 42.820 -0.071 1.00 34.82 359 LEU A N 1
ATOM 2636 C CA . LEU A 1 333 ? 94.949 42.356 1.207 1.00 33.15 359 LEU A CA 1
ATOM 2637 C C . LEU A 1 333 ? 93.905 42.125 2.273 1.00 35.68 359 LEU A C 1
ATOM 2638 O O . LEU A 1 333 ? 94.172 41.371 3.216 1.00 34.28 359 LEU A O 1
ATOM 2643 N N . PHE A 1 334 ? 92.726 42.773 2.137 1.00 31.25 360 PHE A N 1
ATOM 2644 C CA . PHE A 1 334 ? 91.699 42.776 3.179 1.00 31.06 360 PHE A CA 1
ATOM 2645 C C . PHE A 1 334 ? 90.364 42.077 2.877 1.00 37.36 360 PHE A C 1
ATOM 2646 O O . PHE A 1 334 ? 89.465 42.123 3.730 1.00 37.79 360 PHE A O 1
ATOM 2654 N N . ASN A 1 335 ? 90.241 41.403 1.706 1.00 33.12 361 ASN A N 1
ATOM 2655 C CA . ASN A 1 335 ? 89.004 40.731 1.273 1.00 33.94 361 ASN A CA 1
ATOM 2656 C C . ASN A 1 335 ? 88.821 39.388 1.986 1.00 38.64 361 ASN A C 1
ATOM 2657 O O . ASN A 1 335 ? 88.724 38.341 1.341 1.00 38.66 361 ASN A O 1
ATOM 2662 N N . PHE A 1 336 ? 88.806 39.416 3.333 1.00 35.11 362 PHE A N 1
ATOM 2663 C CA . PHE A 1 336 ? 88.698 38.206 4.167 1.00 33.48 362 PHE A CA 1
ATOM 2664 C C . PHE A 1 336 ? 87.294 37.606 4.135 1.00 40.55 362 PHE A C 1
ATOM 2665 O O . PHE A 1 336 ? 86.319 38.345 4.129 1.00 41.73 362 PHE A O 1
ATOM 2673 N N . THR A 1 337 ? 87.192 36.272 4.140 1.00 39.29 363 THR A N 1
ATOM 2674 C CA . THR A 1 337 ? 85.883 35.593 4.172 1.00 40.61 363 THR A CA 1
ATOM 2675 C C . THR A 1 337 ? 85.726 34.919 5.530 1.00 43.78 363 THR A C 1
ATOM 2676 O O . THR A 1 337 ? 86.725 34.733 6.235 1.00 41.32 363 THR A O 1
ATOM 2680 N N . THR A 1 338 ? 84.482 34.514 5.877 1.00 40.48 364 THR A N 1
ATOM 2681 C CA . THR A 1 338 ? 84.148 33.818 7.125 1.00 40.50 364 THR A CA 1
ATOM 2682 C C . THR A 1 338 ? 85.018 32.560 7.260 1.00 43.27 364 THR A C 1
ATOM 2683 O O . THR A 1 338 ? 85.523 32.280 8.346 1.00 41.84 364 THR A O 1
ATOM 2687 N N . GLN A 1 339 ? 85.221 31.830 6.146 1.00 40.75 365 GLN A N 1
ATOM 2688 C CA . GLN A 1 339 ? 86.036 30.612 6.117 1.00 39.50 365 GLN A CA 1
ATOM 2689 C C . GLN A 1 339 ? 87.468 30.907 6.586 1.00 41.58 365 GLN A C 1
ATOM 2690 O O . GLN A 1 339 ? 87.981 30.242 7.488 1.00 39.58 365 GLN A O 1
ATOM 2696 N N . GLU A 1 340 ? 88.085 31.933 5.997 1.00 37.72 366 GLU A N 1
ATOM 2697 C CA . GLU A 1 340 ? 89.454 32.339 6.287 1.00 36.20 366 GLU A CA 1
ATOM 2698 C C . GLU A 1 340 ? 89.652 32.852 7.723 1.00 37.05 366 GLU A C 1
ATOM 2699 O O . GLU A 1 340 ? 90.728 32.677 8.309 1.00 34.50 366 GLU A O 1
ATOM 2705 N N . LEU A 1 341 ? 88.615 33.500 8.268 1.00 32.66 367 LEU A N 1
ATOM 2706 C CA . LEU A 1 341 ? 88.626 34.062 9.608 1.00 32.80 367 LEU A CA 1
ATOM 2707 C C . LEU A 1 341 ? 88.149 33.095 10.696 1.00 36.47 367 LEU A C 1
ATOM 2708 O O . LEU A 1 341 ? 88.163 33.478 11.864 1.00 35.06 367 LEU A O 1
ATOM 2713 N N . SER A 1 342 ? 87.698 31.875 10.319 1.00 33.32 368 SER A N 1
ATOM 2714 C CA . SER A 1 342 ? 87.114 30.888 11.238 1.00 34.31 368 SER A CA 1
ATOM 2715 C C . SER A 1 342 ? 87.904 30.493 12.486 1.00 38.71 368 SER A C 1
ATOM 2716 O O . SER A 1 342 ? 87.278 30.215 13.507 1.00 39.53 368 SER A O 1
ATOM 2719 N N . SER A 1 343 ? 89.263 30.505 12.439 1.00 34.53 369 SER A N 1
ATOM 2720 C CA . SER A 1 343 ? 90.077 30.161 13.618 1.00 33.77 369 SER A CA 1
ATOM 2721 C C . SER A 1 343 ? 89.953 31.204 14.741 1.00 39.27 369 SER A C 1
ATOM 2722 O O . SER A 1 343 ? 90.198 30.878 15.905 1.00 41.03 369 SER A O 1
ATOM 2725 N N . ASN A 1 344 ? 89.609 32.453 14.389 1.00 35.41 370 ASN A N 1
ATOM 2726 C CA . ASN A 1 344 ? 89.482 33.556 15.343 1.00 36.50 370 ASN A CA 1
ATOM 2727 C C . ASN A 1 344 ? 88.660 34.680 14.694 1.00 42.98 370 ASN A C 1
ATOM 2728 O O . ASN A 1 344 ? 89.247 35.683 14.273 1.00 43.30 370 ASN A O 1
ATOM 2733 N N . PRO A 1 345 ? 87.306 34.523 14.582 1.00 40.69 371 PRO A N 1
ATOM 2734 C CA . PRO A 1 345 ? 86.493 35.558 13.924 1.00 41.94 371 PRO A CA 1
ATOM 2735 C C . PRO A 1 345 ? 86.646 36.986 14.449 1.00 49.27 371 PRO A C 1
ATOM 2736 O O . PRO A 1 345 ? 86.760 37.866 13.588 1.00 48.38 371 PRO A O 1
ATOM 2740 N N . PRO A 1 346 ? 86.730 37.275 15.783 1.00 48.58 372 PRO A N 1
ATOM 2741 C CA . PRO A 1 346 ? 86.896 38.677 16.210 1.00 49.10 372 PRO A CA 1
ATOM 2742 C C . PRO A 1 346 ? 88.148 39.385 15.677 1.00 48.32 372 PRO A C 1
ATOM 2743 O O . PRO A 1 346 ? 88.104 40.608 15.539 1.00 47.29 372 PRO A O 1
ATOM 2747 N N . LEU A 1 347 ? 89.213 38.633 15.287 1.00 42.76 373 LEU A N 1
ATOM 2748 C CA . LEU A 1 347 ? 90.451 39.214 14.710 1.00 40.66 373 LEU A CA 1
ATOM 2749 C C . LEU A 1 347 ? 90.200 40.075 13.449 1.00 41.55 373 LEU A C 1
ATOM 2750 O O . LEU A 1 347 ? 91.037 40.913 13.130 1.00 39.55 373 LEU A O 1
ATOM 2755 N N . ALA A 1 348 ? 89.054 39.854 12.735 1.00 39.01 374 ALA A N 1
ATOM 2756 C CA . ALA A 1 348 ? 88.633 40.587 11.528 1.00 38.98 374 ALA A CA 1
ATOM 2757 C C . ALA A 1 348 ? 88.728 42.105 11.676 1.00 44.51 374 ALA A C 1
ATOM 2758 O O . ALA A 1 348 ? 89.129 42.795 10.737 1.00 43.66 374 ALA A O 1
ATOM 2760 N N . THR A 1 349 ? 88.348 42.627 12.846 1.00 43.58 375 THR A N 1
ATOM 2761 C CA . THR A 1 349 ? 88.355 44.075 13.103 1.00 44.52 375 THR A CA 1
ATOM 2762 C C . THR A 1 349 ? 89.769 44.691 13.171 1.00 46.78 375 THR A C 1
ATOM 2763 O O . THR A 1 349 ? 89.906 45.896 12.949 1.00 46.88 375 THR A O 1
ATOM 2767 N N . ILE A 1 350 ? 90.805 43.858 13.401 1.00 41.38 376 ILE A N 1
ATOM 2768 C CA . ILE A 1 350 ? 92.238 44.241 13.444 1.00 40.21 376 ILE A CA 1
ATOM 2769 C C . ILE A 1 350 ? 92.867 44.050 12.051 1.00 40.77 376 ILE A C 1
ATOM 2770 O O . ILE A 1 350 ? 93.685 44.859 11.612 1.00 40.11 376 ILE A O 1
ATOM 2775 N N . LEU A 1 351 ? 92.485 42.972 11.368 1.00 34.32 377 LEU A N 1
ATOM 2776 C CA . LEU A 1 351 ? 93.008 42.642 10.045 1.00 32.54 377 LEU A CA 1
ATOM 2777 C C . LEU A 1 351 ? 92.452 43.540 8.951 1.00 37.93 377 LEU A C 1
ATOM 2778 O O . LEU A 1 351 ? 93.137 43.793 7.957 1.00 37.57 377 LEU A O 1
ATOM 2783 N N . ILE A 1 352 ? 91.207 43.985 9.116 1.00 35.17 378 ILE A N 1
ATOM 2784 C CA . ILE A 1 352 ? 90.551 44.846 8.140 1.00 36.54 378 ILE A CA 1
ATOM 2785 C C . ILE A 1 352 ? 90.595 46.276 8.674 1.00 42.89 378 ILE A C 1
ATOM 2786 O O . ILE A 1 352 ? 89.824 46.612 9.569 1.00 43.02 378 ILE A O 1
ATOM 2791 N N . PRO A 1 353 ? 91.540 47.106 8.183 1.00 40.58 379 PRO A N 1
ATOM 2792 C CA . PRO A 1 353 ? 91.645 48.482 8.693 1.00 41.94 379 PRO A CA 1
ATOM 2793 C C . PRO A 1 353 ? 90.457 49.369 8.292 1.00 49.59 379 PRO A C 1
ATOM 2794 O O . PRO A 1 353 ? 89.777 49.056 7.301 1.00 48.01 379 PRO A O 1
ATOM 2798 N N . PRO A 1 354 ? 90.160 50.455 9.060 1.00 50.37 380 PRO A N 1
ATOM 2799 C CA . PRO A 1 354 ? 89.008 51.311 8.714 1.00 52.40 380 PRO A CA 1
ATOM 2800 C C . PRO A 1 354 ? 88.907 51.720 7.246 1.00 57.76 380 PRO A C 1
ATOM 2801 O O . PRO A 1 354 ? 87.821 51.637 6.682 1.00 57.95 380 PRO A O 1
ATOM 2805 N N . HIS A 1 355 ? 90.039 52.086 6.609 1.00 54.99 381 HIS A N 1
ATOM 2806 C CA . HIS A 1 355 ? 90.062 52.500 5.196 1.00 55.47 381 HIS A CA 1
ATOM 2807 C C . HIS A 1 355 ? 89.681 51.392 4.192 1.00 58.56 381 HIS A C 1
ATOM 2808 O O . HIS A 1 355 ? 89.424 51.696 3.028 1.00 58.42 381 HIS A O 1
ATOM 2815 N N . ALA A 1 356 ? 89.683 50.119 4.637 1.00 54.31 382 ALA A N 1
ATOM 2816 C CA . ALA A 1 356 ? 89.384 48.946 3.819 1.00 53.88 382 ALA A CA 1
ATOM 2817 C C . ALA A 1 356 ? 87.925 48.490 3.909 1.00 59.90 382 ALA A C 1
ATOM 2818 O O . ALA A 1 356 ? 87.462 47.775 3.019 1.00 59.28 382 ALA A O 1
ATOM 2820 N N . ARG A 1 357 ? 87.220 48.867 4.995 1.00 58.12 383 ARG A N 1
ATOM 2821 C CA . ARG A 1 357 ? 85.820 48.500 5.239 1.00 59.34 383 ARG A CA 1
ATOM 2822 C C . ARG A 1 357 ? 84.887 49.179 4.236 1.00 65.38 383 ARG A C 1
ATOM 2823 O O . ARG A 1 357 ? 85.218 50.253 3.726 1.00 65.23 383 ARG A O 1
ATOM 2831 N N . ILE A 1 358 ? 83.722 48.551 3.954 1.00 63.64 384 ILE A N 1
ATOM 2832 C CA . ILE A 1 358 ? 82.705 49.084 3.037 1.00 95.05 384 ILE A CA 1
ATOM 2833 C C . ILE A 1 358 ? 82.024 50.342 3.607 1.00 123.37 384 ILE A C 1
ATOM 2834 O O . ILE A 1 358 ? 81.935 50.511 4.823 1.00 83.88 384 ILE A O 1
ATOM 2839 N N . GLY B 1 8 ? 100.115 56.273 71.238 1.00 48.68 34 GLY B N 1
ATOM 2840 C CA . GLY B 1 8 ? 99.618 57.639 71.342 1.00 48.05 34 GLY B CA 1
ATOM 2841 C C . GLY B 1 8 ? 100.521 58.661 70.678 1.00 50.21 34 GLY B C 1
ATOM 2842 O O . GLY B 1 8 ? 100.886 59.667 71.301 1.00 53.26 34 GLY B O 1
ATOM 2843 N N . SER B 1 9 ? 100.891 58.411 69.409 1.00 84.05 35 SER B N 1
ATOM 2844 C CA . SER B 1 9 ? 101.733 59.314 68.621 1.00 79.37 35 SER B CA 1
ATOM 2845 C C . SER B 1 9 ? 100.968 60.587 68.263 1.00 75.45 35 SER B C 1
ATOM 2846 O O . SER B 1 9 ? 99.737 60.562 68.168 1.00 73.87 35 SER B O 1
ATOM 2849 N N . LYS B 1 10 ? 101.708 61.698 68.084 1.00 67.06 36 LYS B N 1
ATOM 2850 C CA . LYS B 1 10 ? 101.204 63.026 67.734 1.00 63.00 36 LYS B CA 1
ATOM 2851 C C . LYS B 1 10 ? 100.273 62.930 66.513 1.00 58.72 36 LYS B C 1
ATOM 2852 O O . LYS B 1 10 ? 100.691 62.453 65.460 1.00 55.52 36 LYS B O 1
ATOM 2858 N N . VAL B 1 11 ? 98.998 63.332 66.687 1.00 52.00 37 VAL B N 1
ATOM 2859 C CA . VAL B 1 11 ? 97.968 63.293 65.639 1.00 48.77 37 VAL B CA 1
ATOM 2860 C C . VAL B 1 11 ? 97.842 64.669 64.975 1.00 50.27 37 VAL B C 1
ATOM 2861 O O . VAL B 1 11 ? 97.767 65.686 65.662 1.00 49.73 37 VAL B O 1
ATOM 2865 N N . THR B 1 12 ? 97.795 64.687 63.639 1.00 45.50 38 THR B N 1
ATOM 2866 C CA . THR B 1 12 ? 97.582 65.899 62.852 1.00 43.53 38 THR B CA 1
ATOM 2867 C C . THR B 1 12 ? 96.154 65.833 62.293 1.00 43.86 38 THR B C 1
ATOM 2868 O O . THR B 1 12 ? 95.766 64.828 61.714 1.00 42.57 38 THR B O 1
ATOM 2872 N N . THR B 1 13 ? 95.381 66.889 62.475 1.00 40.44 39 THR B N 1
ATOM 2873 C CA . THR B 1 13 ? 94.013 66.930 61.976 1.00 39.11 39 THR B CA 1
ATOM 2874 C C . THR B 1 13 ? 93.852 68.135 61.069 1.00 41.59 39 THR B C 1
ATOM 2875 O O . THR B 1 13 ? 94.196 69.263 61.433 1.00 40.22 39 THR B O 1
ATOM 2879 N N . VAL B 1 14 ? 93.374 67.879 59.863 1.00 36.86 40 VAL B N 1
ATOM 2880 C CA . VAL B 1 14 ? 93.133 68.941 58.894 1.00 34.64 40 VAL B CA 1
ATOM 2881 C C . VAL B 1 14 ? 91.720 68.789 58.355 1.00 35.76 40 VAL B C 1
ATOM 2882 O O . VAL B 1 14 ? 91.120 67.714 58.473 1.00 34.10 40 VAL B O 1
ATOM 2886 N N . VAL B 1 15 ? 91.221 69.840 57.712 1.00 32.10 41 VAL B N 1
ATOM 2887 C CA . VAL B 1 15 ? 89.961 69.801 56.992 1.00 32.61 41 VAL B CA 1
ATOM 2888 C C . VAL B 1 15 ? 90.403 69.647 55.544 1.00 35.45 41 VAL B C 1
ATOM 2889 O O . VAL B 1 15 ? 91.122 70.510 55.020 1.00 34.91 41 VAL B O 1
ATOM 2893 N N . ALA B 1 16 ? 90.036 68.521 54.924 1.00 31.56 42 ALA B N 1
ATOM 2894 C CA . ALA B 1 16 ? 90.442 68.207 53.557 1.00 29.79 42 ALA B CA 1
ATOM 2895 C C . ALA B 1 16 ? 89.256 67.836 52.686 1.00 33.22 42 ALA B C 1
ATOM 2896 O O . ALA B 1 16 ? 88.219 67.425 53.208 1.00 33.75 42 ALA B O 1
ATOM 2898 N N . THR B 1 17 ? 89.423 67.962 51.354 1.00 28.17 43 THR B N 1
ATOM 2899 C CA . THR B 1 17 ? 88.397 67.644 50.366 1.00 28.53 43 THR B CA 1
ATOM 2900 C C . THR B 1 17 ? 88.741 66.316 49.674 1.00 32.08 43 THR B C 1
ATOM 2901 O O . THR B 1 17 ? 89.891 66.136 49.268 1.00 29.59 43 THR B O 1
ATOM 2905 N N . PRO B 1 18 ? 87.747 65.413 49.456 1.00 30.80 44 PRO B N 1
ATOM 2906 C CA . PRO B 1 18 ? 88.038 64.156 48.734 1.00 29.67 44 PRO B CA 1
ATOM 2907 C C . PRO B 1 18 ? 88.525 64.415 47.314 1.00 34.14 44 PRO B C 1
ATOM 2908 O O . PRO B 1 18 ? 88.011 65.313 46.645 1.00 33.64 44 PRO B O 1
ATOM 2912 N N . GLY B 1 19 ? 89.528 63.645 46.886 1.00 32.03 45 GLY B N 1
ATOM 2913 C CA . GLY B 1 19 ? 90.152 63.784 45.573 1.00 32.73 45 GLY B CA 1
ATOM 2914 C C . GLY B 1 19 ? 89.215 63.571 44.402 1.00 42.05 45 GLY B C 1
ATOM 2915 O O . GLY B 1 19 ? 89.167 64.396 43.491 1.00 41.75 45 GLY B O 1
ATOM 2916 N N . GLN B 1 20 ? 88.474 62.459 44.422 1.00 43.59 46 GLN B N 1
ATOM 2917 C CA . GLN B 1 20 ? 87.518 62.106 43.381 1.00 47.57 46 GLN B CA 1
ATOM 2918 C C . GLN B 1 20 ? 86.233 61.690 44.084 1.00 59.79 46 GLN B C 1
ATOM 2919 O O . GLN B 1 20 ? 86.128 60.573 44.608 1.00 61.25 46 GLN B O 1
ATOM 2925 N N . GLY B 1 21 ? 85.300 62.631 44.156 1.00 59.43 47 GLY B N 1
ATOM 2926 C CA . GLY B 1 21 ? 84.009 62.434 44.800 1.00 61.70 47 GLY B CA 1
ATOM 2927 C C . GLY B 1 21 ? 83.278 63.746 44.979 1.00 67.18 47 GLY B C 1
ATOM 2928 O O . GLY B 1 21 ? 83.267 64.565 44.052 1.00 67.72 47 GLY B O 1
ATOM 2929 N N . PRO B 1 22 ? 82.663 64.000 46.161 1.00 63.20 48 PRO B N 1
ATOM 2930 C CA . PRO B 1 22 ? 81.982 65.292 46.350 1.00 62.73 48 PRO B CA 1
ATOM 2931 C C . PRO B 1 22 ? 82.950 66.386 46.802 1.00 61.66 48 PRO B C 1
ATOM 2932 O O . PRO B 1 22 ? 83.957 66.096 47.450 1.00 59.34 48 PRO B O 1
ATOM 2936 N N . ASP B 1 23 ? 82.633 67.645 46.490 1.00 56.92 49 ASP B N 1
ATOM 2937 C CA . ASP B 1 23 ? 83.451 68.785 46.913 1.00 55.01 49 ASP B CA 1
ATOM 2938 C C . ASP B 1 23 ? 83.258 69.116 48.417 1.00 56.74 49 ASP B C 1
ATOM 2939 O O . ASP B 1 23 ? 83.754 70.147 48.882 1.00 56.00 49 ASP B O 1
ATOM 2944 N N . ARG B 1 24 ? 82.530 68.241 49.163 1.00 52.82 50 ARG B N 1
ATOM 2945 C CA . ARG B 1 24 ? 82.203 68.374 50.590 1.00 52.05 50 ARG B CA 1
ATOM 2946 C C . ARG B 1 24 ? 83.439 68.079 51.458 1.00 51.89 50 ARG B C 1
ATOM 2947 O O . ARG B 1 24 ? 83.887 66.931 51.504 1.00 51.43 50 ARG B O 1
ATOM 2955 N N . PRO B 1 25 ? 83.984 69.078 52.182 1.00 44.35 51 PRO B N 1
ATOM 2956 C CA . PRO B 1 25 ? 85.167 68.811 53.013 1.00 41.78 51 PRO B CA 1
ATOM 2957 C C . PRO B 1 25 ? 84.871 67.950 54.236 1.00 42.98 51 PRO B C 1
ATOM 2958 O O . PRO B 1 25 ? 83.720 67.781 54.617 1.00 43.67 51 PRO B O 1
ATOM 2962 N N . GLN B 1 26 ? 85.921 67.390 54.839 1.00 37.71 52 GLN B N 1
ATOM 2963 C CA . GLN B 1 26 ? 85.803 66.555 56.033 1.00 37.63 52 GLN B CA 1
ATOM 2964 C C . GLN B 1 26 ? 87.101 66.606 56.819 1.00 40.21 52 GLN B C 1
ATOM 2965 O O . GLN B 1 26 ? 88.156 66.886 56.236 1.00 36.64 52 GLN B O 1
ATOM 2971 N N . GLU B 1 27 ? 87.034 66.285 58.130 1.00 37.96 53 GLU B N 1
ATOM 2972 C CA . GLU B 1 27 ? 88.223 66.194 58.969 1.00 37.75 53 GLU B CA 1
ATOM 2973 C C . GLU B 1 27 ? 88.993 64.933 58.567 1.00 39.58 53 GLU B C 1
ATOM 2974 O O . GLU B 1 27 ? 88.393 63.878 58.347 1.00 40.29 53 GLU B O 1
ATOM 2980 N N . VAL B 1 28 ? 90.304 65.063 58.414 1.00 33.95 54 VAL B N 1
ATOM 2981 C CA . VAL B 1 28 ? 91.188 63.953 58.075 1.00 33.68 54 VAL B CA 1
ATOM 2982 C C . VAL B 1 28 ? 92.276 63.957 59.131 1.00 39.61 54 VAL B C 1
ATOM 2983 O O . VAL B 1 28 ? 92.911 64.990 59.361 1.00 40.37 54 VAL B O 1
ATOM 2987 N N . SER B 1 29 ? 92.447 62.824 59.813 1.00 36.37 55 SER B N 1
ATOM 2988 C CA . SER B 1 29 ? 93.471 62.689 60.833 1.00 37.19 55 SER B CA 1
ATOM 2989 C C . SER B 1 29 ? 94.574 61.729 60.381 1.00 40.16 55 SER B C 1
ATOM 2990 O O . SER B 1 29 ? 94.288 60.689 59.770 1.00 39.17 55 SER B O 1
ATOM 2993 N N . TYR B 1 30 ? 95.843 62.099 60.661 1.00 36.52 56 TYR B N 1
ATOM 2994 C CA . TYR B 1 30 ? 97.012 61.268 60.334 1.00 35.15 56 TYR B CA 1
ATOM 2995 C C . TYR B 1 30 ? 98.142 61.386 61.342 1.00 40.34 56 TYR B C 1
ATOM 2996 O O . TYR B 1 30 ? 98.203 62.368 62.099 1.00 40.55 56 TYR B O 1
ATOM 3005 N N . THR B 1 31 ? 99.011 60.352 61.387 1.00 38.09 57 THR B N 1
ATOM 3006 C CA . THR B 1 31 ? 100.153 60.256 62.308 1.00 39.85 57 THR B CA 1
ATOM 3007 C C . THR B 1 31 ? 101.392 59.759 61.563 1.00 43.26 57 THR B C 1
ATOM 3008 O O . THR B 1 31 ? 101.331 59.512 60.361 1.00 39.65 57 THR B O 1
ATOM 3012 N N . ASP B 1 32 ? 102.506 59.590 62.314 1.00 43.14 58 ASP B N 1
ATOM 3013 C CA . ASP B 1 32 ? 103.801 59.053 61.895 1.00 43.84 58 ASP B CA 1
ATOM 3014 C C . ASP B 1 32 ? 104.365 59.740 60.653 1.00 44.86 58 ASP B C 1
ATOM 3015 O O . ASP B 1 32 ? 104.922 59.086 59.784 1.00 41.69 58 ASP B O 1
ATOM 3020 N N . THR B 1 33 ? 104.211 61.078 60.583 1.00 43.25 59 THR B N 1
ATOM 3021 C CA . THR B 1 33 ? 104.665 61.898 59.459 1.00 42.78 59 THR B CA 1
ATOM 3022 C C . THR B 1 33 ? 106.187 61.901 59.355 1.00 49.28 59 THR B C 1
ATOM 3023 O O . THR B 1 33 ? 106.884 62.075 60.360 1.00 51.61 59 THR B O 1
ATOM 3027 N N . LYS B 1 34 ? 106.693 61.653 58.147 1.00 45.16 60 LYS B N 1
ATOM 3028 C CA . LYS B 1 34 ? 108.130 61.651 57.872 1.00 46.99 60 LYS B CA 1
ATOM 3029 C C . LYS B 1 34 ? 108.423 62.039 56.432 1.00 50.25 60 LYS B C 1
ATOM 3030 O O . LYS B 1 34 ? 107.672 61.656 55.538 1.00 46.88 60 LYS B O 1
ATOM 3036 N N . VAL B 1 35 ? 109.523 62.793 56.217 1.00 49.00 61 VAL B N 1
ATOM 3037 C CA . VAL B 1 35 ? 109.970 63.252 54.901 1.00 47.61 61 VAL B CA 1
ATOM 3038 C C . VAL B 1 35 ? 110.516 62.074 54.117 1.00 51.87 61 VAL B C 1
ATOM 3039 O O . VAL B 1 35 ? 111.389 61.362 54.606 1.00 54.10 61 VAL B O 1
ATOM 3043 N N . ILE B 1 36 ? 109.994 61.859 52.905 1.00 46.43 62 ILE B N 1
ATOM 3044 C CA . ILE B 1 36 ? 110.443 60.779 52.024 1.00 46.01 62 ILE B CA 1
ATOM 3045 C C . ILE B 1 36 ? 111.009 61.315 50.693 1.00 48.81 62 ILE B C 1
ATOM 3046 O O . ILE B 1 36 ? 111.617 60.564 49.924 1.00 47.50 62 ILE B O 1
ATOM 3051 N N . GLY B 1 37 ? 110.826 62.615 50.454 1.00 44.28 63 GLY B N 1
ATOM 3052 C CA . GLY B 1 37 ? 111.312 63.274 49.246 1.00 43.59 63 GLY B CA 1
ATOM 3053 C C . GLY B 1 37 ? 111.315 64.785 49.345 1.00 45.58 63 GLY B C 1
ATOM 3054 O O . GLY B 1 37 ? 110.435 65.377 49.974 1.00 42.36 63 GLY B O 1
ATOM 3055 N N . ASN B 1 38 ? 112.319 65.409 48.722 1.00 43.34 64 ASN B N 1
ATOM 3056 C CA . ASN B 1 38 ? 112.537 66.853 48.696 1.00 44.77 64 ASN B CA 1
ATOM 3057 C C . ASN B 1 38 ? 113.100 67.227 47.336 1.00 47.75 64 ASN B C 1
ATOM 3058 O O . ASN B 1 38 ? 113.933 66.497 46.797 1.00 49.12 64 ASN B O 1
ATOM 3063 N N . GLY B 1 39 ? 112.708 68.390 46.841 1.00 41.30 65 GLY B N 1
ATOM 3064 C CA . GLY B 1 39 ? 113.201 68.936 45.582 1.00 41.67 65 GLY B CA 1
ATOM 3065 C C . GLY B 1 39 ? 112.681 70.335 45.356 1.00 45.42 65 GLY B C 1
ATOM 3066 O O . GLY B 1 39 ? 112.017 70.894 46.238 1.00 43.66 65 GLY B O 1
ATOM 3067 N N . SER B 1 40 ? 112.952 70.902 44.163 1.00 43.70 66 SER B N 1
ATOM 3068 C CA . SER B 1 40 ? 112.503 72.255 43.804 1.00 45.51 66 SER B CA 1
ATOM 3069 C C . SER B 1 40 ? 110.969 72.380 43.800 1.00 47.28 66 SER B C 1
ATOM 3070 O O . SER B 1 40 ? 110.456 73.467 44.053 1.00 47.93 66 SER B O 1
ATOM 3073 N N . PHE B 1 41 ? 110.251 71.270 43.532 1.00 40.93 67 PHE B N 1
ATOM 3074 C CA . PHE B 1 41 ? 108.782 71.218 43.512 1.00 39.09 67 PHE B CA 1
ATOM 3075 C C . PHE B 1 41 ? 108.162 71.467 44.894 1.00 45.11 67 PHE B C 1
ATOM 3076 O O . PHE B 1 41 ? 107.059 72.015 44.977 1.00 44.93 67 PHE B O 1
ATOM 3084 N N . GLY B 1 42 ? 108.836 70.969 45.940 1.00 41.73 68 GLY B N 1
ATOM 3085 C CA . GLY B 1 42 ? 108.373 71.016 47.320 1.00 40.37 68 GLY B CA 1
ATOM 3086 C C . GLY B 1 42 ? 108.818 69.813 48.129 1.00 42.57 68 GLY B C 1
ATOM 3087 O O . GLY B 1 42 ? 109.952 69.346 47.981 1.00 42.87 68 GLY B O 1
ATOM 3088 N N . VAL B 1 43 ? 107.936 69.316 49.019 1.00 37.71 69 VAL B N 1
ATOM 3089 C CA . VAL B 1 43 ? 108.261 68.207 49.945 1.00 37.01 69 VAL B CA 1
ATOM 3090 C C . VAL B 1 43 ? 107.237 67.073 49.833 1.00 36.77 69 VAL B C 1
ATOM 3091 O O . VAL B 1 43 ? 106.051 67.335 49.646 1.00 32.79 69 VAL B O 1
ATOM 3095 N N . VAL B 1 44 ? 107.693 65.815 49.997 1.00 33.82 70 VAL B N 1
ATOM 3096 C CA . VAL B 1 44 ? 106.801 64.653 50.027 1.00 32.37 70 VAL B CA 1
ATOM 3097 C C . VAL B 1 44 ? 107.004 63.976 51.375 1.00 35.19 70 VAL B C 1
ATOM 3098 O O . VAL B 1 44 ? 108.146 63.753 51.792 1.00 36.07 70 VAL B O 1
ATOM 3102 N N . TYR B 1 45 ? 105.900 63.714 52.074 1.00 30.06 71 TYR B N 1
ATOM 3103 C CA . TYR B 1 45 ? 105.880 63.076 53.389 1.00 31.75 71 TYR B CA 1
ATOM 3104 C C . TYR B 1 45 ? 105.178 61.735 53.301 1.00 36.31 71 TYR B C 1
ATOM 3105 O O . TYR B 1 45 ? 104.296 61.551 52.468 1.00 35.13 71 TYR B O 1
ATOM 3114 N N . GLN B 1 46 ? 105.503 60.828 54.225 1.00 34.37 72 GLN B N 1
ATOM 3115 C CA . GLN B 1 46 ? 104.772 59.589 54.396 1.00 33.49 72 GLN B CA 1
ATOM 3116 C C . GLN B 1 46 ? 103.982 59.847 55.687 1.00 37.29 72 GLN B C 1
ATOM 3117 O O . GLN B 1 46 ? 104.492 60.507 56.593 1.00 36.89 72 GLN B O 1
ATOM 3123 N N . ALA B 1 47 ? 102.737 59.386 55.750 1.00 32.11 73 ALA B N 1
ATOM 3124 C CA . ALA B 1 47 ? 101.929 59.486 56.955 1.00 32.05 73 ALA B CA 1
ATOM 3125 C C . ALA B 1 47 ? 100.985 58.296 57.011 1.00 36.63 73 ALA B C 1
ATOM 3126 O O . ALA B 1 47 ? 100.818 57.597 56.008 1.00 34.82 73 ALA B O 1
ATOM 3128 N N . LYS B 1 48 ? 100.393 58.043 58.184 1.00 35.04 74 LYS B N 1
ATOM 3129 C CA . LYS B 1 48 ? 99.443 56.948 58.349 1.00 35.76 74 LYS B CA 1
ATOM 3130 C C . LYS B 1 48 ? 98.089 57.562 58.708 1.00 39.39 74 LYS B C 1
ATOM 3131 O O . LYS B 1 48 ? 98.017 58.351 59.642 1.00 38.22 74 LYS B O 1
ATOM 3137 N N . LEU B 1 49 ? 97.036 57.212 57.956 1.00 36.14 75 LEU B N 1
ATOM 3138 C CA . LEU B 1 49 ? 95.663 57.683 58.178 1.00 36.74 75 LEU B CA 1
ATOM 3139 C C . LEU B 1 49 ? 95.110 57.026 59.452 1.00 45.43 75 LEU B C 1
ATOM 3140 O O . LEU B 1 49 ? 95.250 55.805 59.620 1.00 46.21 75 LEU B O 1
ATOM 3145 N N . CYS B 1 50 ? 94.507 57.828 60.357 1.00 44.12 76 CYS B N 1
ATOM 3146 C CA . CYS B 1 50 ? 93.958 57.320 61.624 1.00 47.38 76 CYS B CA 1
ATOM 3147 C C . CYS B 1 50 ? 92.777 56.360 61.486 1.00 57.47 76 CYS B C 1
ATOM 3148 O O . CYS B 1 50 ? 92.687 55.400 62.256 1.00 59.58 76 CYS B O 1
ATOM 3151 N N . ASP B 1 51 ? 91.865 56.634 60.535 1.00 56.26 77 ASP B N 1
ATOM 3152 C CA . ASP B 1 51 ? 90.649 55.841 60.294 1.00 58.58 77 ASP B CA 1
ATOM 3153 C C . ASP B 1 51 ? 90.951 54.401 59.892 1.00 60.90 77 ASP B C 1
ATOM 3154 O O . ASP B 1 51 ? 90.453 53.478 60.532 1.00 62.74 77 ASP B O 1
ATOM 3159 N N . SER B 1 52 ? 91.751 54.218 58.828 1.00 54.16 78 SER B N 1
ATOM 3160 C CA . SER B 1 52 ? 92.064 52.916 58.248 1.00 54.26 78 SER B CA 1
ATOM 3161 C C . SER B 1 52 ? 93.423 52.301 58.603 1.00 57.39 78 SER B C 1
ATOM 3162 O O . SER B 1 52 ? 93.591 51.093 58.436 1.00 58.43 78 SER B O 1
ATOM 3165 N N . GLY B 1 53 ? 94.381 53.123 59.039 1.00 52.13 79 GLY B N 1
ATOM 3166 C CA . GLY B 1 53 ? 95.746 52.678 59.313 1.00 51.29 79 GLY B CA 1
ATOM 3167 C C . GLY B 1 53 ? 96.551 52.571 58.026 1.00 52.64 79 GLY B C 1
ATOM 3168 O O . GLY B 1 53 ? 97.690 52.095 58.035 1.00 52.77 79 GLY B O 1
ATOM 3169 N N . GLU B 1 54 ? 95.958 53.038 56.902 1.00 45.97 80 GLU B N 1
ATOM 3170 C CA . GLU B 1 54 ? 96.548 53.005 55.567 1.00 43.34 80 GLU B CA 1
ATOM 3171 C C . GLU B 1 54 ? 97.590 54.095 55.398 1.00 42.93 80 GLU B C 1
ATOM 3172 O O . GLU B 1 54 ? 97.384 55.232 55.825 1.00 40.10 80 GLU B O 1
ATOM 3178 N N . LEU B 1 55 ? 98.708 53.739 54.761 1.00 37.98 81 LEU B N 1
ATOM 3179 C CA . LEU B 1 55 ? 99.808 54.651 54.511 1.00 36.09 81 LEU B CA 1
ATOM 3180 C C . LEU B 1 55 ? 99.479 55.537 53.344 1.00 36.69 81 LEU B C 1
ATOM 3181 O O . LEU B 1 55 ? 98.888 55.085 52.364 1.00 35.27 81 LEU B O 1
ATOM 3186 N N . VAL B 1 56 ? 99.863 56.803 53.453 1.00 31.34 82 VAL B N 1
ATOM 3187 C CA . VAL B 1 56 ? 99.676 57.802 52.402 1.00 28.64 82 VAL B CA 1
ATOM 3188 C C . VAL B 1 56 ? 100.972 58.560 52.141 1.00 32.32 82 VAL B C 1
ATOM 3189 O O . VAL B 1 56 ? 101.865 58.595 52.995 1.00 32.96 82 VAL B O 1
ATOM 3193 N N . ALA B 1 57 ? 101.059 59.196 50.974 1.00 28.28 83 ALA B N 1
ATOM 3194 C CA . ALA B 1 57 ? 102.135 60.124 50.656 1.00 28.81 83 ALA B CA 1
ATOM 3195 C C . ALA B 1 57 ? 101.484 61.492 50.595 1.00 31.53 83 ALA B C 1
ATOM 3196 O O . ALA B 1 57 ? 100.410 61.624 50.012 1.00 32.33 83 ALA B O 1
ATOM 3198 N N . ILE B 1 58 ? 102.073 62.491 51.267 1.00 27.21 84 ILE B N 1
ATOM 3199 C CA . ILE B 1 58 ? 101.557 63.858 51.236 1.00 25.21 84 ILE B CA 1
ATOM 3200 C C . ILE B 1 58 ? 102.542 64.721 50.481 1.00 29.43 84 ILE B C 1
ATOM 3201 O O . ILE B 1 58 ? 103.640 64.953 50.969 1.00 32.06 84 ILE B O 1
ATOM 3206 N N . LYS B 1 59 ? 102.157 65.174 49.285 1.00 25.35 85 LYS B N 1
ATOM 3207 C CA . LYS B 1 59 ? 102.979 66.048 48.450 1.00 26.07 85 LYS B CA 1
ATOM 3208 C C . LYS B 1 59 ? 102.566 67.470 48.804 1.00 30.04 85 LYS B C 1
ATOM 3209 O O . LYS B 1 59 ? 101.402 67.828 48.625 1.00 28.59 85 LYS B O 1
ATOM 3215 N N . LYS B 1 60 ? 103.519 68.265 49.315 1.00 26.02 86 LYS B N 1
ATOM 3216 C CA . LYS B 1 60 ? 103.283 69.646 49.751 1.00 27.03 86 LYS B CA 1
ATOM 3217 C C . LYS B 1 60 ? 103.998 70.630 48.830 1.00 31.43 86 LYS B C 1
ATOM 3218 O O . LYS B 1 60 ? 105.229 70.642 48.790 1.00 30.86 86 LYS B O 1
ATOM 3224 N N . VAL B 1 61 ? 103.225 71.442 48.077 1.00 29.79 87 VAL B N 1
ATOM 3225 C CA . VAL B 1 61 ? 103.768 72.429 47.126 1.00 30.78 87 VAL B CA 1
ATOM 3226 C C . VAL B 1 61 ? 103.323 73.851 47.460 1.00 35.24 87 VAL B C 1
ATOM 3227 O O . VAL B 1 61 ? 102.185 74.064 47.885 1.00 33.12 87 VAL B O 1
ATOM 3231 N N . LEU B 1 62 ? 104.206 74.818 47.231 1.00 34.59 88 LEU B N 1
ATOM 3232 C CA . LEU B 1 62 ? 103.901 76.232 47.428 1.00 36.92 88 LEU B CA 1
ATOM 3233 C C . LEU B 1 62 ? 102.914 76.646 46.330 1.00 41.07 88 LEU B C 1
ATOM 3234 O O . LEU B 1 62 ? 103.077 76.259 45.169 1.00 41.62 88 LEU B O 1
ATOM 3239 N N . GLN B 1 63 ? 101.845 77.337 46.727 1.00 36.79 89 GLN B N 1
ATOM 3240 C CA . GLN B 1 63 ? 100.765 77.789 45.856 1.00 63.61 89 GLN B CA 1
ATOM 3241 C C . GLN B 1 63 ? 100.379 79.214 46.206 1.00 99.41 89 GLN B C 1
ATOM 3242 O O . GLN B 1 63 ? 100.093 80.000 45.311 1.00 74.22 89 GLN B O 1
ATOM 3248 N N . LYS B 1 68 ? 95.218 78.771 40.843 1.00 50.42 94 LYS B N 1
ATOM 3249 C CA . LYS B 1 68 ? 94.636 77.576 40.231 1.00 49.45 94 LYS B CA 1
ATOM 3250 C C . LYS B 1 68 ? 95.732 76.561 39.861 1.00 51.76 94 LYS B C 1
ATOM 3251 O O . LYS B 1 68 ? 96.554 76.813 38.980 1.00 52.54 94 LYS B O 1
ATOM 3253 N N . ASN B 1 69 ? 95.760 75.433 40.571 1.00 45.00 95 ASN B N 1
ATOM 3254 C CA . ASN B 1 69 ? 96.773 74.409 40.377 1.00 42.62 95 ASN B CA 1
ATOM 3255 C C . ASN B 1 69 ? 96.392 73.384 39.296 1.00 41.95 95 ASN B C 1
ATOM 3256 O O . ASN B 1 69 ? 95.359 72.710 39.393 1.00 39.04 95 ASN B O 1
ATOM 3261 N N . ARG B 1 70 ? 97.240 73.290 38.255 1.00 36.71 96 ARG B N 1
ATOM 3262 C CA . ARG B 1 70 ? 97.064 72.376 37.129 1.00 35.60 96 ARG B CA 1
ATOM 3263 C C . ARG B 1 70 ? 97.112 70.932 37.594 1.00 34.31 96 ARG B C 1
ATOM 3264 O O . ARG B 1 70 ? 96.284 70.113 37.173 1.00 33.34 96 ARG B O 1
ATOM 3272 N N . GLU B 1 71 ? 98.097 70.609 38.460 1.00 27.72 97 GLU B N 1
ATOM 3273 C CA . GLU B 1 71 ? 98.268 69.251 38.947 1.00 25.54 97 GLU B CA 1
ATOM 3274 C C . GLU B 1 71 ? 97.026 68.764 39.659 1.00 29.84 97 GLU B C 1
ATOM 3275 O O . GLU B 1 71 ? 96.566 67.663 39.375 1.00 29.18 97 GLU B O 1
ATOM 3281 N N . LEU B 1 72 ? 96.433 69.613 40.526 1.00 26.85 98 LEU B N 1
ATOM 3282 C CA . LEU B 1 72 ? 95.222 69.238 41.245 1.00 24.79 98 LEU B CA 1
ATOM 3283 C C . LEU B 1 72 ? 94.027 68.974 40.314 1.00 26.94 98 LEU B C 1
ATOM 3284 O O . LEU B 1 72 ? 93.327 67.978 40.507 1.00 24.87 98 LEU B O 1
ATOM 3289 N N A GLN B 1 73 ? 93.787 69.866 39.336 0.50 24.90 99 GLN B N 1
ATOM 3290 N N B GLN B 1 73 ? 93.773 69.882 39.347 0.50 25.01 99 GLN B N 1
ATOM 3291 C CA A GLN B 1 73 ? 92.672 69.758 38.383 0.50 26.01 99 GLN B CA 1
ATOM 3292 C CA B GLN B 1 73 ? 92.668 69.765 38.386 0.50 26.14 99 GLN B CA 1
ATOM 3293 C C A GLN B 1 73 ? 92.764 68.513 37.497 0.50 29.15 99 GLN B C 1
ATOM 3294 C C B GLN B 1 73 ? 92.767 68.434 37.632 0.50 28.44 99 GLN B C 1
ATOM 3295 O O A GLN B 1 73 ? 91.745 67.938 37.127 0.50 29.05 99 GLN B O 1
ATOM 3296 O O B GLN B 1 73 ? 91.772 67.722 37.503 0.50 27.07 99 GLN B O 1
ATOM 3307 N N . ILE B 1 74 ? 93.980 68.068 37.206 1.00 25.84 100 ILE B N 1
ATOM 3308 C CA . ILE B 1 74 ? 94.203 66.811 36.474 1.00 25.41 100 ILE B CA 1
ATOM 3309 C C . ILE B 1 74 ? 93.933 65.646 37.422 1.00 31.47 100 ILE B C 1
ATOM 3310 O O . ILE B 1 74 ? 93.137 64.772 37.097 1.00 32.91 100 ILE B O 1
ATOM 3315 N N . MET B 1 75 ? 94.562 65.651 38.601 1.00 30.27 101 MET B N 1
ATOM 3316 C CA . MET B 1 75 ? 94.433 64.552 39.572 1.00 31.21 101 MET B CA 1
ATOM 3317 C C . MET B 1 75 ? 93.003 64.287 40.043 1.00 31.03 101 MET B C 1
ATOM 3318 O O . MET B 1 75 ? 92.656 63.137 40.254 1.00 29.13 101 MET B O 1
ATOM 3323 N N . ARG B 1 76 ? 92.141 65.329 40.107 1.00 26.75 102 ARG B N 1
ATOM 3324 C CA . ARG B 1 76 ? 90.732 65.113 40.498 1.00 28.18 102 ARG B CA 1
ATOM 3325 C C . ARG B 1 76 ? 89.924 64.309 39.449 1.00 33.80 102 ARG B C 1
ATOM 3326 O O . ARG B 1 76 ? 88.909 63.717 39.791 1.00 35.88 102 ARG B O 1
ATOM 3334 N N . LYS B 1 77 ? 90.400 64.256 38.203 1.00 30.04 103 LYS B N 1
ATOM 3335 C CA . LYS B 1 77 ? 89.722 63.559 37.097 1.00 31.76 103 LYS B CA 1
ATOM 3336 C C . LYS B 1 77 ? 90.086 62.083 36.993 1.00 35.44 103 LYS B C 1
ATOM 3337 O O . LYS B 1 77 ? 89.355 61.324 36.357 1.00 37.31 103 LYS B O 1
ATOM 3343 N N . LEU B 1 78 ? 91.236 61.687 37.553 1.00 30.39 104 LEU B N 1
ATOM 3344 C CA . LEU B 1 78 ? 91.781 60.349 37.370 1.00 30.27 104 LEU B CA 1
ATOM 3345 C C . LEU B 1 78 ? 91.391 59.309 38.409 1.00 33.65 104 LEU B C 1
ATOM 3346 O O . LEU B 1 78 ? 91.441 59.576 39.606 1.00 33.58 104 LEU B O 1
ATOM 3351 N N . ASP B 1 79 ? 91.023 58.117 37.928 1.00 29.69 105 ASP B N 1
ATOM 3352 C CA . ASP B 1 79 ? 90.641 56.960 38.727 1.00 30.11 105 ASP B CA 1
ATOM 3353 C C . ASP B 1 79 ? 91.062 55.692 37.955 1.00 31.75 105 ASP B C 1
ATOM 3354 O O . ASP B 1 79 ? 90.303 55.158 37.141 1.00 32.56 105 ASP B O 1
ATOM 3359 N N . HIS B 1 80 ? 92.303 55.243 38.171 1.00 25.84 106 HIS B N 1
ATOM 3360 C CA . HIS B 1 80 ? 92.815 54.082 37.418 1.00 25.25 106 HIS B CA 1
ATOM 3361 C C . HIS B 1 80 ? 93.779 53.270 38.281 1.00 29.03 106 HIS B C 1
ATOM 3362 O O . HIS B 1 80 ? 94.571 53.849 39.027 1.00 28.37 106 HIS B O 1
ATOM 3369 N N . CYS B 1 81 ? 93.731 51.947 38.152 1.00 28.86 107 CYS B N 1
ATOM 3370 C CA . CYS B 1 81 ? 94.573 50.996 38.899 1.00 29.10 107 CYS B CA 1
ATOM 3371 C C . CYS B 1 81 ? 96.100 51.227 38.703 1.00 31.10 107 CYS B C 1
ATOM 3372 O O . CYS B 1 81 ? 96.876 50.879 39.579 1.00 30.06 107 CYS B O 1
ATOM 3375 N N . ASN B 1 82 ? 96.516 51.845 37.583 1.00 27.01 108 ASN B N 1
ATOM 3376 C CA . ASN B 1 82 ? 97.935 52.118 37.292 1.00 25.21 108 ASN B CA 1
ATOM 3377 C C . ASN B 1 82 ? 98.346 53.586 37.481 1.00 27.16 108 ASN B C 1
ATOM 3378 O O . ASN B 1 82 ? 99.366 54.024 36.942 1.00 24.04 108 ASN B O 1
ATOM 3383 N N . ILE B 1 83 ? 97.567 54.327 38.265 1.00 24.34 109 ILE B N 1
ATOM 3384 C CA . ILE B 1 83 ? 97.872 55.718 38.591 1.00 24.42 109 ILE B CA 1
ATOM 3385 C C . ILE B 1 83 ? 97.660 55.937 40.094 1.00 28.91 109 ILE B C 1
ATOM 3386 O O . ILE B 1 83 ? 96.615 55.553 40.616 1.00 27.88 109 ILE B O 1
ATOM 3391 N N . VAL B 1 84 ? 98.651 56.572 40.774 1.00 25.84 110 VAL B N 1
ATOM 3392 C CA . VAL B 1 84 ? 98.579 56.920 42.190 1.00 26.53 110 VAL B CA 1
ATOM 3393 C C . VAL B 1 84 ? 97.322 57.771 42.394 1.00 27.90 110 VAL B C 1
ATOM 3394 O O . VAL B 1 84 ? 97.156 58.776 41.730 1.00 26.48 110 VAL B O 1
ATOM 3398 N N . ARG B 1 85 ? 96.403 57.279 43.202 1.00 25.88 111 ARG B N 1
ATOM 3399 C CA . ARG B 1 85 ? 95.116 57.921 43.453 1.00 26.37 111 ARG B CA 1
ATOM 3400 C C . ARG B 1 85 ? 95.257 59.127 44.388 1.00 28.84 111 ARG B C 1
ATOM 3401 O O . ARG B 1 85 ? 95.995 59.076 45.374 1.00 27.30 111 ARG B O 1
ATOM 3409 N N . LEU B 1 86 ? 94.539 60.194 44.076 1.00 26.78 112 LEU B N 1
ATOM 3410 C CA . LEU B 1 86 ? 94.473 61.353 44.953 1.00 25.54 112 LEU B CA 1
ATOM 3411 C C . LEU B 1 86 ? 93.317 61.079 45.941 1.00 29.91 112 LEU B C 1
ATOM 3412 O O . LEU B 1 86 ? 92.147 61.059 45.534 1.00 30.98 112 LEU B O 1
ATOM 3417 N N . ARG B 1 87 ? 93.649 60.803 47.218 1.00 23.52 113 ARG B N 1
ATOM 3418 C CA . ARG B 1 87 ? 92.624 60.532 48.234 1.00 25.07 113 ARG B CA 1
ATOM 3419 C C . ARG B 1 87 ? 91.980 61.813 48.718 1.00 27.30 113 ARG B C 1
ATOM 3420 O O . ARG B 1 87 ? 90.761 61.885 48.796 1.00 27.71 113 ARG B O 1
ATOM 3428 N N . TYR B 1 88 ? 92.800 62.817 49.083 1.00 24.49 114 TYR B N 1
ATOM 3429 C CA . TYR B 1 88 ? 92.311 64.116 49.549 1.00 24.77 114 TYR B CA 1
ATOM 3430 C C . TYR B 1 88 ? 93.264 65.203 49.124 1.00 27.14 114 TYR B C 1
ATOM 3431 O O . TYR B 1 88 ? 94.414 64.913 48.789 1.00 24.77 114 TYR B O 1
ATOM 3440 N N . PHE B 1 89 ? 92.823 66.466 49.248 1.00 23.44 115 PHE B N 1
ATOM 3441 C CA . PHE B 1 89 ? 93.677 67.621 49.046 1.00 23.07 115 PHE B CA 1
ATOM 3442 C C . PHE B 1 89 ? 93.295 68.640 50.061 1.00 27.52 115 PHE B C 1
ATOM 3443 O O . PHE B 1 89 ? 92.116 68.758 50.397 1.00 27.58 115 PHE B O 1
ATOM 3451 N N . PHE B 1 90 ? 94.292 69.359 50.580 1.00 23.62 116 PHE B N 1
ATOM 3452 C CA . PHE B 1 90 ? 94.058 70.414 51.549 1.00 23.66 116 PHE B CA 1
ATOM 3453 C C . PHE B 1 90 ? 95.062 71.522 51.398 1.00 27.44 116 PHE B C 1
ATOM 3454 O O . PHE B 1 90 ? 96.218 71.290 51.013 1.00 25.81 116 PHE B O 1
ATOM 3462 N N . TYR B 1 91 ? 94.625 72.720 51.725 1.00 25.76 117 TYR B N 1
ATOM 3463 C CA . TYR B 1 91 ? 95.497 73.882 51.692 1.00 27.25 117 TYR B CA 1
ATOM 3464 C C . TYR B 1 91 ? 95.943 74.154 53.094 1.00 32.10 117 TYR B C 1
ATOM 3465 O O . TYR B 1 91 ? 95.181 73.927 54.028 1.00 32.59 117 TYR B O 1
ATOM 3474 N N . SER B 1 92 ? 97.174 74.643 53.255 1.00 29.98 118 SER B N 1
ATOM 3475 C CA . SER B 1 92 ? 97.690 74.987 54.577 1.00 31.93 118 SER B CA 1
ATOM 3476 C C . SER B 1 92 ? 98.448 76.308 54.500 1.00 40.88 118 SER B C 1
ATOM 3477 O O . SER B 1 92 ? 98.858 76.728 53.422 1.00 38.59 118 SER B O 1
ATOM 3480 N N . SER B 1 93 ? 98.595 76.988 55.623 1.00 46.42 119 SER B N 1
ATOM 3481 C CA . SER B 1 93 ? 99.295 78.263 55.614 1.00 51.12 119 SER B CA 1
ATOM 3482 C C . SER B 1 93 ? 100.425 78.248 56.625 1.00 62.53 119 SER B C 1
ATOM 3483 O O . SER B 1 93 ? 100.195 77.901 57.792 1.00 63.78 119 SER B O 1
ATOM 3486 N N . GLY B 1 94 ? 101.624 78.638 56.172 1.00 62.43 120 GLY B N 1
ATOM 3487 C CA . GLY B 1 94 ? 102.819 78.733 57.009 1.00 64.64 120 GLY B CA 1
ATOM 3488 C C . GLY B 1 94 ? 102.762 79.892 57.986 1.00 72.24 120 GLY B C 1
ATOM 3489 O O . GLY B 1 94 ? 101.730 80.563 58.098 1.00 71.77 120 GLY B O 1
ATOM 3490 N N . GLU B 1 95 ? 103.876 80.144 58.701 1.00 72.18 121 GLU B N 1
ATOM 3491 C CA . GLU B 1 95 ? 103.968 81.231 59.683 1.00 75.00 121 GLU B CA 1
ATOM 3492 C C . GLU B 1 95 ? 103.975 82.619 59.031 1.00 80.04 121 GLU B C 1
ATOM 3493 O O . GLU B 1 95 ? 103.341 83.539 59.555 1.00 80.40 121 GLU B O 1
ATOM 3495 N N . LYS B 1 96 ? 104.679 82.759 57.888 1.00 76.67 122 LYS B N 1
ATOM 3496 C CA . LYS B 1 96 ? 104.819 84.014 57.137 1.00 78.20 122 LYS B CA 1
ATOM 3497 C C . LYS B 1 96 ? 103.527 84.492 56.457 1.00 80.69 122 LYS B C 1
ATOM 3498 O O . LYS B 1 96 ? 102.567 83.728 56.347 1.00 77.98 122 LYS B O 1
ATOM 3500 N N . LYS B 1 97 ? 103.521 85.766 56.006 1.00 79.30 123 LYS B N 1
ATOM 3501 C CA . LYS B 1 97 ? 102.398 86.448 55.353 1.00 78.42 123 LYS B CA 1
ATOM 3502 C C . LYS B 1 97 ? 101.917 85.739 54.089 1.00 79.02 123 LYS B C 1
ATOM 3503 O O . LYS B 1 97 ? 102.713 85.477 53.182 1.00 78.59 123 LYS B O 1
ATOM 3505 N N . ASP B 1 98 ? 100.608 85.404 54.063 1.00 72.33 124 ASP B N 1
ATOM 3506 C CA . ASP B 1 98 ? 99.880 84.721 52.985 1.00 68.88 124 ASP B CA 1
ATOM 3507 C C . ASP B 1 98 ? 100.630 83.597 52.241 1.00 66.33 124 ASP B C 1
ATOM 3508 O O . ASP B 1 98 ? 100.401 83.379 51.052 1.00 65.85 124 ASP B O 1
ATOM 3513 N N . GLU B 1 99 ? 101.516 82.877 52.956 1.00 57.97 125 GLU B N 1
ATOM 3514 C CA . GLU B 1 99 ? 102.283 81.759 52.406 1.00 54.34 125 GLU B CA 1
ATOM 3515 C C . GLU B 1 99 ? 101.342 80.534 52.397 1.00 48.95 125 GLU B C 1
ATOM 3516 O O . GLU B 1 99 ? 101.037 79.998 53.459 1.00 47.45 125 GLU B O 1
ATOM 3522 N N . VAL B 1 100 ? 100.835 80.150 51.213 1.00 40.86 126 VAL B N 1
ATOM 3523 C CA . VAL B 1 100 ? 99.883 79.037 51.065 1.00 36.80 126 VAL B CA 1
ATOM 3524 C C . VAL B 1 100 ? 100.491 77.800 50.388 1.00 37.52 126 VAL B C 1
ATOM 3525 O O . VAL B 1 100 ? 101.188 77.917 49.378 1.00 37.52 126 VAL B O 1
ATOM 3529 N N . TYR B 1 101 ? 100.197 76.617 50.943 1.00 31.32 127 TYR B N 1
ATOM 3530 C CA . TYR B 1 101 ? 100.651 75.344 50.404 1.00 30.84 127 TYR B CA 1
ATOM 3531 C C . TYR B 1 101 ? 99.465 74.479 50.041 1.00 32.68 127 TYR B C 1
ATOM 3532 O O . TYR B 1 101 ? 98.470 74.436 50.768 1.00 31.92 127 TYR B O 1
ATOM 3541 N N . LEU B 1 102 ? 99.578 73.783 48.922 1.00 28.65 128 LEU B N 1
ATOM 3542 C CA . LEU B 1 102 ? 98.601 72.791 48.526 1.00 27.03 128 LEU B CA 1
ATOM 3543 C C . LEU B 1 102 ? 99.226 71.456 48.944 1.00 30.98 128 LEU B C 1
ATOM 3544 O O . LEU B 1 102 ? 100.428 71.215 48.724 1.00 32.01 128 LEU B O 1
ATOM 3549 N N . ASN B 1 103 ? 98.423 70.617 49.586 1.00 26.07 129 ASN B N 1
ATOM 3550 C CA . ASN B 1 103 ? 98.843 69.308 50.041 1.00 25.53 129 ASN B CA 1
ATOM 3551 C C . ASN B 1 103 ? 97.990 68.266 49.352 1.00 28.89 129 ASN B C 1
ATOM 3552 O O . ASN B 1 103 ? 96.763 68.268 49.507 1.00 26.52 129 ASN B O 1
ATOM 3557 N N . LEU B 1 104 ? 98.647 67.364 48.604 1.00 25.68 130 LEU B N 1
ATOM 3558 C CA . LEU B 1 104 ? 97.967 66.274 47.913 1.00 24.91 130 LEU B CA 1
ATOM 3559 C C . LEU B 1 104 ? 98.197 65.012 48.690 1.00 28.73 130 LEU B C 1
ATOM 3560 O O . LEU B 1 104 ? 99.353 64.584 48.857 1.00 29.28 130 LEU B O 1
ATOM 3565 N N . VAL B 1 105 ? 97.102 64.408 49.165 1.00 24.04 131 VAL B N 1
ATOM 3566 C CA . VAL B 1 105 ? 97.167 63.168 49.949 1.00 23.29 131 VAL B CA 1
ATOM 3567 C C . VAL B 1 105 ? 96.954 62.050 48.970 1.00 28.26 131 VAL B C 1
ATOM 3568 O O . VAL B 1 105 ? 95.846 61.867 48.470 1.00 28.15 131 VAL B O 1
ATOM 3572 N N . LEU B 1 106 ? 98.041 61.327 48.676 1.00 24.92 132 LEU B N 1
ATOM 3573 C CA . LEU B 1 106 ? 98.095 60.251 47.684 1.00 24.83 132 LEU B CA 1
ATOM 3574 C C . LEU B 1 106 ? 98.245 58.911 48.328 1.00 30.14 132 LEU B C 1
ATOM 3575 O O . LEU B 1 106 ? 98.806 58.833 49.415 1.00 28.04 132 LEU B O 1
ATOM 3580 N N . ASP B 1 107 ? 97.841 57.833 47.627 1.00 29.55 133 ASP B N 1
ATOM 3581 C CA . ASP B 1 107 ? 98.110 56.478 48.102 1.00 31.39 133 ASP B CA 1
ATOM 3582 C C . ASP B 1 107 ? 99.636 56.291 48.157 1.00 34.04 133 ASP B C 1
ATOM 3583 O O . ASP B 1 107 ? 100.338 56.803 47.279 1.00 31.77 133 ASP B O 1
ATOM 3588 N N . TYR B 1 108 ? 100.146 55.647 49.231 1.00 30.25 134 TYR B N 1
ATOM 3589 C CA . TYR B 1 108 ? 101.571 55.401 49.383 1.00 29.97 134 TYR B CA 1
ATOM 3590 C C . TYR B 1 108 ? 101.951 54.144 48.600 1.00 34.36 134 TYR B C 1
ATOM 3591 O O . TYR B 1 108 ? 101.214 53.154 48.618 1.00 33.58 134 TYR B O 1
ATOM 3600 N N . VAL B 1 109 ? 103.081 54.222 47.877 1.00 31.23 135 VAL B N 1
ATOM 3601 C CA . VAL B 1 109 ? 103.662 53.117 47.107 1.00 30.15 135 VAL B CA 1
ATOM 3602 C C . VAL B 1 109 ? 105.136 53.072 47.560 1.00 34.30 135 VAL B C 1
ATOM 3603 O O . VAL B 1 109 ? 105.796 54.114 47.544 1.00 32.60 135 VAL B O 1
ATOM 3607 N N . PRO B 1 110 ? 105.638 51.926 48.073 1.00 32.37 136 PRO B N 1
ATOM 3608 C CA . PRO B 1 110 ? 107.002 51.918 48.647 1.00 33.04 136 PRO B CA 1
ATOM 3609 C C . PRO B 1 110 ? 108.215 52.035 47.723 1.00 35.56 136 PRO B C 1
ATOM 3610 O O . PRO B 1 110 ? 109.253 52.519 48.172 1.00 37.02 136 PRO B O 1
ATOM 3614 N N . GLU B 1 111 ? 108.107 51.586 46.473 1.00 28.17 137 GLU B N 1
ATOM 3615 C CA . GLU B 1 111 ? 109.246 51.522 45.557 1.00 27.41 137 GLU B CA 1
ATOM 3616 C C . GLU B 1 111 ? 109.077 52.268 44.256 1.00 31.60 137 GLU B C 1
ATOM 3617 O O . GLU B 1 111 ? 107.990 52.761 43.964 1.00 30.55 137 GLU B O 1
ATOM 3623 N N . THR B 1 112 ? 110.166 52.387 43.482 1.00 28.82 138 THR B N 1
ATOM 3624 C CA . THR B 1 112 ? 110.128 53.039 42.164 1.00 27.29 138 THR B CA 1
ATOM 3625 C C . THR B 1 112 ? 110.802 52.119 41.142 1.00 30.53 138 THR B C 1
ATOM 3626 O O . THR B 1 112 ? 111.563 51.237 41.544 1.00 30.99 138 THR B O 1
ATOM 3630 N N . VAL B 1 113 ? 110.539 52.318 39.834 1.00 25.11 139 VAL B N 1
ATOM 3631 C CA . VAL B 1 113 ? 111.210 51.539 38.779 1.00 25.37 139 VAL B CA 1
ATOM 3632 C C . VAL B 1 113 ? 112.699 51.923 38.831 1.00 31.47 139 VAL B C 1
ATOM 3633 O O . VAL B 1 113 ? 113.558 51.047 38.749 1.00 31.09 139 VAL B O 1
ATOM 3637 N N . TYR B 1 114 ? 112.980 53.215 39.075 1.00 31.18 140 TYR B N 1
ATOM 3638 C CA . TYR B 1 114 ? 114.337 53.745 39.195 1.00 32.42 140 TYR B CA 1
ATOM 3639 C C . TYR B 1 114 ? 115.196 52.937 40.217 1.00 34.72 140 TYR B C 1
ATOM 3640 O O . TYR B 1 114 ? 116.291 52.496 39.856 1.00 31.98 140 TYR B O 1
ATOM 3649 N N . ARG B 1 115 ? 114.679 52.734 41.455 1.00 31.17 141 ARG B N 1
ATOM 3650 C CA . ARG B 1 115 ? 115.406 52.025 42.532 1.00 32.83 141 ARG B CA 1
ATOM 3651 C C . ARG B 1 115 ? 115.578 50.550 42.203 1.00 35.77 141 ARG B C 1
ATOM 3652 O O . ARG B 1 115 ? 116.655 50.006 42.412 1.00 36.36 141 ARG B O 1
ATOM 3660 N N . VAL B 1 116 ? 114.517 49.907 41.678 1.00 30.74 142 VAL B N 1
ATOM 3661 C CA . VAL B 1 116 ? 114.550 48.503 41.295 1.00 30.32 142 VAL B CA 1
ATOM 3662 C C . VAL B 1 116 ? 115.597 48.272 40.169 1.00 33.43 142 VAL B C 1
ATOM 3663 O O . VAL B 1 116 ? 116.408 47.361 40.286 1.00 33.50 142 VAL B O 1
ATOM 3667 N N . ALA B 1 117 ? 115.620 49.137 39.139 1.00 29.51 143 ALA B N 1
ATOM 3668 C CA . ALA B 1 117 ? 116.571 49.042 38.038 1.00 30.18 143 ALA B CA 1
ATOM 3669 C C . ALA B 1 117 ? 117.989 49.300 38.545 1.00 34.59 143 ALA B C 1
ATOM 3670 O O . ALA B 1 117 ? 118.908 48.601 38.139 1.00 34.19 143 ALA B O 1
ATOM 3672 N N . ARG B 1 118 ? 118.158 50.268 39.462 1.00 30.95 144 ARG B N 1
ATOM 3673 C CA . ARG B 1 118 ? 119.453 50.557 40.059 1.00 32.74 144 ARG B CA 1
ATOM 3674 C C . ARG B 1 118 ? 119.926 49.345 40.883 1.00 37.44 144 ARG B C 1
ATOM 3675 O O . ARG B 1 118 ? 121.107 49.019 40.812 1.00 38.36 144 ARG B O 1
ATOM 3683 N N . HIS B 1 119 ? 119.004 48.660 41.601 1.00 33.62 145 HIS B N 1
ATOM 3684 C CA . HIS B 1 119 ? 119.322 47.468 42.402 1.00 36.58 145 HIS B CA 1
ATOM 3685 C C . HIS B 1 119 ? 119.914 46.358 41.509 1.00 40.08 145 HIS B C 1
ATOM 3686 O O . HIS B 1 119 ? 120.954 45.792 41.864 1.00 40.64 145 HIS B O 1
ATOM 3693 N N . TYR B 1 120 ? 119.289 46.095 40.332 1.00 34.45 146 TYR B N 1
ATOM 3694 C CA . TYR B 1 120 ? 119.772 45.093 39.375 1.00 34.19 146 TYR B CA 1
ATOM 3695 C C . TYR B 1 120 ? 121.078 45.510 38.716 1.00 36.72 146 TYR B C 1
ATOM 3696 O O . TYR B 1 120 ? 121.982 44.684 38.598 1.00 36.46 146 TYR B O 1
ATOM 3705 N N . SER B 1 121 ? 121.193 46.800 38.339 1.00 32.40 147 SER B N 1
ATOM 3706 C CA . SER B 1 121 ? 122.387 47.383 37.714 1.00 33.86 147 SER B CA 1
ATOM 3707 C C . SER B 1 121 ? 123.606 47.282 38.643 1.00 40.17 147 SER B C 1
ATOM 3708 O O . SER B 1 121 ? 124.692 46.907 38.180 1.00 42.17 147 SER B O 1
ATOM 3711 N N . ARG B 1 122 ? 123.412 47.519 39.960 1.00 35.81 148 ARG B N 1
ATOM 3712 C CA . ARG B 1 122 ? 124.485 47.407 40.970 1.00 36.94 148 ARG B CA 1
ATOM 3713 C C . ARG B 1 122 ? 124.925 45.953 41.166 1.00 39.53 148 ARG B C 1
ATOM 3714 O O . ARG B 1 122 ? 126.103 45.689 41.426 1.00 39.88 148 ARG B O 1
ATOM 3722 N N . ALA B 1 123 ? 123.969 45.009 41.040 1.00 33.96 149 ALA B N 1
ATOM 3723 C CA . ALA B 1 123 ? 124.225 43.574 41.202 1.00 34.67 149 ALA B CA 1
ATOM 3724 C C . ALA B 1 123 ? 124.802 42.978 39.911 1.00 38.10 149 ALA B C 1
ATOM 3725 O O . ALA B 1 123 ? 125.046 41.779 39.861 1.00 38.70 149 ALA B O 1
ATOM 3727 N N . LYS B 1 124 ? 124.979 43.806 38.853 1.00 33.08 150 LYS B N 1
ATOM 3728 C CA . LYS B 1 124 ? 125.459 43.388 37.529 1.00 32.99 150 LYS B CA 1
ATOM 3729 C C . LYS B 1 124 ? 124.552 42.272 36.955 1.00 37.03 150 LYS B C 1
ATOM 3730 O O . LYS B 1 124 ? 125.033 41.228 36.514 1.00 37.32 150 LYS B O 1
ATOM 3736 N N . GLN B 1 125 ? 123.236 42.493 37.028 1.00 33.03 151 GLN B N 1
ATOM 3737 C CA . GLN B 1 125 ? 122.209 41.579 36.531 1.00 33.30 151 GLN B CA 1
ATOM 3738 C C . GLN B 1 125 ? 121.242 42.407 35.697 1.00 37.36 151 GLN B C 1
ATOM 3739 O O . GLN B 1 125 ? 120.890 43.507 36.092 1.00 35.25 151 GLN B O 1
ATOM 3745 N N . THR B 1 126 ? 120.790 41.869 34.585 1.00 37.19 152 THR B N 1
ATOM 3746 C CA . THR B 1 126 ? 119.772 42.542 33.763 1.00 37.77 152 THR B CA 1
ATOM 3747 C C . THR B 1 126 ? 118.417 42.214 34.409 1.00 38.97 152 THR B C 1
ATOM 3748 O O . THR B 1 126 ? 118.229 41.091 34.891 1.00 37.99 152 THR B O 1
ATOM 3752 N N . LEU B 1 127 ? 117.522 43.203 34.507 1.00 33.80 153 LEU B N 1
ATOM 3753 C CA . LEU B 1 127 ? 116.184 43.009 35.095 1.00 33.16 153 LEU B CA 1
ATOM 3754 C C . LEU B 1 127 ? 115.475 41.832 34.392 1.00 32.24 153 LEU B C 1
ATOM 3755 O O . LEU B 1 127 ? 115.516 41.797 33.171 1.00 29.72 153 LEU B O 1
ATOM 3760 N N . PRO B 1 128 ? 114.908 40.822 35.105 1.00 31.15 154 PRO B N 1
ATOM 3761 C CA . PRO B 1 128 ? 114.241 39.701 34.403 1.00 30.43 154 PRO B CA 1
ATOM 3762 C C . PRO B 1 128 ? 113.204 40.235 33.435 1.00 30.90 154 PRO B C 1
ATOM 3763 O O . PRO B 1 128 ? 112.514 41.204 33.764 1.00 27.83 154 PRO B O 1
ATOM 3767 N N . VAL B 1 129 ? 113.174 39.675 32.217 1.00 28.74 155 VAL B N 1
ATOM 3768 C CA . VAL B 1 129 ? 112.291 40.115 31.121 1.00 28.85 155 VAL B CA 1
ATOM 3769 C C . VAL B 1 129 ? 110.821 40.148 31.539 1.00 27.75 155 VAL B C 1
ATOM 3770 O O . VAL B 1 129 ? 110.111 41.024 31.085 1.00 23.83 155 VAL B O 1
ATOM 3774 N N . ILE B 1 130 ? 110.377 39.232 32.421 1.00 24.36 156 ILE B N 1
ATOM 3775 C CA . ILE B 1 130 ? 108.993 39.243 32.918 1.00 24.26 156 ILE B CA 1
ATOM 3776 C C . ILE B 1 130 ? 108.633 40.571 33.596 1.00 24.66 156 ILE B C 1
ATOM 3777 O O . ILE B 1 130 ? 107.508 41.030 33.430 1.00 23.85 156 ILE B O 1
ATOM 3782 N N . TYR B 1 131 ? 109.572 41.169 34.371 1.00 21.60 157 TYR B N 1
ATOM 3783 C CA . TYR B 1 131 ? 109.324 42.442 35.040 1.00 22.20 157 TYR B CA 1
ATOM 3784 C C . TYR B 1 131 ? 109.319 43.569 34.023 1.00 22.64 157 TYR B C 1
ATOM 3785 O O . TYR B 1 131 ? 108.555 44.502 34.188 1.00 22.38 157 TYR B O 1
ATOM 3794 N N . VAL B 1 132 ? 110.163 43.495 32.990 1.00 20.06 158 VAL B N 1
ATOM 3795 C CA . VAL B 1 132 ? 110.192 44.533 31.936 1.00 20.05 158 VAL B CA 1
ATOM 3796 C C . VAL B 1 132 ? 108.797 44.521 31.253 1.00 22.48 158 VAL B C 1
ATOM 3797 O O . VAL B 1 132 ? 108.205 45.573 31.086 1.00 21.25 158 VAL B O 1
ATOM 3801 N N . LYS B 1 133 ? 108.291 43.330 30.890 1.00 17.94 159 LYS B N 1
ATOM 3802 C CA . LYS B 1 133 ? 106.942 43.195 30.288 1.00 18.08 159 LYS B CA 1
ATOM 3803 C C . LYS B 1 133 ? 105.878 43.770 31.234 1.00 22.54 159 LYS B C 1
ATOM 3804 O O . LYS B 1 133 ? 105.086 44.590 30.810 1.00 21.08 159 LYS B O 1
ATOM 3810 N N . LEU B 1 134 ? 105.858 43.336 32.507 1.00 22.74 160 LEU B N 1
ATOM 3811 C CA . LEU B 1 134 ? 104.866 43.775 33.515 1.00 24.13 160 LEU B CA 1
ATOM 3812 C C . LEU B 1 134 ? 104.848 45.291 33.697 1.00 23.19 160 LEU B C 1
ATOM 3813 O O . LEU B 1 134 ? 103.782 45.886 33.705 1.00 22.18 160 LEU B O 1
ATOM 3818 N N . TYR B 1 135 ? 106.019 45.893 33.924 1.00 19.10 161 TYR B N 1
ATOM 3819 C CA . TYR B 1 135 ? 106.138 47.326 34.197 1.00 18.48 161 TYR B CA 1
ATOM 3820 C C . TYR B 1 135 ? 105.767 48.131 32.988 1.00 21.36 161 TYR B C 1
ATOM 3821 O O . TYR B 1 135 ? 104.993 49.069 33.117 1.00 20.71 161 TYR B O 1
ATOM 3830 N N . MET B 1 136 ? 106.295 47.761 31.802 1.00 18.55 162 MET B N 1
ATOM 3831 C CA . MET B 1 136 ? 106.009 48.529 30.580 1.00 18.42 162 MET B CA 1
ATOM 3832 C C . MET B 1 136 ? 104.558 48.422 30.172 1.00 19.93 162 MET B C 1
ATOM 3833 O O . MET B 1 136 ? 103.975 49.420 29.769 1.00 18.59 162 MET B O 1
ATOM 3838 N N . TYR B 1 137 ? 103.953 47.251 30.351 1.00 17.17 163 TYR B N 1
ATOM 3839 C CA . TYR B 1 137 ? 102.538 47.113 29.958 1.00 17.03 163 TYR B CA 1
ATOM 3840 C C . TYR B 1 137 ? 101.660 48.020 30.825 1.00 20.62 163 TYR B C 1
ATOM 3841 O O . TYR B 1 137 ? 100.728 48.635 30.316 1.00 19.24 163 TYR B O 1
ATOM 3850 N N . GLN B 1 138 ? 101.913 48.042 32.151 1.00 19.34 164 GLN B N 1
ATOM 3851 C CA . GLN B 1 138 ? 101.108 48.858 33.077 1.00 19.87 164 GLN B CA 1
ATOM 3852 C C . GLN B 1 138 ? 101.343 50.332 32.811 1.00 23.23 164 GLN B C 1
ATOM 3853 O O . GLN B 1 138 ? 100.403 51.108 32.921 1.00 21.52 164 GLN B O 1
ATOM 3859 N N . LEU B 1 139 ? 102.582 50.714 32.456 1.00 19.61 165 LEU B N 1
ATOM 3860 C CA . LEU B 1 139 ? 102.854 52.105 32.090 1.00 19.25 165 LEU B CA 1
ATOM 3861 C C . LEU B 1 139 ? 102.039 52.466 30.824 1.00 21.71 165 LEU B C 1
ATOM 3862 O O . LEU B 1 139 ? 101.408 53.517 30.798 1.00 20.73 165 LEU B O 1
ATOM 3867 N N . PHE B 1 140 ? 102.011 51.595 29.803 1.00 18.13 166 PHE B N 1
ATOM 3868 C CA . PHE B 1 140 ? 101.229 51.906 28.593 1.00 17.40 166 PHE B CA 1
ATOM 3869 C C . PHE B 1 140 ? 99.734 51.983 28.889 1.00 20.52 166 PHE B C 1
ATOM 3870 O O . PHE B 1 140 ? 99.048 52.834 28.345 1.00 19.91 166 PHE B O 1
ATOM 3878 N N . ARG B 1 141 ? 99.243 51.149 29.803 1.00 18.00 167 ARG B N 1
ATOM 3879 C CA . ARG B 1 141 ? 97.842 51.214 30.214 1.00 18.60 167 ARG B CA 1
ATOM 3880 C C . ARG B 1 141 ? 97.543 52.551 30.894 1.00 21.83 167 ARG B C 1
ATOM 3881 O O . ARG B 1 141 ? 96.533 53.160 30.570 1.00 21.39 167 ARG B O 1
ATOM 3889 N N . SER B 1 142 ? 98.440 53.037 31.819 1.00 18.84 168 SER B N 1
ATOM 3890 C CA . SER B 1 142 ? 98.208 54.330 32.468 1.00 18.17 168 SER B CA 1
ATOM 3891 C C . SER B 1 142 ? 98.252 55.449 31.434 1.00 21.06 168 SER B C 1
ATOM 3892 O O . SER B 1 142 ? 97.533 56.423 31.578 1.00 21.37 168 SER B O 1
ATOM 3895 N N . LEU B 1 143 ? 99.104 55.330 30.405 1.00 17.58 169 LEU B N 1
ATOM 3896 C CA . LEU B 1 143 ? 99.182 56.380 29.381 1.00 17.51 169 LEU B CA 1
ATOM 3897 C C . LEU B 1 143 ? 97.960 56.380 28.479 1.00 23.06 169 LEU B C 1
ATOM 3898 O O . LEU B 1 143 ? 97.453 57.448 28.152 1.00 22.56 169 LEU B O 1
ATOM 3903 N N . ALA B 1 144 ? 97.440 55.192 28.116 1.00 20.10 170 ALA B N 1
ATOM 3904 C CA . ALA B 1 144 ? 96.217 55.134 27.302 1.00 19.90 170 ALA B CA 1
ATOM 3905 C C . ALA B 1 144 ? 95.100 55.869 28.051 1.00 24.49 170 ALA B C 1
ATOM 3906 O O . ALA B 1 144 ? 94.325 56.616 27.449 1.00 24.59 170 ALA B O 1
ATOM 3908 N N . TYR B 1 145 ? 95.023 55.649 29.371 1.00 21.18 171 TYR B N 1
ATOM 3909 C CA . TYR B 1 145 ? 93.994 56.253 30.234 1.00 20.86 171 TYR B CA 1
ATOM 3910 C C . TYR B 1 145 ? 94.096 57.778 30.267 1.00 24.56 171 TYR B C 1
ATOM 3911 O O . TYR B 1 145 ? 93.120 58.468 29.942 1.00 23.41 171 TYR B O 1
ATOM 3920 N N . ILE B 1 146 ? 95.263 58.313 30.655 1.00 21.80 172 ILE B N 1
ATOM 3921 C CA . ILE B 1 146 ? 95.414 59.785 30.739 1.00 21.42 172 ILE B CA 1
ATOM 3922 C C . ILE B 1 146 ? 95.277 60.448 29.385 1.00 24.70 172 ILE B C 1
ATOM 3923 O O . ILE B 1 146 ? 94.624 61.487 29.282 1.00 23.73 172 ILE B O 1
ATOM 3928 N N . HIS B 1 147 ? 95.829 59.816 28.324 1.00 20.82 173 HIS B N 1
ATOM 3929 C CA . HIS B 1 147 ? 95.725 60.393 26.973 1.00 20.23 173 HIS B CA 1
ATOM 3930 C C . HIS B 1 147 ? 94.264 60.487 26.467 1.00 26.66 173 HIS B C 1
ATOM 3931 O O . HIS B 1 147 ? 93.951 61.394 25.703 1.00 26.92 173 HIS B O 1
ATOM 3938 N N . SER B 1 148 ? 93.369 59.585 26.934 1.00 24.39 174 SER B N 1
ATOM 3939 C CA . SER B 1 148 ? 91.954 59.575 26.555 1.00 25.10 174 SER B CA 1
ATOM 3940 C C . SER B 1 148 ? 91.222 60.839 27.053 1.00 31.82 174 SER B C 1
ATOM 3941 O O . SER B 1 148 ? 90.151 61.152 26.546 1.00 32.04 174 SER B O 1
ATOM 3944 N N . PHE B 1 149 ? 91.812 61.574 28.026 1.00 28.02 175 PHE B N 1
ATOM 3945 C CA . PHE B 1 149 ? 91.252 62.834 28.553 1.00 28.98 175 PHE B CA 1
ATOM 3946 C C . PHE B 1 149 ? 91.968 64.011 27.912 1.00 32.40 175 PHE B C 1
ATOM 3947 O O . PHE B 1 149 ? 91.688 65.151 28.267 1.00 32.46 175 PHE B O 1
ATOM 3955 N N . GLY B 1 150 ? 92.945 63.716 27.053 1.00 27.57 176 GLY B N 1
ATOM 3956 C CA . GLY B 1 150 ? 93.784 64.723 26.414 1.00 27.66 176 GLY B CA 1
ATOM 3957 C C . GLY B 1 150 ? 94.930 65.167 27.311 1.00 29.04 176 GLY B C 1
ATOM 3958 O O . GLY B 1 150 ? 95.591 66.159 27.016 1.00 28.29 176 GLY B O 1
ATOM 3959 N N . ILE B 1 151 ? 95.170 64.446 28.418 1.00 24.19 177 ILE B N 1
ATOM 3960 C CA . ILE B 1 151 ? 96.211 64.792 29.395 1.00 23.37 177 ILE B CA 1
ATOM 3961 C C . ILE B 1 151 ? 97.533 64.168 28.981 1.00 26.95 177 ILE B C 1
ATOM 3962 O O . ILE B 1 151 ? 97.614 62.955 28.774 1.00 26.59 177 ILE B O 1
ATOM 3967 N N . CYS B 1 152 ? 98.570 64.983 28.914 1.00 23.38 178 CYS B N 1
ATOM 3968 C CA . CYS B 1 152 ? 99.911 64.506 28.589 1.00 22.43 178 CYS B CA 1
ATOM 3969 C C . CYS B 1 152 ? 100.711 64.622 29.881 1.00 25.11 178 CYS B C 1
ATOM 3970 O O . CYS B 1 152 ? 100.661 65.678 30.506 1.00 25.39 178 CYS B O 1
ATOM 3973 N N . HIS B 1 153 ? 101.403 63.547 30.315 1.00 20.41 179 HIS B N 1
ATOM 3974 C CA . HIS B 1 153 ? 102.143 63.562 31.581 1.00 19.56 179 HIS B CA 1
ATOM 3975 C C . HIS B 1 153 ? 103.332 64.514 31.524 1.00 24.10 179 HIS B C 1
ATOM 3976 O O . HIS B 1 153 ? 103.539 65.286 32.461 1.00 23.74 179 HIS B O 1
ATOM 3983 N N . ARG B 1 154 ? 104.130 64.442 30.429 1.00 20.47 180 ARG B N 1
ATOM 3984 C CA . ARG B 1 154 ? 105.292 65.319 30.195 1.00 21.07 180 ARG B CA 1
ATOM 3985 C C . ARG B 1 154 ? 106.456 65.101 31.144 1.00 25.86 180 ARG B C 1
ATOM 3986 O O . ARG B 1 154 ? 107.364 65.916 31.142 1.00 27.10 180 ARG B O 1
ATOM 3994 N N . ASP B 1 155 ? 106.459 64.025 31.954 1.00 22.22 181 ASP B N 1
ATOM 3995 C CA . ASP B 1 155 ? 107.629 63.719 32.822 1.00 20.96 181 ASP B CA 1
ATOM 3996 C C . ASP B 1 155 ? 107.733 62.242 33.103 1.00 22.53 181 ASP B C 1
ATOM 3997 O O . ASP B 1 155 ? 107.958 61.834 34.238 1.00 24.05 181 ASP B O 1
ATOM 4002 N N . ILE B 1 156 ? 107.595 61.433 32.049 1.00 19.38 182 ILE B N 1
ATOM 4003 C CA . ILE B 1 156 ? 107.706 59.982 32.148 1.00 18.55 182 ILE B CA 1
ATOM 4004 C C . ILE B 1 156 ? 109.196 59.649 32.277 1.00 23.11 182 ILE B C 1
ATOM 4005 O O . ILE B 1 156 ? 110.002 59.980 31.400 1.00 20.18 182 ILE B O 1
ATOM 4010 N N . LYS B 1 157 ? 109.534 58.994 33.387 1.00 22.04 183 LYS B N 1
ATOM 4011 C CA . LYS B 1 157 ? 110.895 58.602 33.763 1.00 21.13 183 LYS B CA 1
ATOM 4012 C C . LYS B 1 157 ? 110.799 57.546 34.856 1.00 25.46 183 LYS B C 1
ATOM 4013 O O . LYS B 1 157 ? 109.766 57.501 35.542 1.00 23.25 183 LYS B O 1
ATOM 4019 N N . PRO B 1 158 ? 111.834 56.658 35.003 1.00 23.35 184 PRO B N 1
ATOM 4020 C CA . PRO B 1 158 ? 111.768 55.610 36.030 1.00 23.02 184 PRO B CA 1
ATOM 4021 C C . PRO B 1 158 ? 111.408 56.080 37.438 1.00 26.25 184 PRO B C 1
ATOM 4022 O O . PRO B 1 158 ? 110.657 55.384 38.114 1.00 25.60 184 PRO B O 1
ATOM 4026 N N . GLN B 1 159 ? 111.862 57.281 37.846 1.00 24.58 185 GLN B N 1
ATOM 4027 C CA . GLN B 1 159 ? 111.601 57.849 39.169 1.00 26.16 185 GLN B CA 1
ATOM 4028 C C . GLN B 1 159 ? 110.096 58.083 39.445 1.00 29.99 185 GLN B C 1
ATOM 4029 O O . GLN B 1 159 ? 109.690 58.080 40.612 1.00 29.80 185 GLN B O 1
ATOM 4035 N N . ASN B 1 160 ? 109.288 58.309 38.379 1.00 25.59 186 ASN B N 1
ATOM 4036 C CA . ASN B 1 160 ? 107.841 58.576 38.443 1.00 24.04 186 ASN B CA 1
ATOM 4037 C C . ASN B 1 160 ? 106.997 57.341 38.231 1.00 27.02 186 ASN B C 1
ATOM 4038 O O . ASN B 1 160 ? 105.774 57.435 38.083 1.00 26.27 186 ASN B O 1
ATOM 4043 N N . LEU B 1 161 ? 107.632 56.171 38.232 1.00 23.28 187 LEU B N 1
ATOM 4044 C CA . LEU B 1 161 ? 106.894 54.926 38.057 1.00 23.22 187 LEU B CA 1
ATOM 4045 C C . LEU B 1 161 ? 107.001 54.172 39.373 1.00 27.99 187 LEU B C 1
ATOM 4046 O O . LEU B 1 161 ? 108.046 53.604 39.697 1.00 28.48 187 LEU B O 1
ATOM 4051 N N . LEU B 1 162 ? 105.944 54.246 40.178 1.00 23.26 188 LEU B N 1
ATOM 4052 C CA . LEU B 1 162 ? 105.967 53.629 41.487 1.00 22.92 188 LEU B CA 1
ATOM 4053 C C . LEU B 1 162 ? 105.625 52.162 41.428 1.00 28.63 188 LEU B C 1
ATOM 4054 O O . LEU B 1 162 ? 104.756 51.775 40.648 1.00 28.40 188 LEU B O 1
ATOM 4059 N N . LEU B 1 163 ? 106.253 51.356 42.293 1.00 26.41 189 LEU B N 1
ATOM 4060 C CA . LEU B 1 163 ? 106.048 49.916 42.295 1.00 28.17 189 LEU B CA 1
ATOM 4061 C C . LEU B 1 163 ? 105.751 49.341 43.645 1.00 30.36 189 LEU B C 1
ATOM 4062 O O . LEU B 1 163 ? 106.390 49.730 44.620 1.00 29.52 189 LEU B O 1
ATOM 4067 N N . ASP B 1 164 ? 104.836 48.367 43.699 1.00 30.13 190 ASP B N 1
ATOM 4068 C CA . ASP B 1 164 ? 104.630 47.588 44.930 1.00 33.81 190 ASP B CA 1
ATOM 4069 C C . ASP B 1 164 ? 105.525 46.360 44.682 1.00 43.33 190 ASP B C 1
ATOM 4070 O O . ASP B 1 164 ? 105.275 45.637 43.718 1.00 41.83 190 ASP B O 1
ATOM 4075 N N . PRO B 1 165 ? 106.621 46.177 45.457 1.00 45.95 191 PRO B N 1
ATOM 4076 C CA . PRO B 1 165 ? 107.544 45.054 45.173 1.00 47.67 191 PRO B CA 1
ATOM 4077 C C . PRO B 1 165 ? 106.966 43.642 45.280 1.00 52.97 191 PRO B C 1
ATOM 4078 O O . PRO B 1 165 ? 107.447 42.748 44.585 1.00 53.75 191 PRO B O 1
ATOM 4082 N N . ASP B 1 166 ? 105.926 43.452 46.101 1.00 48.79 192 ASP B N 1
ATOM 4083 C CA . ASP B 1 166 ? 105.278 42.157 46.282 1.00 49.34 192 ASP B CA 1
ATOM 4084 C C . ASP B 1 166 ? 104.321 41.795 45.142 1.00 48.11 192 ASP B C 1
ATOM 4085 O O . ASP B 1 166 ? 104.359 40.665 44.644 1.00 47.82 192 ASP B O 1
ATOM 4090 N N . THR B 1 167 ? 103.459 42.743 44.732 1.00 38.52 193 THR B N 1
ATOM 4091 C CA . THR B 1 167 ? 102.440 42.476 43.709 1.00 35.71 193 THR B CA 1
ATOM 4092 C C . THR B 1 167 ? 102.833 42.841 42.283 1.00 34.38 193 THR B C 1
ATOM 4093 O O . THR B 1 167 ? 102.104 42.492 41.353 1.00 32.78 193 THR B O 1
ATOM 4097 N N . ALA B 1 168 ? 103.953 43.550 42.100 1.00 29.73 194 ALA B N 1
ATOM 4098 C CA . ALA B 1 168 ? 104.418 44.025 40.790 1.00 28.59 194 ALA B CA 1
ATOM 4099 C C . ALA B 1 168 ? 103.461 45.071 40.147 1.00 31.32 194 ALA B C 1
ATOM 4100 O O . ALA B 1 168 ? 103.595 45.383 38.963 1.00 30.86 194 ALA B O 1
ATOM 4102 N N . VAL B 1 169 ? 102.544 45.647 40.952 1.00 27.74 195 VAL B N 1
ATOM 4103 C CA . VAL B 1 169 ? 101.637 46.707 40.509 1.00 26.70 195 VAL B CA 1
ATOM 4104 C C . VAL B 1 169 ? 102.470 47.944 40.267 1.00 29.06 195 VAL B C 1
ATOM 4105 O O . VAL B 1 169 ? 103.252 48.330 41.145 1.00 30.22 195 VAL B O 1
ATOM 4109 N N . LEU B 1 170 ? 102.322 48.555 39.076 1.00 23.11 196 LEU B N 1
ATOM 4110 C CA . LEU B 1 170 ? 103.007 49.801 38.752 1.00 21.34 196 LEU B CA 1
ATOM 4111 C C . LEU B 1 170 ? 101.975 50.908 38.800 1.00 23.93 196 LEU B C 1
ATOM 4112 O O . LEU B 1 170 ? 100.852 50.734 38.303 1.00 22.40 196 LEU B O 1
ATOM 4117 N N A LYS B 1 171 ? 102.333 52.051 39.408 0.50 21.02 197 LYS B N 1
ATOM 4118 N N B LYS B 1 171 ? 102.339 52.051 39.402 0.50 21.03 197 LYS B N 1
ATOM 4119 C CA A LYS B 1 171 ? 101.445 53.213 39.456 0.50 20.36 197 LYS B CA 1
ATOM 4120 C CA B LYS B 1 171 ? 101.458 53.216 39.454 0.50 20.35 197 LYS B CA 1
ATOM 4121 C C A LYS B 1 171 ? 102.202 54.470 39.024 0.50 24.62 197 LYS B C 1
ATOM 4122 C C B LYS B 1 171 ? 102.216 54.463 39.010 0.50 24.62 197 LYS B C 1
ATOM 4123 O O A LYS B 1 171 ? 103.247 54.789 39.594 0.50 24.83 197 LYS B O 1
ATOM 4124 O O B LYS B 1 171 ? 103.273 54.776 39.562 0.50 24.85 197 LYS B O 1
ATOM 4135 N N . LEU B 1 172 ? 101.688 55.166 38.002 1.00 21.40 198 LEU B N 1
ATOM 4136 C CA . LEU B 1 172 ? 102.283 56.414 37.493 1.00 21.08 198 LEU B CA 1
ATOM 4137 C C . LEU B 1 172 ? 102.035 57.537 38.548 1.00 25.38 198 LEU B C 1
ATOM 4138 O O . LEU B 1 172 ? 100.918 57.659 39.096 1.00 23.77 198 LEU B O 1
ATOM 4143 N N . CYS B 1 173 ? 103.074 58.330 38.840 1.00 23.39 199 CYS B N 1
ATOM 4144 C CA . CYS B 1 173 ? 102.916 59.437 39.791 1.00 25.50 199 CYS B CA 1
ATOM 4145 C C . CYS B 1 173 ? 103.490 60.748 39.244 1.00 28.29 199 CYS B C 1
ATOM 4146 O O . CYS B 1 173 ? 104.078 60.783 38.155 1.00 24.40 199 CYS B O 1
ATOM 4149 N N . ASP B 1 174 ? 103.354 61.806 40.068 1.00 26.31 200 ASP B N 1
ATOM 4150 C CA . ASP B 1 174 ? 103.862 63.154 39.859 1.00 25.81 200 ASP B CA 1
ATOM 4151 C C . ASP B 1 174 ? 103.355 63.779 38.584 1.00 26.39 200 ASP B C 1
ATOM 4152 O O . ASP B 1 174 ? 104.043 63.756 37.560 1.00 25.21 200 ASP B O 1
ATOM 4157 N N . PHE B 1 175 ? 102.177 64.390 38.668 1.00 23.44 201 PHE B N 1
ATOM 4158 C CA . PHE B 1 175 ? 101.517 65.096 37.567 1.00 22.83 201 PHE B CA 1
ATOM 4159 C C . PHE B 1 175 ? 101.868 66.586 37.596 1.00 27.30 201 PHE B C 1
ATOM 4160 O O . PHE B 1 175 ? 101.170 67.406 37.004 1.00 25.84 201 PHE B O 1
ATOM 4168 N N . GLY B 1 176 ? 102.993 66.904 38.246 1.00 25.82 202 GLY B N 1
ATOM 4169 C CA . GLY B 1 176 ? 103.503 68.265 38.411 1.00 26.11 202 GLY B CA 1
ATOM 4170 C C . GLY B 1 176 ? 103.905 68.969 37.126 1.00 30.02 202 GLY B C 1
ATOM 4171 O O . GLY B 1 176 ? 103.962 70.196 37.099 1.00 28.09 202 GLY B O 1
ATOM 4172 N N . SER B 1 177 ? 104.175 68.201 36.045 1.00 25.57 203 SER B N 1
ATOM 4173 C CA . SER B 1 177 ? 104.515 68.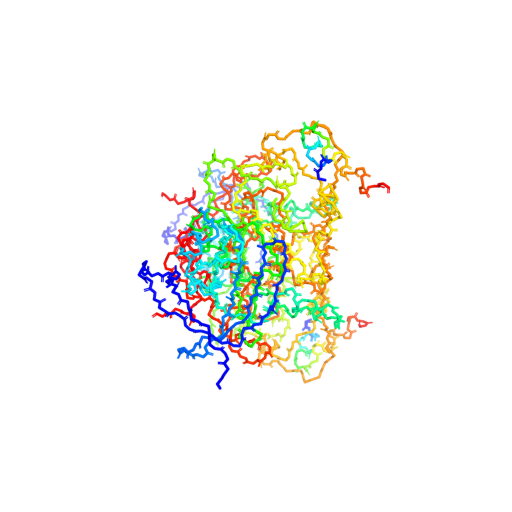742 34.727 1.00 25.13 203 SER B CA 1
ATOM 4174 C C . SER B 1 177 ? 103.362 68.531 33.739 1.00 27.69 203 SER B C 1
ATOM 4175 O O . SER B 1 177 ? 103.448 68.987 32.600 1.00 28.58 203 SER B O 1
ATOM 4178 N N . ALA B 1 178 ? 102.320 67.778 34.143 1.00 23.09 204 ALA B N 1
ATOM 4179 C CA . ALA B 1 178 ? 101.222 67.410 33.264 1.00 21.19 204 ALA B CA 1
ATOM 4180 C C . ALA B 1 178 ? 100.360 68.555 32.779 1.00 26.25 204 ALA B C 1
ATOM 4181 O O . ALA B 1 178 ? 100.251 69.607 33.441 1.00 26.96 204 ALA B O 1
ATOM 4183 N N . LYS B 1 179 ? 99.738 68.349 31.604 1.00 21.96 205 LYS B N 1
ATOM 4184 C CA . LYS B 1 179 ? 98.871 69.371 31.007 1.00 22.22 205 LYS B CA 1
ATOM 4185 C C . LYS B 1 179 ? 97.835 68.741 30.087 1.00 26.84 205 LYS B C 1
ATOM 4186 O O . LYS B 1 179 ? 98.134 67.793 29.348 1.00 24.22 205 LYS B O 1
ATOM 4192 N N . GLN B 1 180 ? 96.641 69.318 30.080 1.00 26.61 206 GLN B N 1
ATOM 4193 C CA . GLN B 1 180 ? 95.595 68.905 29.161 1.00 27.88 206 GLN B CA 1
ATOM 4194 C C . GLN B 1 180 ? 95.883 69.634 27.845 1.00 30.95 206 GLN B C 1
ATOM 4195 O O . GLN B 1 180 ? 95.728 70.854 27.770 1.00 31.65 206 GLN B O 1
ATOM 4201 N N . LEU B 1 181 ? 96.407 68.913 26.851 1.00 25.56 207 LEU B N 1
ATOM 4202 C CA . LEU B 1 181 ? 96.763 69.528 25.561 1.00 26.61 207 LEU B CA 1
ATOM 4203 C C . LEU B 1 181 ? 95.550 69.811 24.709 1.00 31.17 207 LEU B C 1
ATOM 4204 O O . LEU B 1 181 ? 94.643 68.987 24.615 1.00 31.37 207 LEU B O 1
ATOM 4209 N N . VAL B 1 182 ? 95.533 70.995 24.099 1.00 28.52 208 VAL B N 1
ATOM 4210 C CA . VAL B 1 182 ? 94.442 71.440 23.243 1.00 29.42 208 VAL B CA 1
ATOM 4211 C C . VAL B 1 182 ? 95.082 71.744 21.902 1.00 35.16 208 VAL B C 1
ATOM 4212 O O . VAL B 1 182 ? 96.000 72.568 21.840 1.00 31.61 208 VAL B O 1
ATOM 4216 N N A ARG B 1 183 ? 94.625 71.067 20.831 0.50 34.32 209 ARG B N 1
ATOM 4217 N N B ARG B 1 183 ? 94.615 71.080 20.836 0.50 34.57 209 ARG B N 1
ATOM 4218 C CA A ARG B 1 183 ? 95.175 71.278 19.486 0.50 35.32 209 ARG B CA 1
ATOM 4219 C CA B ARG B 1 183 ? 95.167 71.283 19.495 0.50 35.71 209 ARG B CA 1
ATOM 4220 C C A ARG B 1 183 ? 95.023 72.740 19.070 0.50 39.85 209 ARG B C 1
ATOM 4221 C C B ARG B 1 183 ? 95.021 72.744 19.070 0.50 40.03 209 ARG B C 1
ATOM 4222 O O A ARG B 1 183 ? 93.937 73.315 19.202 0.50 39.43 209 ARG B O 1
ATOM 4223 O O B ARG B 1 183 ? 93.936 73.324 19.203 0.50 39.61 209 ARG B O 1
ATOM 4238 N N . GLY B 1 184 ? 96.137 73.341 18.664 1.00 36.60 210 GLY B N 1
ATOM 4239 C CA . GLY B 1 184 ? 96.181 74.738 18.246 1.00 38.16 210 GLY B CA 1
ATOM 4240 C C . GLY B 1 184 ? 96.534 75.730 19.342 1.00 40.92 210 GLY B C 1
ATOM 4241 O O . GLY B 1 184 ? 96.615 76.928 19.076 1.00 42.44 210 GLY B O 1
ATOM 4242 N N . GLU B 1 185 ? 96.723 75.255 20.581 1.00 33.98 211 GLU B N 1
ATOM 4243 C CA . GLU B 1 185 ? 97.126 76.110 21.698 1.00 33.42 211 GLU B CA 1
ATOM 4244 C C . GLU B 1 185 ? 98.566 75.727 22.053 1.00 35.55 211 GLU B C 1
ATOM 4245 O O . GLU B 1 185 ? 98.818 74.546 22.314 1.00 33.62 211 GLU B O 1
ATOM 4251 N N . PRO B 1 186 ? 99.534 76.673 21.995 1.00 33.17 212 PRO B N 1
ATOM 4252 C CA . PRO B 1 186 ? 100.952 76.302 22.231 1.00 31.82 212 PRO B CA 1
ATOM 4253 C C . PRO B 1 186 ? 101.320 75.759 23.613 1.00 32.61 212 PRO B C 1
ATOM 4254 O O . PRO B 1 186 ? 100.718 76.120 24.623 1.00 29.85 212 PRO B O 1
ATOM 4258 N N . ASN B 1 187 ? 102.352 74.907 23.642 1.00 29.17 213 ASN B N 1
ATOM 4259 C CA . ASN B 1 187 ? 102.869 74.280 24.857 1.00 28.99 213 ASN B CA 1
ATOM 4260 C C . ASN B 1 187 ? 104.368 74.492 24.923 1.00 33.89 213 ASN B C 1
ATOM 4261 O O . ASN B 1 187 ? 105.015 74.556 23.879 1.00 33.12 213 ASN B O 1
ATOM 4266 N N . VAL B 1 188 ? 104.914 74.618 26.140 1.00 30.89 214 VAL B N 1
ATOM 4267 C CA . VAL B 1 188 ? 106.346 74.810 26.389 1.00 31.04 214 VAL B CA 1
ATOM 4268 C C . VAL B 1 188 ? 107.206 73.633 25.850 1.00 31.64 214 VAL B C 1
ATOM 4269 O O . VAL B 1 188 ? 106.895 72.454 26.093 1.00 27.81 214 VAL B O 1
ATOM 4273 N N . SER B 1 189 ? 108.290 73.971 25.129 1.00 28.47 215 SER B N 1
ATOM 4274 C CA . SER B 1 189 ? 109.227 72.986 24.569 1.00 28.59 215 SER B CA 1
ATOM 4275 C C . SER B 1 189 ? 110.177 72.416 25.618 1.00 31.71 215 SER B C 1
ATOM 4276 O O . SER B 1 189 ? 110.522 71.248 25.536 1.00 31.63 215 SER B O 1
ATOM 4295 N N . ILE B 1 191 ? 110.551 70.836 28.483 1.00 26.46 217 ILE B N 1
ATOM 4296 C CA . ILE B 1 191 ? 109.731 70.055 29.397 1.00 25.81 217 ILE B CA 1
ATOM 4297 C C . ILE B 1 191 ? 110.275 68.621 29.342 1.00 28.51 217 ILE B C 1
ATOM 4298 O O . ILE B 1 191 ? 111.040 68.312 28.419 1.00 27.89 217 ILE B O 1
ATOM 4303 N N A CYS B 1 192 ? 109.905 67.742 30.305 0.50 25.05 218 CYS B N 1
ATOM 4304 N N B CYS B 1 192 ? 109.916 67.801 30.346 0.50 23.88 218 CYS B N 1
ATOM 4305 C CA A CYS B 1 192 ? 110.406 66.350 30.467 0.50 24.88 218 CYS B CA 1
ATOM 4306 C CA B CYS B 1 192 ? 110.331 66.407 30.492 0.50 23.18 218 CYS B CA 1
ATOM 4307 C C A CYS B 1 192 ? 111.818 66.372 31.045 0.50 28.33 218 CYS B C 1
ATOM 4308 C C B CYS B 1 192 ? 111.782 66.284 30.938 0.50 27.00 218 CYS B C 1
ATOM 4309 O O A CYS B 1 192 ? 112.550 67.347 30.864 0.50 29.31 218 CYS B O 1
ATOM 4310 O O B CYS B 1 192 ? 112.596 67.156 30.640 0.50 28.06 218 CYS B O 1
ATOM 4315 N N A SER B 1 193 ? 112.209 65.291 31.726 0.50 24.61 219 SER B N 1
ATOM 4316 N N B SER B 1 193 ? 112.104 65.212 31.673 0.50 23.82 219 SER B N 1
ATOM 4317 C CA A SER B 1 193 ? 113.574 65.148 32.230 0.50 24.51 219 SER B CA 1
ATOM 4318 C CA B SER B 1 193 ? 113.478 64.956 32.119 0.50 24.04 219 SER B CA 1
ATOM 4319 C C A SER B 1 193 ? 114.398 64.732 31.009 0.50 27.66 219 SER B C 1
ATOM 4320 C C B SER B 1 193 ? 114.337 64.768 30.853 0.50 26.86 219 SER B C 1
ATOM 4321 O O A SER B 1 193 ? 113.981 63.855 30.244 0.50 25.84 219 SER B O 1
ATOM 4322 O O B SER B 1 193 ? 113.890 64.094 29.917 0.50 24.05 219 SER B O 1
ATOM 4327 N N . ARG B 1 194 ? 115.496 65.457 30.786 1.00 24.20 220 ARG B N 1
ATOM 4328 C CA . ARG B 1 194 ? 116.411 65.414 29.640 1.00 24.48 220 ARG B CA 1
ATOM 4329 C C . ARG B 1 194 ? 116.617 64.090 28.927 1.00 24.92 220 ARG B C 1
ATOM 4330 O O . ARG B 1 194 ? 116.430 64.043 27.710 1.00 22.64 220 ARG B O 1
ATOM 4338 N N . TYR B 1 195 ? 117.012 63.025 29.664 1.00 21.22 221 TYR B N 1
ATOM 4339 C CA . TYR B 1 195 ? 117.301 61.726 29.035 1.00 20.24 221 TYR B CA 1
ATOM 4340 C C . TYR B 1 195 ? 116.077 61.134 28.329 1.00 21.83 221 TYR B C 1
ATOM 4341 O O . TYR B 1 195 ? 116.230 60.310 27.414 1.00 19.10 221 TYR B O 1
ATOM 4350 N N . TYR B 1 196 ? 114.867 61.541 28.772 1.00 19.67 222 TYR B N 1
ATOM 4351 C CA . TYR B 1 196 ? 113.571 60.999 28.303 1.00 18.70 222 TYR B CA 1
ATOM 4352 C C . TYR B 1 196 ? 112.786 61.969 27.409 1.00 21.62 222 TYR B C 1
ATOM 4353 O O . TYR B 1 196 ? 111.646 61.693 27.042 1.00 21.28 222 TYR B O 1
ATOM 4362 N N . ARG B 1 197 ? 113.418 63.070 27.047 1.00 18.64 223 ARG B N 1
ATOM 4363 C CA . ARG B 1 197 ? 112.834 64.158 26.279 1.00 18.47 223 ARG B CA 1
ATOM 4364 C C . ARG B 1 197 ? 112.735 63.824 24.798 1.00 22.66 223 ARG B C 1
ATOM 4365 O O . ARG B 1 197 ? 113.753 63.522 24.170 1.00 20.76 223 ARG B O 1
ATOM 4373 N N . ALA B 1 198 ? 111.499 63.880 24.243 1.00 18.60 224 ALA B N 1
ATOM 4374 C CA . ALA B 1 198 ? 111.248 63.592 22.831 1.00 18.29 224 ALA B CA 1
ATOM 4375 C C . ALA B 1 198 ? 112.038 64.572 21.902 1.00 22.46 224 ALA B C 1
ATOM 4376 O O . ALA B 1 198 ? 112.234 65.738 22.269 1.00 20.67 224 ALA B O 1
ATOM 4378 N N . PRO B 1 199 ? 112.509 64.101 20.724 1.00 19.27 225 PRO B N 1
ATOM 4379 C CA . PRO B 1 199 ? 113.290 64.978 19.836 1.00 19.42 225 PRO B CA 1
ATOM 4380 C C . PRO B 1 199 ? 112.542 66.214 19.331 1.00 24.12 225 PRO B C 1
ATOM 4381 O O . PRO B 1 199 ? 113.189 67.236 19.145 1.00 23.55 225 PRO B O 1
ATOM 4385 N N . GLU B 1 200 ? 111.192 66.144 19.166 1.00 21.17 226 GLU B N 1
ATOM 4386 C CA . GLU B 1 200 ? 110.404 67.299 18.724 1.00 21.91 226 GLU B CA 1
ATOM 4387 C C . GLU B 1 200 ? 110.485 68.454 19.756 1.00 24.43 226 GLU B C 1
ATOM 4388 O O . GLU B 1 200 ? 110.501 69.618 19.369 1.00 23.36 226 GLU B O 1
ATOM 4394 N N . LEU B 1 201 ? 110.667 68.113 21.029 1.00 20.35 227 LEU B N 1
ATOM 4395 C CA . LEU B 1 201 ? 110.819 69.108 22.115 1.00 20.73 227 LEU B CA 1
ATOM 4396 C C . LEU B 1 201 ? 112.198 69.769 22.043 1.00 26.20 227 LEU B C 1
ATOM 4397 O O . LEU B 1 201 ? 112.307 70.978 22.277 1.00 26.93 227 LEU B O 1
ATOM 4402 N N . ILE B 1 202 ? 113.244 68.986 21.650 1.00 22.09 228 ILE B N 1
ATOM 4403 C CA . ILE B 1 202 ? 114.608 69.514 21.448 1.00 22.14 228 ILE B CA 1
ATOM 4404 C C . ILE B 1 202 ? 114.591 70.485 20.271 1.00 25.14 228 ILE B C 1
ATOM 4405 O O . ILE B 1 202 ? 115.193 71.560 20.344 1.00 26.29 228 ILE B O 1
ATOM 4410 N N . PHE B 1 203 ? 113.848 70.127 19.212 1.00 22.75 229 PHE B N 1
ATOM 4411 C CA . PHE B 1 203 ? 113.673 70.941 18.000 1.00 23.41 229 PHE B CA 1
ATOM 4412 C C . PHE B 1 203 ? 112.744 72.147 18.252 1.00 28.21 229 PHE B C 1
ATOM 4413 O O . PHE B 1 203 ? 112.471 72.927 17.338 1.00 29.00 229 PHE B O 1
ATOM 4421 N N . GLY B 1 204 ? 112.312 72.305 19.501 1.00 26.55 230 GLY B N 1
ATOM 4422 C CA . GLY B 1 204 ? 111.512 73.438 19.966 1.00 26.58 230 GLY B CA 1
ATOM 4423 C C . GLY B 1 204 ? 110.064 73.445 19.537 1.00 29.09 230 GLY B C 1
ATOM 4424 O O . GLY B 1 204 ? 109.471 74.518 19.417 1.00 25.90 230 GLY B O 1
ATOM 4425 N N . ALA B 1 205 ? 109.457 72.260 19.354 1.00 25.65 231 ALA B N 1
ATOM 4426 C CA . ALA B 1 205 ? 108.046 72.216 18.948 1.00 24.77 231 ALA B CA 1
ATOM 4427 C C . ALA B 1 205 ? 107.175 72.716 20.092 1.00 28.82 231 ALA B C 1
ATOM 4428 O O . ALA B 1 205 ? 107.465 72.438 21.261 1.00 26.86 231 ALA B O 1
ATOM 4430 N N . THR B 1 206 ? 106.105 73.452 19.750 1.00 25.37 232 THR B N 1
ATOM 4431 C CA . THR B 1 206 ? 105.131 73.952 20.720 1.00 25.22 232 THR B CA 1
ATOM 4432 C C . THR B 1 206 ? 103.753 73.339 20.424 1.00 30.17 232 THR B C 1
ATOM 4433 O O . THR B 1 206 ? 102.822 73.518 21.203 1.00 30.67 232 THR B O 1
ATOM 4437 N N . ASP B 1 207 ? 103.633 72.616 19.301 1.00 26.58 233 ASP B N 1
ATOM 4438 C CA . ASP B 1 207 ? 102.402 71.980 18.829 1.00 27.13 233 ASP B CA 1
ATOM 4439 C C . ASP B 1 207 ? 102.466 70.455 19.024 1.00 30.94 233 ASP B C 1
ATOM 4440 O O . ASP B 1 207 ? 101.806 69.716 18.291 1.00 31.86 233 ASP B O 1
ATOM 4445 N N . TYR B 1 208 ? 103.295 69.978 19.961 1.00 25.15 234 TYR B N 1
ATOM 4446 C CA . TYR B 1 208 ? 103.459 68.547 20.189 1.00 21.90 234 TYR B CA 1
ATOM 4447 C C . TYR B 1 208 ? 102.206 67.916 20.785 1.00 26.16 234 TYR B C 1
ATOM 4448 O O . TYR B 1 208 ? 101.280 68.621 21.190 1.00 25.31 234 TYR B O 1
ATOM 4457 N N . THR B 1 209 ? 102.174 66.587 20.819 1.00 22.58 235 THR B N 1
ATOM 4458 C CA . THR B 1 209 ? 101.012 65.850 21.303 1.00 22.27 235 THR B CA 1
ATOM 4459 C C . THR B 1 209 ? 101.430 64.933 22.410 1.00 24.91 235 THR B C 1
ATOM 4460 O O . THR B 1 209 ? 102.605 64.920 22.787 1.00 22.82 235 THR B O 1
ATOM 4464 N N A SER B 1 210 ? 100.480 64.111 22.905 0.50 21.42 236 SER B N 1
ATOM 4465 N N B SER B 1 210 ? 100.482 64.113 22.908 0.50 21.81 236 SER B N 1
ATOM 4466 C CA A SER B 1 210 ? 100.720 63.109 23.941 0.50 20.25 236 SER B CA 1
ATOM 4467 C CA B SER B 1 210 ? 100.741 63.124 23.947 0.50 20.84 236 SER B CA 1
ATOM 4468 C C A SER B 1 210 ? 101.754 62.040 23.524 0.50 22.40 236 SER B C 1
ATOM 4469 C C B SER B 1 210 ? 101.741 62.024 23.521 0.50 22.69 236 SER B C 1
ATOM 4470 O O A SER B 1 210 ? 102.272 61.328 24.385 0.50 21.39 236 SER B O 1
ATOM 4471 O O B SER B 1 210 ? 102.233 61.284 24.375 0.50 21.75 236 SER B O 1
ATOM 4476 N N . SER B 1 211 ? 102.104 61.960 22.225 1.00 19.22 237 SER B N 1
ATOM 4477 C CA . SER B 1 211 ? 103.127 60.992 21.741 1.00 18.31 237 SER B CA 1
ATOM 4478 C C . SER B 1 211 ? 104.526 61.299 22.307 1.00 19.00 237 SER B C 1
ATOM 4479 O O . SER B 1 211 ? 105.404 60.478 22.182 1.00 17.89 237 SER B O 1
ATOM 4482 N N . ILE B 1 212 ? 104.727 62.465 22.966 1.00 17.10 238 ILE B N 1
ATOM 4483 C CA . ILE B 1 212 ? 106.012 62.737 23.650 1.00 15.34 238 ILE B CA 1
ATOM 4484 C C . ILE B 1 212 ? 106.144 61.750 24.830 1.00 17.92 238 ILE B C 1
ATOM 4485 O O . ILE B 1 212 ? 107.245 61.348 25.144 1.00 17.06 238 ILE B O 1
ATOM 4490 N N . ASP B 1 213 ? 105.013 61.350 25.460 1.00 15.09 239 ASP B N 1
ATOM 4491 C CA . ASP B 1 213 ? 105.049 60.377 26.586 1.00 14.42 239 ASP B CA 1
ATOM 4492 C C . ASP B 1 213 ? 105.403 58.984 26.089 1.00 18.84 239 ASP B C 1
ATOM 4493 O O . ASP B 1 213 ? 105.908 58.187 26.862 1.00 19.71 239 ASP B O 1
ATOM 4498 N N . VAL B 1 214 ? 105.036 58.651 24.843 1.00 16.71 240 VAL B N 1
ATOM 4499 C CA . VAL B 1 214 ? 105.344 57.343 24.230 1.00 15.44 240 VAL B CA 1
ATOM 4500 C C . VAL B 1 214 ? 106.844 57.292 23.904 1.00 19.00 240 VAL B C 1
ATOM 4501 O O . VAL B 1 214 ? 107.489 56.256 24.088 1.00 18.52 240 VAL B O 1
ATOM 4505 N N . TRP B 1 215 ? 107.414 58.426 23.449 1.00 18.21 241 TRP B N 1
ATOM 4506 C CA . TRP B 1 215 ? 108.870 58.459 23.249 1.00 17.96 241 TRP B CA 1
ATOM 4507 C C . TRP B 1 215 ? 109.528 58.173 24.611 1.00 18.75 241 TRP B C 1
ATOM 4508 O O . TRP B 1 215 ? 110.444 57.357 24.677 1.00 18.11 241 TRP B O 1
ATOM 4519 N N . SER B 1 216 ? 109.115 58.890 25.690 1.00 16.46 242 SER B N 1
ATOM 4520 C CA . SER B 1 216 ? 109.723 58.713 27.024 1.00 16.13 242 SER B CA 1
ATOM 4521 C C . SER B 1 216 ? 109.568 57.270 27.517 1.00 20.14 242 SER B C 1
ATOM 4522 O O . SER B 1 216 ? 110.496 56.735 28.118 1.00 18.45 242 SER B O 1
ATOM 4525 N N . ALA B 1 217 ? 108.409 56.639 27.236 1.00 17.96 243 ALA B N 1
ATOM 4526 C CA . ALA B 1 217 ? 108.151 55.242 27.633 1.00 17.45 243 ALA B CA 1
ATOM 4527 C C . ALA B 1 217 ? 109.122 54.317 26.850 1.00 20.36 243 ALA B C 1
ATOM 4528 O O . ALA B 1 217 ? 109.655 53.383 27.421 1.00 18.01 243 ALA B O 1
ATOM 4530 N N . GLY B 1 218 ? 109.424 54.658 25.599 1.00 17.94 244 GLY B N 1
ATOM 4531 C CA . GLY B 1 218 ? 110.426 53.917 24.807 1.00 16.75 244 GLY B CA 1
ATOM 4532 C C . GLY B 1 218 ? 111.818 54.032 25.419 1.00 20.15 244 GLY B C 1
ATOM 4533 O O . GLY B 1 218 ? 112.559 53.050 25.457 1.00 19.11 244 GLY B O 1
ATOM 453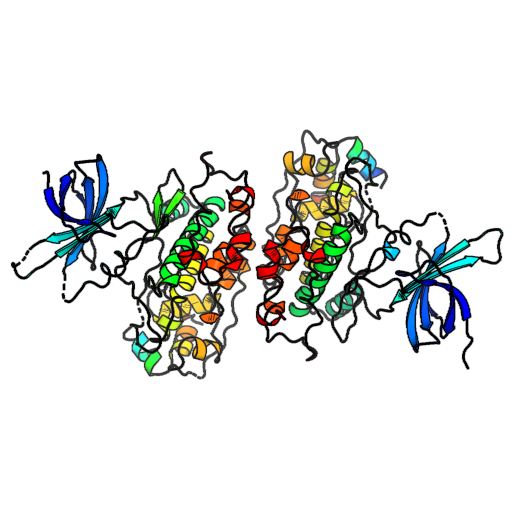4 N N . CYS B 1 219 ? 112.177 55.222 25.957 1.00 17.07 245 CYS B N 1
ATOM 4535 C CA . CYS B 1 219 ? 113.467 55.410 26.666 1.00 18.00 245 CYS B CA 1
ATOM 4536 C C . CYS B 1 219 ? 113.524 54.556 27.934 1.00 21.57 245 CYS B C 1
ATOM 4537 O O . CYS B 1 219 ? 114.590 54.052 28.264 1.00 20.10 245 CYS B O 1
ATOM 4540 N N . VAL B 1 220 ? 112.388 54.427 28.659 1.00 17.97 246 VAL B N 1
ATOM 4541 C CA . VAL B 1 220 ? 112.321 53.625 29.895 1.00 18.09 246 VAL B CA 1
ATOM 4542 C C . VAL B 1 220 ? 112.522 52.178 29.510 1.00 21.63 246 VAL B C 1
ATOM 4543 O O . VAL B 1 220 ? 113.319 51.492 30.133 1.00 21.29 246 VAL B O 1
ATOM 4547 N N . LEU B 1 221 ? 111.812 51.725 28.478 1.00 18.96 247 LEU B N 1
ATOM 4548 C CA . LEU B 1 221 ? 111.942 50.349 28.017 1.00 19.44 247 LEU B CA 1
ATOM 4549 C C . LEU B 1 221 ? 113.399 50.066 27.650 1.00 20.84 247 LEU B C 1
ATOM 4550 O O . LEU B 1 221 ? 113.964 49.097 28.157 1.00 20.36 247 LEU B O 1
ATOM 4555 N N . ALA B 1 222 ? 114.018 50.925 26.799 1.00 17.85 248 ALA B N 1
ATOM 4556 C CA . ALA B 1 222 ? 115.410 50.697 26.354 1.00 18.90 248 ALA B CA 1
ATOM 4557 C C . ALA B 1 222 ? 116.373 50.668 27.573 1.00 21.57 248 ALA B C 1
ATOM 4558 O O . ALA B 1 222 ? 117.249 49.815 27.646 1.00 20.18 248 ALA B O 1
ATOM 4560 N N . GLU B 1 223 ? 116.114 51.520 28.570 1.00 17.73 249 GLU B N 1
ATOM 4561 C CA . GLU B 1 223 ? 116.899 51.584 29.804 1.00 18.92 249 GLU B CA 1
ATOM 4562 C C . GLU B 1 223 ? 116.810 50.273 30.602 1.00 22.50 249 GLU B C 1
ATOM 4563 O O . GLU B 1 223 ? 117.820 49.803 31.125 1.00 23.26 249 GLU B O 1
ATOM 4569 N N . LEU B 1 224 ? 115.603 49.688 30.694 1.00 19.60 250 LEU B N 1
ATOM 4570 C CA . LEU B 1 224 ? 115.413 48.401 31.393 1.00 20.38 250 LEU B CA 1
ATOM 4571 C C . LEU B 1 224 ? 116.132 47.267 30.674 1.00 24.31 250 LEU B C 1
ATOM 4572 O O . LEU B 1 224 ? 116.538 46.296 31.311 1.00 25.60 250 LEU B O 1
ATOM 4577 N N . LEU B 1 225 ? 116.270 47.370 29.353 1.00 19.36 251 LEU B N 1
ATOM 4578 C CA . LEU B 1 225 ? 116.966 46.347 28.560 1.00 20.21 251 LEU B CA 1
ATOM 4579 C C . LEU B 1 225 ? 118.487 46.534 28.616 1.00 25.88 251 LEU B C 1
ATOM 4580 O O . LEU B 1 225 ? 119.231 45.552 28.663 1.00 25.58 251 LEU B O 1
ATOM 4585 N N . LEU B 1 226 ? 118.943 47.785 28.639 1.00 24.04 252 LEU B N 1
ATOM 4586 C CA . LEU B 1 226 ? 120.379 48.125 28.654 1.00 24.89 252 LEU B CA 1
ATOM 4587 C C . LEU B 1 226 ? 121.051 48.139 30.030 1.00 28.37 252 LEU B C 1
ATOM 4588 O O . LEU B 1 226 ? 122.275 47.969 30.101 1.00 26.96 252 LEU B O 1
ATOM 4593 N N . GLY B 1 227 ? 120.285 48.461 31.086 1.00 23.93 253 GLY B N 1
ATOM 4594 C CA . GLY B 1 227 ? 120.830 48.594 32.437 1.00 23.73 253 GLY B CA 1
ATOM 4595 C C . GLY B 1 227 ? 121.347 49.994 32.716 1.00 27.43 253 GLY B C 1
ATOM 4596 O O . GLY B 1 227 ? 121.977 50.252 33.751 1.00 26.54 253 GLY B O 1
ATOM 4597 N N . GLN B 1 228 ? 121.081 50.923 31.784 1.00 23.71 254 GLN B N 1
ATOM 4598 C CA . GLN B 1 228 ? 121.504 52.318 31.863 1.00 23.26 254 GLN B CA 1
ATOM 4599 C C . GLN B 1 228 ? 120.646 53.150 30.866 1.00 27.38 254 GLN B C 1
ATOM 4600 O O . GLN B 1 228 ? 120.084 52.569 29.928 1.00 25.42 254 GLN B O 1
ATOM 4606 N N . PRO B 1 229 ? 120.535 54.486 31.020 1.00 25.12 255 PRO B N 1
ATOM 4607 C CA . PRO B 1 229 ? 119.744 55.254 30.050 1.00 24.18 255 PRO B CA 1
ATOM 4608 C C . PRO B 1 229 ? 120.289 55.113 28.641 1.00 26.83 255 PRO B C 1
ATOM 4609 O O . PRO B 1 229 ? 121.517 55.026 28.441 1.00 24.47 255 PRO B O 1
ATOM 4613 N N . ILE B 1 230 ? 119.366 55.037 27.661 1.00 22.21 256 ILE B N 1
ATOM 4614 C CA . ILE B 1 230 ? 119.789 54.893 26.274 1.00 22.26 256 ILE B CA 1
ATOM 4615 C C . ILE B 1 230 ? 120.414 56.197 25.770 1.00 24.42 256 ILE B C 1
ATOM 4616 O O . ILE B 1 230 ? 121.385 56.142 25.030 1.00 23.64 256 ILE B O 1
ATOM 4621 N N . PHE B 1 231 ? 119.843 57.348 26.154 1.00 19.28 257 PHE B N 1
ATOM 4622 C CA . PHE B 1 231 ? 120.280 58.662 25.664 1.00 19.98 257 PHE B CA 1
ATOM 4623 C C . PHE B 1 231 ? 120.705 59.571 26.812 1.00 25.52 257 PHE B C 1
ATOM 4624 O O . PHE B 1 231 ? 119.924 60.434 27.234 1.00 25.10 257 PHE B O 1
ATOM 4632 N N . PRO B 1 232 ? 121.922 59.367 27.362 1.00 24.34 258 PRO B N 1
ATOM 4633 C CA . PRO B 1 232 ? 122.343 60.174 28.518 1.00 24.87 258 PRO B CA 1
ATOM 4634 C C . PRO B 1 232 ? 122.999 61.522 28.148 1.00 31.42 258 PRO B C 1
ATOM 4635 O O . PRO B 1 232 ? 124.189 61.709 28.373 1.00 31.40 258 PRO B O 1
ATOM 4639 N N . GLY B 1 233 ? 122.229 62.457 27.591 1.00 27.69 259 GLY B N 1
ATOM 4640 C CA . GLY B 1 233 ? 122.793 63.743 27.185 1.00 29.23 259 GLY B CA 1
ATOM 4641 C C . GLY B 1 233 ? 123.235 64.632 28.333 1.00 35.36 259 GLY B C 1
ATOM 4642 O O . GLY B 1 233 ? 122.581 64.660 29.367 1.00 34.54 259 GLY B O 1
ATOM 4643 N N . ASP B 1 234 ? 124.359 65.339 28.163 1.00 36.01 260 ASP B N 1
ATOM 4644 C CA . ASP B 1 234 ? 124.951 66.248 29.154 1.00 38.78 260 ASP B CA 1
ATOM 4645 C C . ASP B 1 234 ? 124.323 67.640 29.085 1.00 44.19 260 ASP B C 1
ATOM 4646 O O . ASP B 1 234 ? 124.541 68.459 29.987 1.00 46.48 260 ASP B O 1
ATOM 4651 N N . SER B 1 235 ? 123.570 67.918 28.000 1.00 37.59 261 SER B N 1
ATOM 4652 C CA . SER B 1 235 ? 122.885 69.194 27.749 1.00 36.56 261 SER B CA 1
ATOM 4653 C C . SER B 1 235 ? 121.763 68.940 26.739 1.00 40.26 261 SER B C 1
ATOM 4654 O O . SER B 1 235 ? 121.628 67.812 26.262 1.00 37.48 261 SER B O 1
ATOM 4657 N N . GLY B 1 236 ? 121.001 69.984 26.399 1.00 37.05 262 GLY B N 1
ATOM 4658 C CA . GLY B 1 236 ? 119.938 69.893 25.402 1.00 35.45 262 GLY B CA 1
ATOM 4659 C C . GLY B 1 236 ? 120.490 69.531 24.038 1.00 36.35 262 GLY B C 1
ATOM 4660 O O . GLY B 1 236 ? 119.945 68.663 23.355 1.00 36.54 262 GLY B O 1
ATOM 4661 N N . VAL B 1 237 ? 121.612 70.147 23.655 1.00 31.12 263 VAL B N 1
ATOM 4662 C CA . VAL B 1 237 ? 122.263 69.841 22.376 1.00 30.12 263 VAL B CA 1
ATOM 4663 C C . VAL B 1 237 ? 122.864 68.423 22.427 1.00 30.60 263 VAL B C 1
ATOM 4664 O O . VAL B 1 237 ? 122.696 67.657 21.479 1.00 28.46 263 VAL B O 1
ATOM 4668 N N . ASP B 1 238 ? 123.535 68.070 23.535 1.00 28.20 264 ASP B N 1
ATOM 4669 C CA . ASP B 1 238 ? 124.128 66.723 23.680 1.00 28.35 264 ASP B CA 1
ATOM 4670 C C . ASP B 1 238 ? 123.066 65.642 23.704 1.00 28.77 264 ASP B C 1
ATOM 4671 O O . ASP B 1 238 ? 123.345 64.490 23.354 1.00 27.81 264 ASP B O 1
ATOM 4676 N N . GLN B 1 239 ? 121.834 66.014 24.089 1.00 24.48 265 GLN B N 1
ATOM 4677 C CA . GLN B 1 239 ? 120.719 65.071 24.071 1.00 24.67 265 GLN B CA 1
ATOM 4678 C C . GLN B 1 239 ? 120.407 64.637 22.644 1.00 27.39 265 GLN B C 1
ATOM 4679 O O . GLN B 1 239 ? 120.196 63.447 22.417 1.00 26.00 265 GLN B O 1
ATOM 4685 N N . LEU B 1 240 ? 120.398 65.600 21.677 1.00 24.92 266 LEU B N 1
ATOM 4686 C CA . LEU B 1 240 ? 120.164 65.299 20.260 1.00 24.03 266 LEU B CA 1
ATOM 4687 C C . LEU B 1 240 ? 121.356 64.505 19.706 1.00 27.84 266 LEU B C 1
ATOM 4688 O O . LEU B 1 240 ? 121.160 63.596 18.911 1.00 25.25 266 LEU B O 1
ATOM 4693 N N . VAL B 1 241 ? 122.584 64.834 20.140 1.00 26.41 267 VAL B N 1
ATOM 4694 C CA . VAL B 1 241 ? 123.796 64.090 19.731 1.00 26.29 267 VAL B CA 1
ATOM 4695 C C . VAL B 1 241 ? 123.583 62.595 20.093 1.00 28.60 267 VAL B C 1
ATOM 4696 O O . VAL B 1 241 ? 123.796 61.720 19.247 1.00 27.17 267 VAL B O 1
ATOM 4700 N N . GLU B 1 242 ? 123.127 62.318 21.335 1.00 26.54 268 GLU B N 1
ATOM 4701 C CA . GLU B 1 242 ? 122.892 60.937 21.796 1.00 26.96 268 GLU B CA 1
ATOM 4702 C C . GLU B 1 242 ? 121.831 60.252 20.965 1.00 28.51 268 GLU B C 1
ATOM 4703 O O . GLU B 1 242 ? 121.979 59.077 20.622 1.00 27.55 268 GLU B O 1
ATOM 4709 N N . ILE B 1 243 ? 120.784 60.995 20.577 1.00 25.77 269 ILE B N 1
ATOM 4710 C CA . ILE B 1 243 ? 119.709 60.432 19.748 1.00 23.76 269 ILE B CA 1
ATOM 4711 C C . ILE B 1 243 ? 120.250 60.128 18.354 1.00 26.34 269 ILE B C 1
ATOM 4712 O O . ILE B 1 243 ? 120.016 59.038 17.844 1.00 26.12 269 ILE B O 1
ATOM 4717 N N . ILE B 1 244 ? 121.015 61.063 17.759 1.00 22.91 270 ILE B N 1
ATOM 4718 C CA . ILE B 1 244 ? 121.599 60.842 16.433 1.00 24.04 270 ILE B CA 1
ATOM 4719 C C . ILE B 1 244 ? 122.516 59.597 16.406 1.00 28.57 270 ILE B C 1
ATOM 4720 O O . ILE B 1 244 ? 122.493 58.857 15.434 1.00 27.82 270 ILE B O 1
ATOM 4725 N N . LYS B 1 245 ? 123.303 59.363 17.471 1.00 28.53 271 LYS B N 1
ATOM 4726 C CA . LYS B 1 245 ? 124.180 58.184 17.554 1.00 29.49 271 LYS B CA 1
ATOM 4727 C C . LYS B 1 245 ? 123.394 56.874 17.354 1.00 31.46 271 LYS B C 1
ATOM 4728 O O . LYS B 1 245 ? 123.960 55.887 16.905 1.00 32.61 271 LYS B O 1
ATOM 4734 N N . VAL B 1 246 ? 122.084 56.890 17.596 1.00 26.70 272 VAL B N 1
ATOM 4735 C CA . VAL B 1 246 ? 121.236 55.709 17.401 1.00 25.18 272 VAL B CA 1
ATOM 4736 C C . VAL B 1 246 ? 120.327 55.817 16.159 1.00 29.29 272 VAL B C 1
ATOM 4737 O O . VAL B 1 246 ? 120.354 54.932 15.291 1.00 30.27 272 VAL B O 1
ATOM 4741 N N . LEU B 1 247 ? 119.497 56.871 16.095 1.00 24.25 273 LEU B N 1
ATOM 4742 C CA . LEU B 1 247 ? 118.514 57.059 15.029 1.00 24.01 273 LEU B CA 1
ATOM 4743 C C . LEU B 1 247 ? 119.095 57.644 13.757 1.00 28.21 273 LEU B C 1
ATOM 4744 O O . LEU B 1 247 ? 118.401 57.705 12.739 1.00 27.71 273 LEU B O 1
ATOM 4749 N N . GLY B 1 248 ? 120.327 58.137 13.831 1.00 24.15 274 GLY B N 1
ATOM 4750 C CA . GLY B 1 248 ? 120.945 58.850 12.719 1.00 23.64 274 GLY B CA 1
ATOM 4751 C C . GLY B 1 248 ? 120.286 60.217 12.635 1.00 27.68 274 GLY B C 1
ATOM 4752 O O . GLY B 1 248 ? 119.497 60.573 13.524 1.00 25.51 274 GLY B O 1
ATOM 4753 N N . THR B 1 249 ? 120.578 60.994 11.574 1.00 25.16 275 THR B N 1
ATOM 4754 C CA . THR B 1 249 ? 119.948 62.312 11.420 1.00 25.79 275 THR B CA 1
ATOM 4755 C C . THR B 1 249 ? 118.497 62.164 10.912 1.00 28.79 275 THR B C 1
ATOM 4756 O O . THR B 1 249 ? 118.213 61.253 10.130 1.00 28.69 275 THR B O 1
ATOM 4760 N N . PRO B 1 250 ? 117.581 63.084 11.255 1.00 25.37 276 PRO B N 1
ATOM 4761 C CA . PRO B 1 250 ? 116.224 62.985 10.694 1.00 24.90 276 PRO B CA 1
ATOM 4762 C C . PRO B 1 250 ? 116.211 63.416 9.226 1.00 30.26 276 PRO B C 1
ATOM 4763 O O . PRO B 1 250 ? 117.090 64.164 8.800 1.00 29.68 276 PRO B O 1
ATOM 4767 N N . THR B 1 251 ? 115.195 62.987 8.464 1.00 27.67 277 THR B N 1
ATOM 4768 C CA . THR B 1 251 ? 115.031 63.412 7.071 1.00 29.23 277 THR B CA 1
ATOM 4769 C C . THR B 1 251 ? 114.293 64.754 7.116 1.00 35.62 277 THR B C 1
ATOM 4770 O O . THR B 1 251 ? 113.738 65.107 8.167 1.00 32.59 277 THR B O 1
ATOM 4774 N N . ARG B 1 252 ? 114.188 65.446 5.965 1.00 34.33 278 ARG B N 1
ATOM 4775 C CA . ARG B 1 252 ? 113.437 66.698 5.871 1.00 35.40 278 ARG B CA 1
ATOM 4776 C C . ARG B 1 252 ? 111.967 66.473 6.312 1.00 38.15 278 ARG B C 1
ATOM 4777 O O . ARG B 1 252 ? 111.386 67.339 6.966 1.00 36.26 278 ARG B O 1
ATOM 4785 N N . GLU B 1 253 ? 111.384 65.316 5.958 1.00 34.86 279 GLU B N 1
ATOM 4786 C CA . GLU B 1 253 ? 110.012 64.983 6.340 1.00 34.28 279 GLU B CA 1
ATOM 4787 C C . GLU B 1 253 ? 109.859 64.753 7.854 1.00 33.25 279 GLU B C 1
ATOM 4788 O O . GLU B 1 253 ? 108.905 65.269 8.440 1.00 32.20 279 GLU B O 1
ATOM 4794 N N . GLN B 1 254 ? 110.809 64.034 8.496 1.00 26.70 280 GLN B N 1
ATOM 4795 C CA . GLN B 1 254 ? 110.757 63.798 9.951 1.00 24.06 280 GLN B CA 1
ATOM 4796 C C . GLN B 1 254 ? 110.886 65.128 10.703 1.00 28.78 280 GLN B C 1
ATOM 4797 O O . GLN B 1 254 ? 110.176 65.349 11.696 1.00 25.86 280 GLN B O 1
ATOM 4803 N N . ILE B 1 255 ? 111.720 66.060 10.159 1.00 25.79 281 ILE B N 1
ATOM 4804 C CA . ILE B 1 255 ? 111.897 67.392 10.770 1.00 25.38 281 ILE B CA 1
ATOM 4805 C C . ILE B 1 255 ? 110.572 68.137 10.758 1.00 30.26 281 ILE B C 1
ATOM 4806 O O . ILE B 1 255 ? 110.191 68.699 11.786 1.00 29.00 281 ILE B O 1
ATOM 4811 N N . ARG B 1 256 ? 109.877 68.147 9.592 1.00 28.75 282 ARG B N 1
ATOM 4812 C CA . ARG B 1 256 ? 108.587 68.819 9.409 1.00 29.04 282 ARG B CA 1
ATOM 4813 C C . ARG B 1 256 ? 107.530 68.282 10.364 1.00 31.11 282 ARG B C 1
ATOM 4814 O O . ARG B 1 256 ? 106.704 69.041 10.881 1.00 30.35 282 ARG B O 1
ATOM 4822 N N . GLU B 1 257 ? 107.560 66.978 10.579 1.00 26.95 283 GLU B N 1
ATOM 4823 C CA . GLU B 1 257 ? 106.639 66.251 11.467 1.00 26.18 283 GLU B CA 1
ATOM 4824 C C . GLU B 1 257 ? 106.928 66.584 12.921 1.00 29.60 283 GLU B C 1
ATOM 4825 O O . GLU B 1 257 ? 106.002 66.620 13.730 1.00 29.50 283 GLU B O 1
ATOM 4831 N N . MET B 1 258 ? 108.210 66.830 13.256 1.00 25.80 284 MET B N 1
ATOM 4832 C CA . MET B 1 258 ? 108.612 67.186 14.621 1.00 24.58 284 MET B CA 1
ATOM 4833 C C . MET B 1 258 ? 108.298 68.619 14.907 1.00 29.39 284 MET B C 1
ATOM 4834 O O . MET B 1 258 ? 107.669 68.894 15.921 1.00 29.86 284 MET B O 1
ATOM 4839 N N . ASN B 1 259 ? 108.734 69.544 14.033 1.00 26.91 285 ASN B N 1
ATOM 4840 C CA . ASN B 1 259 ? 108.475 70.969 14.223 1.00 27.28 285 ASN B CA 1
ATOM 4841 C C . ASN B 1 259 ? 108.337 71.640 12.882 1.00 33.77 285 ASN B C 1
ATOM 4842 O O . ASN B 1 259 ? 109.346 71.929 12.233 1.00 33.63 285 ASN B O 1
ATOM 4847 N N . PRO B 1 260 ? 107.087 71.898 12.435 1.00 32.27 286 PRO B N 1
ATOM 4848 C CA . PRO B 1 260 ? 106.905 72.557 11.134 1.00 34.28 286 PRO B CA 1
ATOM 4849 C C . PRO B 1 260 ? 107.466 73.988 11.082 1.00 39.07 286 PRO B C 1
ATOM 4850 O O . PRO B 1 260 ? 107.558 74.538 9.993 1.00 39.24 286 PRO B O 1
ATOM 4854 N N . ASN B 1 261 ? 107.856 74.573 12.242 1.00 35.39 287 ASN B N 1
ATOM 4855 C CA . ASN B 1 261 ? 108.418 75.934 12.331 1.00 36.70 287 ASN B CA 1
ATOM 4856 C C . ASN B 1 261 ? 109.943 75.932 12.302 1.00 40.31 287 ASN B C 1
ATOM 4857 O O . ASN B 1 261 ? 110.570 77.001 12.302 1.00 40.55 287 ASN B O 1
ATOM 4862 N N . TYR B 1 262 ? 110.544 74.726 12.237 1.00 34.28 288 TYR B N 1
ATOM 4863 C CA . TYR B 1 262 ? 111.987 74.563 12.134 1.00 33.59 288 TYR B CA 1
ATOM 4864 C C . TYR B 1 262 ? 112.330 74.074 10.729 1.00 41.40 288 TYR B C 1
ATOM 4865 O O . TYR B 1 262 ? 111.737 73.104 10.247 1.00 41.64 288 TYR B O 1
ATOM 4874 N N . THR B 1 263 ? 113.321 74.700 10.104 1.00 41.05 289 THR B N 1
ATOM 4875 C CA . THR B 1 263 ? 113.863 74.266 8.808 1.00 43.38 289 THR B CA 1
ATOM 4876 C C . THR B 1 263 ? 115.382 74.368 8.836 1.00 48.60 289 THR B C 1
ATOM 4877 O O . THR B 1 263 ? 115.942 75.334 9.369 1.00 48.58 289 THR B O 1
ATOM 4881 N N . GLU B 1 264 ? 116.037 73.323 8.326 1.00 45.23 290 GLU B N 1
ATOM 4882 C CA . GLU B 1 264 ? 117.480 73.248 8.195 1.00 45.96 290 GLU B CA 1
ATOM 4883 C C . GLU B 1 264 ? 117.763 72.727 6.793 1.00 53.53 290 GLU B C 1
ATOM 4884 O O . GLU B 1 264 ? 117.650 71.529 6.507 1.00 53.04 290 GLU B O 1
ATOM 4890 N N A PHE B 1 265 ? 118.101 73.675 5.947 0.50 53.10 291 PHE B N 1
ATOM 4891 N N B PHE B 1 265 ? 118.048 73.673 5.879 0.50 52.74 291 PHE B N 1
ATOM 4892 C CA A PHE B 1 265 ? 118.536 73.670 4.557 0.50 55.19 291 PHE B CA 1
ATOM 4893 C CA B PHE B 1 265 ? 118.288 73.438 4.450 0.50 54.38 291 PHE B CA 1
ATOM 4894 C C A PHE B 1 265 ? 119.522 72.526 4.317 0.50 57.28 291 PHE B C 1
ATOM 4895 C C B PHE B 1 265 ? 119.449 72.498 4.138 0.50 57.36 291 PHE B C 1
ATOM 4896 O O A PHE B 1 265 ? 119.112 71.467 3.832 0.50 56.38 291 PHE B O 1
ATOM 4897 O O B PHE B 1 265 ? 119.320 71.654 3.250 0.50 57.87 291 PHE B O 1
ATOM 4912 N N A LYS B 1 266 ? 120.797 72.713 4.716 0.50 52.47 292 LYS B N 1
ATOM 4913 N N B LYS B 1 266 ? 120.561 72.624 4.882 0.50 51.76 292 LYS B N 1
ATOM 4914 C CA A LYS B 1 266 ? 121.841 71.703 4.568 0.50 51.30 292 LYS B CA 1
ATOM 4915 C CA B LYS B 1 266 ? 121.757 71.805 4.693 0.50 50.71 292 LYS B CA 1
ATOM 4916 C C A LYS B 1 266 ? 122.454 71.303 5.909 0.50 50.20 292 LYS B C 1
ATOM 4917 C C B LYS B 1 266 ? 122.299 71.297 6.030 0.50 49.24 292 LYS B C 1
ATOM 4918 O O A LYS B 1 266 ? 122.748 72.151 6.750 0.50 49.85 292 LYS B O 1
ATOM 4919 O O B LYS B 1 266 ? 122.404 72.068 6.986 0.50 47.94 292 LYS B O 1
ATOM 4930 N N . PHE B 1 267 ? 122.644 69.996 6.092 1.00 42.44 293 PHE B N 1
ATOM 4931 C CA . PHE B 1 267 ? 123.241 69.390 7.276 1.00 38.52 293 PHE B CA 1
ATOM 4932 C C . PHE B 1 267 ? 123.900 68.075 6.869 1.00 40.57 293 PHE B C 1
ATOM 4933 O O . PHE B 1 267 ? 123.448 67.468 5.902 1.00 38.40 293 PHE B O 1
ATOM 4941 N N . PRO B 1 268 ? 124.980 67.619 7.534 1.00 38.50 294 PRO B N 1
ATOM 4942 C CA . PRO B 1 268 ? 125.588 66.338 7.129 1.00 39.65 294 PRO B CA 1
ATOM 4943 C C . PRO B 1 268 ? 124.697 65.185 7.584 1.00 43.54 294 PRO B C 1
ATOM 4944 O O . PRO B 1 268 ? 124.156 65.243 8.681 1.00 42.04 294 PRO B O 1
ATOM 4948 N N . GLN B 1 269 ? 124.480 64.190 6.725 1.00 42.46 295 GLN B N 1
ATOM 4949 C CA . GLN B 1 269 ? 123.615 63.044 7.018 1.00 42.11 295 GLN B CA 1
ATOM 4950 C C . GLN B 1 269 ? 124.344 61.931 7.769 1.00 44.40 295 GLN B C 1
ATOM 4951 O O . GLN B 1 269 ? 125.463 61.575 7.397 1.00 43.81 295 GLN B O 1
ATOM 4957 N N . ILE B 1 270 ? 123.709 61.389 8.835 1.00 37.35 296 ILE B N 1
ATOM 4958 C CA . ILE B 1 270 ? 124.258 60.284 9.625 1.00 36.32 296 ILE B CA 1
ATOM 4959 C C . ILE B 1 270 ? 123.275 59.125 9.562 1.00 36.78 296 ILE B C 1
ATOM 4960 O O . ILE B 1 270 ? 122.086 59.316 9.833 1.00 32.46 296 ILE B O 1
ATOM 4965 N N A LYS B 1 271 ? 123.755 57.937 9.179 0.50 33.25 297 LYS B N 1
ATOM 4966 N N B LYS B 1 271 ? 123.766 57.933 9.196 0.50 32.97 297 LYS B N 1
ATOM 4967 C CA A LYS B 1 271 ? 122.897 56.755 9.101 0.50 32.38 297 LYS B CA 1
ATOM 4968 C CA B LYS B 1 271 ? 122.942 56.724 9.116 0.50 32.00 297 LYS B CA 1
ATOM 4969 C C A LYS B 1 271 ? 122.547 56.231 10.491 0.50 35.10 297 LYS B C 1
ATOM 4970 C C B LYS B 1 271 ? 122.540 56.248 10.511 0.50 34.89 297 LYS B C 1
ATOM 4971 O O A LYS B 1 271 ? 123.298 56.462 11.442 0.50 34.86 297 LYS B O 1
ATOM 4972 O O B LYS B 1 271 ? 123.262 56.503 11.477 0.50 34.58 297 LYS B O 1
ATOM 4983 N N . ALA B 1 272 ? 121.383 55.560 10.617 1.00 31.04 298 ALA B N 1
ATOM 4984 C CA . ALA B 1 272 ? 120.893 54.998 11.878 1.00 29.37 298 ALA B CA 1
ATOM 4985 C C . ALA B 1 272 ? 121.815 53.843 12.287 1.00 32.11 298 ALA B C 1
ATOM 4986 O O . ALA B 1 272 ? 122.433 53.211 11.424 1.00 30.98 298 ALA B O 1
ATOM 4988 N N . HIS B 1 273 ? 122.017 53.659 13.585 1.00 30.33 299 HIS B N 1
ATOM 4989 C CA . HIS B 1 273 ? 122.819 52.530 14.074 1.00 32.20 299 HIS B CA 1
ATOM 4990 C C . HIS B 1 273 ? 121.814 51.357 14.138 1.00 32.14 299 HIS B C 1
ATOM 4991 O O . HIS B 1 273 ? 120.666 51.584 14.542 1.00 31.73 299 HIS B O 1
ATOM 4998 N N . PRO B 1 274 ? 122.172 50.132 13.697 1.00 26.15 300 PRO B N 1
ATOM 4999 C CA . PRO B 1 274 ? 121.186 49.023 13.746 1.00 25.46 300 PRO B CA 1
ATOM 5000 C C . PRO B 1 274 ? 120.671 48.756 15.169 1.00 26.51 300 PRO B C 1
ATOM 5001 O O . PRO B 1 274 ? 121.463 48.645 16.098 1.00 23.90 300 PRO B O 1
ATOM 5005 N N . TRP B 1 275 ? 119.353 48.656 15.335 1.00 23.50 301 TRP B N 1
ATOM 5006 C CA . TRP B 1 275 ? 118.721 48.369 16.609 1.00 23.11 301 TRP B CA 1
ATOM 5007 C C . TRP B 1 275 ? 119.263 47.106 17.295 1.00 26.53 301 TRP B C 1
ATOM 5008 O O . TRP B 1 275 ? 119.419 47.096 18.507 1.00 25.66 301 TRP B O 1
ATOM 5019 N N . THR B 1 276 ? 119.585 46.058 16.540 1.00 25.74 302 THR B N 1
ATOM 5020 C CA . THR B 1 276 ? 120.107 44.826 17.147 1.00 25.56 302 THR B CA 1
ATOM 5021 C C . THR B 1 276 ? 121.533 44.960 17.660 1.00 32.39 302 THR B C 1
ATOM 5022 O O . THR B 1 276 ? 122.022 44.049 18.343 1.00 34.61 302 THR B O 1
ATOM 5026 N N . LYS B 1 277 ? 122.221 46.064 17.294 1.00 27.42 303 LYS B N 1
ATOM 5027 C CA . LYS B 1 277 ? 123.563 46.371 17.790 1.00 27.02 303 LYS B CA 1
ATOM 5028 C C . LYS B 1 277 ? 123.479 47.360 18.972 1.00 28.90 303 LYS B C 1
ATOM 5029 O O . LYS B 1 277 ? 124.415 47.454 19.751 1.00 27.58 303 LYS B O 1
ATOM 5035 N N . VAL B 1 278 ? 122.351 48.067 19.117 1.00 25.23 304 VAL B N 1
ATOM 5036 C CA . VAL B 1 278 ? 122.116 49.008 20.228 1.00 23.99 304 VAL B CA 1
ATOM 5037 C C . VAL B 1 278 ? 121.987 48.178 21.508 1.00 26.28 304 VAL B C 1
ATOM 5038 O O . VAL B 1 278 ? 122.636 48.466 22.513 1.00 26.90 304 VAL B O 1
ATOM 5042 N N . PHE B 1 279 ? 121.226 47.092 21.418 1.00 21.22 305 PHE B N 1
ATOM 5043 C CA . PHE B 1 279 ? 120.988 46.184 22.525 1.00 19.95 305 PHE B CA 1
ATOM 5044 C C . PHE B 1 279 ? 121.974 45.030 22.557 1.00 26.23 305 PHE B C 1
ATOM 5045 O O . PHE B 1 279 ? 122.706 44.815 21.594 1.00 24.87 305 PHE B O 1
ATOM 5053 N N . ARG B 1 280 ? 121.997 44.290 23.676 1.00 24.64 306 ARG B N 1
ATOM 5054 C CA . ARG B 1 280 ? 122.919 43.191 23.842 1.00 25.76 306 ARG B CA 1
ATOM 5055 C C . ARG B 1 280 ? 122.434 41.996 23.041 1.00 26.54 306 ARG B C 1
ATOM 5056 O O . ARG B 1 280 ? 121.224 41.898 22.780 1.00 23.91 306 ARG B O 1
ATOM 5064 N N . PRO B 1 281 ? 123.348 41.086 22.634 1.00 24.66 307 PRO B N 1
ATOM 5065 C CA . PRO B 1 281 ? 122.902 39.909 21.873 1.00 25.85 307 PRO B CA 1
ATOM 5066 C C . PRO B 1 281 ? 121.751 39.133 22.530 1.00 32.30 307 PRO B C 1
ATOM 5067 O O . PRO B 1 281 ? 120.873 38.693 21.810 1.00 34.29 307 PRO B O 1
ATOM 5071 N N . ARG B 1 282 ? 121.712 39.001 23.874 1.00 27.82 308 ARG B N 1
ATOM 5072 C CA . ARG B 1 282 ? 120.632 38.238 24.535 1.00 28.29 308 ARG B CA 1
ATOM 5073 C C . ARG B 1 282 ? 119.326 39.009 24.723 1.00 31.07 308 ARG B C 1
ATOM 5074 O O . ARG B 1 282 ? 118.392 38.459 25.304 1.00 32.60 308 ARG B O 1
ATOM 5082 N N . THR B 1 283 ? 119.233 40.254 24.242 1.00 25.85 309 THR B N 1
ATOM 5083 C CA . THR B 1 283 ? 117.996 41.028 24.383 1.00 23.80 309 THR B CA 1
ATOM 5084 C C . THR B 1 283 ? 116.874 40.336 23.558 1.00 26.58 309 THR B C 1
ATOM 5085 O O . THR B 1 283 ? 117.102 40.041 22.393 1.00 24.11 309 THR B O 1
ATOM 5089 N N . PRO B 1 284 ? 115.681 40.074 24.134 1.00 26.13 310 PRO B N 1
ATOM 5090 C CA . PRO B 1 284 ? 114.609 39.409 23.349 1.00 25.59 310 PRO B CA 1
ATOM 5091 C C . PRO B 1 284 ? 114.268 40.199 22.085 1.00 25.54 310 PRO B C 1
ATOM 5092 O O . PRO B 1 284 ? 114.145 41.429 22.159 1.00 23.16 310 PRO B O 1
ATOM 5096 N N . PRO B 1 285 ? 114.194 39.553 20.892 1.00 22.44 311 PRO B N 1
ATOM 5097 C CA . PRO B 1 285 ? 113.932 40.337 19.665 1.00 21.83 311 PRO B CA 1
ATOM 5098 C C . PRO B 1 285 ? 112.610 41.090 19.707 1.00 22.59 311 PRO B C 1
ATOM 5099 O O . PRO B 1 285 ? 112.512 42.152 19.095 1.00 21.18 311 PRO B O 1
ATOM 5103 N N . GLU B 1 286 ? 111.603 40.580 20.453 1.00 18.97 312 GLU B N 1
ATOM 5104 C CA . GLU B 1 286 ? 110.321 41.315 20.563 1.00 18.66 312 GLU B CA 1
ATOM 5105 C C . GLU B 1 286 ? 110.470 42.624 21.327 1.00 20.99 312 GLU B C 1
ATOM 5106 O O . GLU B 1 286 ? 109.754 43.575 21.027 1.00 20.04 312 GLU B O 1
ATOM 5112 N N . ALA B 1 287 ? 111.373 42.673 22.330 1.00 18.67 313 ALA B N 1
ATOM 5113 C CA . ALA B 1 287 ? 111.622 43.919 23.088 1.00 19.13 313 ALA B CA 1
ATOM 5114 C C . ALA B 1 287 ? 112.255 44.941 22.163 1.00 21.18 313 ALA B C 1
ATOM 5115 O O . ALA B 1 287 ? 111.879 46.122 22.180 1.00 20.42 313 ALA B O 1
ATOM 5117 N N . ILE B 1 288 ? 113.222 44.497 21.350 1.00 17.76 314 ILE B N 1
ATOM 5118 C CA . ILE B 1 288 ? 113.912 45.403 20.388 1.00 18.60 314 ILE B CA 1
ATOM 5119 C C . ILE B 1 288 ? 112.893 45.931 19.372 1.00 22.12 314 ILE B C 1
ATOM 5120 O O . ILE B 1 288 ? 112.888 47.130 19.083 1.00 21.27 314 ILE B O 1
ATOM 5125 N N . ALA B 1 289 ? 112.043 45.017 18.814 1.00 18.51 315 ALA B N 1
ATOM 5126 C CA . ALA B 1 289 ? 111.019 45.424 17.840 1.00 18.09 315 ALA B CA 1
ATOM 5127 C C . ALA B 1 289 ? 110.088 46.450 18.455 1.00 19.42 315 ALA B C 1
ATOM 5128 O O . ALA B 1 289 ? 109.803 47.469 17.820 1.00 20.03 315 ALA B O 1
ATOM 5130 N N . LEU B 1 290 ? 109.607 46.209 19.693 1.00 17.32 316 LEU B N 1
ATOM 5131 C CA . LEU B 1 290 ? 108.729 47.183 20.337 1.00 16.95 316 LEU B CA 1
ATOM 5132 C C . LEU B 1 290 ? 109.447 48.541 20.462 1.00 21.59 316 LEU B C 1
ATOM 5133 O O . LEU B 1 290 ? 108.899 49.573 20.061 1.00 18.73 316 LEU B O 1
ATOM 5138 N N . CYS B 1 291 ? 110.676 48.529 21.009 1.00 22.29 317 CYS B N 1
ATOM 5139 C CA . CYS B 1 291 ? 111.441 49.758 21.165 1.00 24.94 317 CYS B CA 1
ATOM 5140 C C . CYS B 1 291 ? 111.569 50.546 19.847 1.00 25.02 317 CYS B C 1
ATOM 5141 O O . CYS B 1 291 ? 111.389 51.781 19.838 1.00 24.10 317 CYS B O 1
ATOM 5144 N N . SER B 1 292 ? 111.780 49.823 18.720 1.00 19.49 318 SER B N 1
ATOM 5145 C CA . SER B 1 292 ? 111.926 50.449 17.400 1.00 20.33 318 SER B CA 1
ATOM 5146 C C . SER B 1 292 ? 110.640 51.169 16.927 1.00 23.62 318 SER B C 1
ATOM 5147 O O . SER B 1 292 ? 110.707 52.056 16.079 1.00 22.80 318 SER B O 1
ATOM 5150 N N . ARG B 1 293 ? 109.477 50.775 17.471 1.00 21.18 319 ARG B N 1
ATOM 5151 C CA . ARG B 1 293 ? 108.179 51.370 17.130 1.00 20.03 319 ARG B CA 1
ATOM 5152 C C . ARG B 1 293 ? 107.825 52.517 18.093 1.00 21.65 319 ARG B C 1
ATOM 5153 O O . ARG B 1 293 ? 106.798 53.163 17.924 1.00 20.86 319 ARG B O 1
ATOM 5161 N N . LEU B 1 294 ? 108.656 52.749 19.118 1.00 18.70 320 LEU B N 1
ATOM 5162 C CA . LEU B 1 294 ? 108.427 53.814 20.099 1.00 18.18 320 LEU B CA 1
ATOM 5163 C C . LEU B 1 294 ? 109.415 54.951 19.893 1.00 21.70 320 LEU B C 1
ATOM 5164 O O . LEU B 1 294 ? 109.028 56.117 19.933 1.00 21.12 320 LEU B O 1
ATOM 5169 N N . LEU B 1 295 ? 110.680 54.610 19.665 1.00 17.45 321 LEU B N 1
ATOM 5170 C CA . LEU B 1 295 ? 111.760 55.588 19.503 1.00 18.37 321 LEU B CA 1
ATOM 5171 C C . LEU B 1 295 ? 111.916 55.954 18.040 1.00 22.56 321 LEU B C 1
ATOM 5172 O O . LEU B 1 295 ? 112.869 55.562 17.380 1.00 22.30 321 LEU B O 1
ATOM 5177 N N . GLU B 1 296 ? 110.912 56.678 17.522 1.00 21.13 322 GLU B N 1
ATOM 5178 C CA . GLU B 1 296 ? 110.834 57.128 16.135 1.00 21.28 322 GLU B CA 1
ATOM 5179 C C . GLU B 1 296 ? 110.841 58.657 16.137 1.00 23.89 322 GLU B C 1
ATOM 5180 O O . GLU B 1 296 ? 110.139 59.262 16.946 1.00 21.87 322 GLU B O 1
ATOM 5186 N N . TYR B 1 297 ? 111.529 59.272 15.177 1.00 20.35 323 TYR B N 1
ATOM 5187 C CA . TYR B 1 297 ? 111.504 60.735 15.046 1.00 20.29 323 TYR B CA 1
ATOM 5188 C C . TYR B 1 297 ? 110.087 61.247 14.793 1.00 23.82 323 TYR B C 1
ATOM 5189 O O . TYR B 1 297 ? 109.631 62.137 15.514 1.00 22.22 323 TYR B O 1
ATOM 5198 N N . THR B 1 298 ? 109.378 60.645 13.806 1.00 21.60 324 THR B N 1
ATOM 5199 C CA . THR B 1 298 ? 108.006 61.065 13.443 1.00 22.07 324 THR B CA 1
ATOM 5200 C C . THR B 1 298 ? 107.052 60.761 14.596 1.00 23.12 324 THR B C 1
ATOM 5201 O O . THR B 1 298 ? 106.806 59.596 14.898 1.00 21.94 324 THR B O 1
ATOM 5205 N N . PRO B 1 299 ? 106.512 61.805 15.254 1.00 20.42 325 PRO B N 1
ATOM 5206 C CA . PRO B 1 299 ? 105.652 61.566 16.426 1.00 19.38 325 PRO B CA 1
ATOM 5207 C C . PRO B 1 299 ? 104.438 60.694 16.138 1.00 24.18 325 PRO B C 1
ATOM 5208 O O . PRO B 1 299 ? 104.112 59.830 16.962 1.00 23.63 325 PRO B O 1
ATOM 5212 N N . THR B 1 300 ? 103.801 60.890 14.964 1.00 21.15 326 THR B N 1
ATOM 5213 C CA . THR B 1 300 ? 102.615 60.129 14.550 1.00 23.41 326 THR B CA 1
ATOM 5214 C C . THR B 1 300 ? 102.947 58.686 14.158 1.00 28.83 326 THR B C 1
ATOM 5215 O O . THR B 1 300 ? 102.030 57.882 14.042 1.00 29.59 326 THR B O 1
ATOM 5219 N N . ALA B 1 301 ? 104.231 58.368 13.885 1.00 25.64 327 ALA B N 1
ATOM 5220 C CA . ALA B 1 301 ? 104.634 56.995 13.540 1.00 25.20 327 ALA B CA 1
ATOM 5221 C C . ALA B 1 301 ? 104.754 56.088 14.789 1.00 26.55 327 ALA B C 1
ATOM 5222 O O . ALA B 1 301 ? 104.7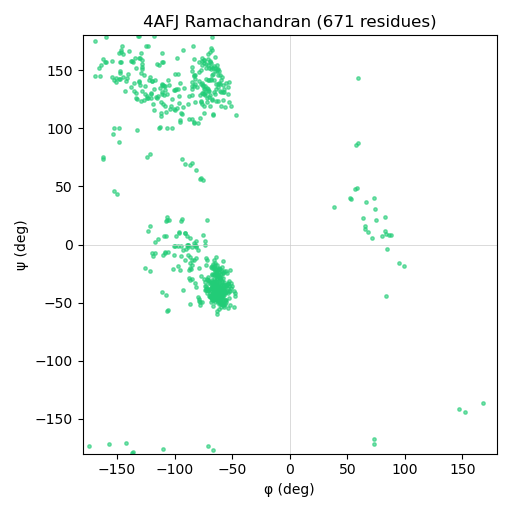57 54.858 14.649 1.00 26.57 327 ALA B O 1
ATOM 5224 N N . ARG B 1 302 ? 104.899 56.677 15.998 1.00 20.71 328 ARG B N 1
ATOM 5225 C CA . ARG B 1 302 ? 105.028 55.927 17.267 1.00 18.28 328 ARG B CA 1
ATOM 5226 C C . ARG B 1 302 ? 103.747 55.200 17.566 1.00 21.97 328 ARG B C 1
ATOM 5227 O O . ARG B 1 302 ? 102.673 55.710 17.271 1.00 20.15 328 ARG B O 1
ATOM 5235 N N . LEU B 1 303 ? 103.837 54.025 18.190 1.00 18.48 329 LEU B N 1
ATOM 5236 C CA . LEU B 1 303 ? 102.623 53.316 18.557 1.00 18.72 329 LEU B CA 1
ATOM 5237 C C . LEU B 1 303 ? 101.834 54.148 19.554 1.00 21.87 329 LEU B C 1
ATOM 5238 O O . LEU B 1 303 ? 102.410 54.867 20.360 1.00 21.51 329 LEU B O 1
ATOM 5243 N N . THR B 1 304 ? 100.527 54.019 19.522 1.00 18.44 330 THR B N 1
ATOM 5244 C CA . THR B 1 304 ? 99.699 54.629 20.555 1.00 18.16 330 THR B CA 1
ATOM 5245 C C . THR B 1 304 ? 99.880 53.693 21.780 1.00 22.28 330 THR B C 1
ATOM 5246 O O . THR B 1 304 ? 100.272 52.532 21.589 1.00 21.58 330 THR B O 1
ATOM 5250 N N . PRO B 1 305 ? 99.586 54.157 23.019 1.00 20.72 331 PRO B N 1
ATOM 5251 C CA . PRO B 1 305 ? 99.732 53.290 24.207 1.00 20.56 331 PRO B CA 1
ATOM 5252 C C . PRO B 1 305 ? 98.924 51.975 24.141 1.00 24.24 331 PRO B C 1
ATOM 5253 O O . PRO B 1 305 ? 99.446 50.934 24.507 1.00 21.31 331 PRO B O 1
ATOM 5257 N N . LEU B 1 306 ? 97.681 52.008 23.622 1.00 23.37 332 LEU B N 1
ATOM 5258 C CA . LEU B 1 306 ? 96.859 50.791 23.474 1.00 24.42 332 LEU B CA 1
ATOM 5259 C C . LEU B 1 306 ? 97.462 49.848 22.460 1.00 26.16 332 LEU B C 1
ATOM 5260 O O . LEU B 1 306 ? 97.471 48.643 22.690 1.00 23.99 332 LEU B O 1
ATOM 5265 N N . GLU B 1 307 ? 98.018 50.387 21.360 1.00 22.92 333 GLU B N 1
ATOM 5266 C CA . GLU B 1 307 ? 98.718 49.546 20.357 1.00 22.01 333 GLU B CA 1
ATOM 5267 C C . GLU B 1 307 ? 99.937 48.896 20.974 1.00 25.39 333 GLU B C 1
ATOM 5268 O O . GLU B 1 307 ? 100.203 47.725 20.694 1.00 26.91 333 GLU B O 1
ATOM 5274 N N . ALA B 1 308 ? 100.675 49.637 21.833 1.00 18.82 334 ALA B N 1
ATOM 5275 C CA . ALA B 1 308 ? 101.846 49.067 22.495 1.00 17.87 334 ALA B CA 1
ATOM 5276 C C . ALA B 1 308 ? 101.428 47.915 23.419 1.00 22.07 334 ALA B C 1
ATOM 5277 O O . ALA B 1 308 ? 102.050 46.852 23.382 1.00 22.42 334 ALA B O 1
ATOM 5279 N N . CYS B 1 309 ? 100.365 48.099 24.217 1.00 20.40 335 CYS B N 1
ATOM 5280 C CA . CYS B 1 309 ? 99.815 47.043 25.094 1.00 21.21 335 CYS B CA 1
ATOM 5281 C C . CYS B 1 309 ? 99.543 45.746 24.309 1.00 23.22 335 CYS B C 1
ATOM 5282 O O . CYS B 1 309 ? 99.729 44.642 24.831 1.00 21.39 335 CYS B O 1
ATOM 5285 N N . ALA B 1 310 ? 99.028 45.897 23.078 1.00 19.81 336 ALA B N 1
ATOM 5286 C CA . ALA B 1 310 ? 98.662 44.773 22.197 1.00 20.36 336 ALA B CA 1
ATOM 5287 C C . ALA B 1 310 ? 99.871 44.169 21.428 1.00 23.50 336 ALA B C 1
ATOM 5288 O O . ALA B 1 310 ? 99.694 43.198 20.692 1.00 24.62 336 ALA B O 1
ATOM 5290 N N . HIS B 1 311 ? 101.079 44.717 21.614 1.00 20.28 337 HIS B N 1
ATOM 5291 C CA . HIS B 1 311 ? 102.287 44.232 20.923 1.00 20.14 337 HIS B CA 1
ATOM 5292 C C . HIS B 1 311 ? 102.639 42.797 21.366 1.00 23.78 337 HIS B C 1
ATOM 5293 O O . HIS B 1 311 ? 102.395 42.432 22.514 1.00 21.78 337 HIS B O 1
ATOM 5300 N N . SER B 1 312 ? 103.239 42.000 20.469 1.00 21.10 338 SER B N 1
ATOM 5301 C CA . SER B 1 312 ? 103.615 40.616 20.789 1.00 20.87 338 SER B CA 1
ATOM 5302 C C . SER B 1 312 ? 104.619 40.521 21.967 1.00 21.92 338 SER B C 1
ATOM 5303 O O . SER B 1 312 ? 104.635 39.504 22.640 1.00 19.27 338 SER B O 1
ATOM 5306 N N . PHE B 1 313 ? 105.371 41.603 22.289 1.00 20.03 339 PHE B N 1
ATOM 5307 C CA . PHE B 1 313 ? 106.267 41.594 23.466 1.00 19.70 339 PHE B CA 1
ATOM 5308 C C . PHE B 1 313 ? 105.517 41.230 24.757 1.00 23.27 339 PHE B C 1
ATOM 5309 O O . PHE B 1 313 ? 106.074 40.572 25.618 1.00 22.29 339 PHE B O 1
ATOM 5317 N N . PHE B 1 314 ? 104.263 41.666 24.881 1.00 19.85 340 PHE B N 1
ATOM 5318 C CA . PHE B 1 314 ? 103.447 41.407 26.062 1.00 19.37 340 PHE B CA 1
ATOM 5319 C C . PHE B 1 314 ? 102.635 40.114 26.033 1.00 24.81 340 PHE B C 1
ATOM 5320 O O . PHE B 1 314 ? 101.814 39.912 26.928 1.00 26.41 340 PHE B O 1
ATOM 5328 N N . ASP B 1 315 ? 102.831 39.243 25.011 1.00 21.64 341 ASP B N 1
ATOM 5329 C CA . ASP B 1 315 ? 102.072 37.989 24.881 1.00 21.86 341 ASP B CA 1
ATOM 5330 C C . ASP B 1 315 ? 102.178 37.051 26.072 1.00 25.90 341 ASP B C 1
ATOM 5331 O O . ASP B 1 315 ? 101.179 36.433 26.415 1.00 26.20 341 ASP B O 1
ATOM 5336 N N . GLU B 1 316 ? 103.343 36.996 26.747 1.00 22.84 342 GLU B N 1
ATOM 5337 C CA . GLU B 1 316 ? 103.534 36.132 27.928 1.00 23.90 342 GLU B CA 1
ATOM 5338 C C . GLU B 1 316 ? 102.588 36.557 29.066 1.00 26.96 342 GLU B C 1
ATOM 5339 O O . GLU B 1 316 ? 102.119 35.714 29.813 1.00 25.86 342 GLU B O 1
ATOM 5345 N N . LEU B 1 317 ? 102.274 37.864 29.170 1.00 23.26 343 LEU B N 1
ATOM 5346 C CA . LEU B 1 317 ? 101.371 38.369 30.205 1.00 22.57 343 LEU B CA 1
ATOM 5347 C C . LEU B 1 317 ? 99.953 37.864 29.961 1.00 27.42 343 LEU B C 1
ATOM 5348 O O . LEU B 1 317 ? 99.174 37.775 30.900 1.00 26.83 343 LEU B O 1
ATOM 5353 N N . ARG B 1 318 ? 99.612 37.566 28.700 1.00 24.46 344 ARG B N 1
ATOM 5354 C CA . ARG B 1 318 ? 98.279 37.076 28.336 1.00 24.39 344 ARG B CA 1
ATOM 5355 C C . ARG B 1 318 ? 98.166 35.541 28.431 1.00 28.80 344 ARG B C 1
ATOM 5356 O O . ARG B 1 318 ? 97.093 34.997 28.189 1.00 29.21 344 ARG B O 1
ATOM 5364 N N . ASP B 1 319 ? 99.246 34.858 28.804 1.00 26.38 345 ASP B N 1
ATOM 5365 C CA . ASP B 1 319 ? 99.262 33.391 28.970 1.00 28.28 345 ASP B CA 1
ATOM 5366 C C . ASP B 1 319 ? 98.509 33.054 30.256 1.00 32.71 345 ASP B C 1
ATOM 5367 O O . ASP B 1 319 ? 98.858 33.616 31.290 1.00 31.94 345 ASP B O 1
ATOM 5372 N N . PRO B 1 320 ? 97.514 32.133 30.257 1.00 33.14 346 PRO B N 1
ATOM 5373 C CA . PRO B 1 320 ? 96.818 31.812 31.520 1.00 34.41 346 PRO B CA 1
ATOM 5374 C C . PRO B 1 320 ? 97.724 31.226 32.620 1.00 38.60 346 PRO B C 1
ATOM 5375 O O . PRO B 1 320 ? 97.389 31.316 33.798 1.00 38.29 346 PRO B O 1
ATOM 5379 N N . ASN B 1 321 ? 98.876 30.663 32.240 1.00 35.73 347 ASN B N 1
ATOM 5380 C CA . ASN B 1 321 ? 99.811 30.023 33.172 1.00 36.38 347 ASN B CA 1
ATOM 5381 C C . ASN B 1 321 ? 100.870 30.945 33.778 1.00 40.06 347 ASN B C 1
ATOM 5382 O O . ASN B 1 321 ? 101.691 30.490 34.576 1.00 41.65 347 ASN B O 1
ATOM 5387 N N . VAL B 1 322 ? 100.864 32.225 33.407 1.00 33.35 348 VAL B N 1
ATOM 5388 C CA . VAL B 1 322 ? 101.874 33.169 33.856 1.00 32.16 348 VAL B CA 1
ATOM 5389 C C . VAL B 1 322 ? 101.929 33.407 35.373 1.00 35.29 348 VAL B C 1
ATOM 5390 O O . VAL B 1 322 ? 100.903 33.600 36.017 1.00 33.42 348 VAL B O 1
ATOM 5394 N N . LYS B 1 323 ? 103.152 33.416 35.920 1.00 32.28 349 LYS B N 1
ATOM 5395 C CA . LYS B 1 323 ? 103.393 33.693 37.334 1.00 32.69 349 LYS B CA 1
ATOM 5396 C C . LYS B 1 323 ? 104.538 34.676 37.461 1.00 36.35 349 LYS B C 1
ATOM 5397 O O . LYS B 1 323 ? 105.441 34.689 36.615 1.00 37.16 349 LYS B O 1
ATOM 5403 N N . LEU B 1 324 ? 104.535 35.461 38.543 1.00 32.41 350 LEU B N 1
ATOM 5404 C CA . LEU B 1 324 ? 105.648 36.351 38.863 1.00 31.97 350 LEU B CA 1
ATOM 5405 C C . LEU B 1 324 ? 106.807 35.459 39.361 1.00 34.73 350 LEU B C 1
ATOM 5406 O O . LEU B 1 324 ? 106.532 34.380 39.908 1.00 31.65 350 LEU B O 1
ATOM 5411 N N . PRO B 1 325 ? 108.087 35.902 39.254 1.00 33.53 351 PRO B N 1
ATOM 5412 C CA . PRO B 1 325 ? 109.194 35.094 39.810 1.00 34.98 351 PRO B CA 1
ATOM 5413 C C . PRO B 1 325 ? 109.095 34.892 41.330 1.00 40.09 351 PRO B C 1
ATOM 5414 O O . PRO B 1 325 ? 109.717 33.966 41.832 1.00 40.42 351 PRO B O 1
ATOM 5418 N N . ASN B 1 326 ? 108.328 35.741 42.058 1.00 36.82 352 ASN B N 1
ATOM 5419 C CA . ASN B 1 326 ? 108.149 35.564 43.511 1.00 38.76 352 ASN B CA 1
ATOM 5420 C C . ASN B 1 326 ? 107.028 34.533 43.851 1.00 42.05 352 ASN B C 1
ATOM 5421 O O . ASN B 1 326 ? 106.744 34.273 45.024 1.00 43.72 352 ASN B O 1
ATOM 5426 N N . GLY B 1 327 ? 106.423 33.955 42.818 1.00 38.15 353 GLY B N 1
ATOM 5427 C CA . GLY B 1 327 ? 105.410 32.911 42.954 1.00 38.65 353 GLY B CA 1
ATOM 5428 C C . GLY B 1 327 ? 103.975 33.368 42.846 1.00 42.32 353 GLY B C 1
ATOM 5429 O O . GLY B 1 327 ? 103.080 32.551 42.606 1.00 42.61 353 GLY B O 1
ATOM 5430 N N . ARG B 1 328 ? 103.751 34.672 43.026 1.00 38.31 354 ARG B N 1
ATOM 5431 C CA . ARG B 1 328 ? 102.427 35.283 42.967 1.00 37.50 354 ARG B CA 1
ATOM 5432 C C . ARG B 1 328 ? 101.832 35.347 41.572 1.00 39.23 354 ARG B C 1
ATOM 5433 O O . ARG B 1 328 ? 102.554 35.362 40.559 1.00 38.06 354 ARG B O 1
ATOM 5441 N N . ASP B 1 329 ? 100.495 35.492 41.528 1.00 34.77 355 ASP B N 1
ATOM 5442 C CA . ASP B 1 329 ? 99.783 35.707 40.285 1.00 33.61 355 ASP B CA 1
ATOM 5443 C C . ASP B 1 329 ? 100.133 37.127 39.821 1.00 34.71 355 ASP B C 1
ATOM 5444 O O . ASP B 1 329 ? 100.471 37.989 40.645 1.00 32.86 355 ASP B O 1
ATOM 5449 N N . THR B 1 330 ? 100.042 37.369 38.511 1.00 30.02 356 THR B N 1
ATOM 5450 C CA . THR B 1 330 ? 100.264 38.707 37.970 1.00 29.25 356 THR B CA 1
ATOM 5451 C C . THR B 1 330 ? 99.148 39.631 38.504 1.00 33.51 356 THR B C 1
ATOM 5452 O O . THR B 1 330 ? 98.044 39.137 38.764 1.00 32.41 356 THR B O 1
ATOM 5456 N N . PRO B 1 331 ? 99.383 40.963 38.660 1.00 31.03 357 PRO B N 1
ATOM 5457 C CA . PRO B 1 331 ? 98.270 41.850 39.072 1.00 31.67 357 PRO B CA 1
ATOM 5458 C C . PRO B 1 331 ? 97.204 41.930 37.967 1.00 37.02 357 PRO B C 1
ATOM 5459 O O . PRO B 1 331 ? 97.329 41.240 36.947 1.00 35.23 357 PRO B O 1
ATOM 5463 N N . ALA B 1 332 ? 96.160 42.754 38.165 1.00 35.64 358 ALA B N 1
ATOM 5464 C CA . ALA B 1 332 ? 95.098 42.961 37.186 1.00 36.63 358 ALA B CA 1
ATOM 5465 C C . ALA B 1 332 ? 95.696 43.610 35.938 1.00 39.60 358 ALA B C 1
ATOM 5466 O O . ALA B 1 332 ? 96.409 44.621 36.042 1.00 40.75 358 ALA B O 1
ATOM 5468 N N . LEU B 1 333 ? 95.516 42.958 34.777 1.00 32.22 359 LEU B N 1
ATOM 5469 C CA . LEU B 1 333 ? 96.060 43.459 33.511 1.00 29.33 359 LEU B CA 1
ATOM 5470 C C . LEU B 1 333 ? 94.985 43.598 32.423 1.00 31.56 359 LEU B C 1
ATOM 5471 O O . LEU B 1 333 ? 95.217 44.302 31.449 1.00 29.34 359 LEU B O 1
ATOM 5476 N N . PHE B 1 334 ?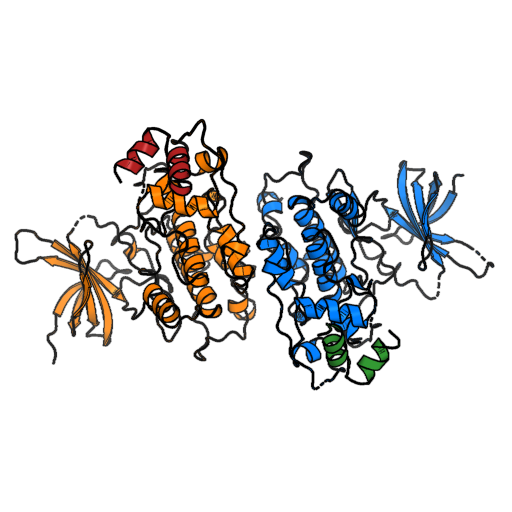 93.838 42.895 32.565 1.00 29.93 360 PHE B N 1
ATOM 5477 C CA . PHE B 1 334 ? 92.800 42.816 31.526 1.00 30.23 360 PHE B CA 1
ATOM 5478 C C . PHE B 1 334 ? 91.439 43.389 31.887 1.00 37.62 360 PHE B C 1
ATOM 5479 O O . PHE B 1 334 ? 90.532 43.342 31.047 1.00 38.59 360 PHE B O 1
ATOM 5487 N N . ASN B 1 335 ? 91.288 43.952 33.094 1.00 33.84 361 ASN B N 1
ATOM 5488 C CA . ASN B 1 335 ? 90.024 44.554 33.517 1.00 35.28 361 ASN B CA 1
ATOM 5489 C C . ASN B 1 335 ? 89.842 45.926 32.813 1.00 39.36 361 ASN B C 1
ATOM 5490 O O . ASN B 1 335 ? 89.683 46.965 33.466 1.00 40.08 361 ASN B O 1
ATOM 5495 N N . PHE B 1 336 ? 89.895 45.923 31.462 1.00 34.56 362 PHE B N 1
ATOM 5496 C CA . PHE B 1 336 ? 89.715 47.139 30.678 1.00 33.88 362 PHE B CA 1
ATOM 5497 C C . PHE B 1 336 ? 88.260 47.510 30.709 1.00 43.39 362 PHE B C 1
ATOM 5498 O O . PHE B 1 336 ? 87.388 46.646 30.537 1.00 45.91 362 PHE B O 1
ATOM 5506 N N . THR B 1 337 ? 87.989 48.784 30.943 1.00 41.27 363 THR B N 1
ATOM 5507 C CA . THR B 1 337 ? 86.609 49.269 30.928 1.00 43.92 363 THR B CA 1
ATOM 5508 C C . THR B 1 337 ? 86.288 49.537 29.462 1.00 52.42 363 THR B C 1
ATOM 5509 O O . THR B 1 337 ? 87.214 49.705 28.657 1.00 51.52 363 THR B O 1
ATOM 5513 N N . THR B 1 338 ? 84.990 49.592 29.105 1.00 52.28 364 THR B N 1
ATOM 5514 C CA . THR B 1 338 ? 84.569 49.924 27.737 1.00 52.47 364 THR B CA 1
ATOM 5515 C C . THR B 1 338 ? 85.145 51.295 27.366 1.00 54.78 364 THR B C 1
ATOM 5516 O O . THR B 1 338 ? 85.482 51.514 26.197 1.00 54.24 364 THR B O 1
ATOM 5520 N N . GLN B 1 339 ? 85.278 52.201 28.380 1.00 50.93 365 GLN B N 1
ATOM 5521 C CA . GLN B 1 339 ? 85.845 53.544 28.228 1.00 49.62 365 GLN B CA 1
ATOM 5522 C C . GLN B 1 339 ? 87.303 53.460 27.864 1.00 48.99 365 GLN B C 1
ATOM 5523 O O . GLN B 1 339 ? 87.712 54.159 26.950 1.00 47.11 365 GLN B O 1
ATOM 5529 N N . GLU B 1 340 ? 88.101 52.611 28.577 1.00 44.85 366 GLU B N 1
ATOM 5530 C CA . GLU B 1 340 ? 89.548 52.468 28.360 1.00 42.03 366 GLU B CA 1
ATOM 5531 C C . GLU B 1 340 ? 89.877 52.113 26.923 1.00 42.43 366 GLU B C 1
ATOM 5532 O O . GLU B 1 340 ? 90.906 52.538 26.401 1.00 40.12 366 GLU B O 1
ATOM 5538 N N . LEU B 1 341 ? 88.999 51.317 26.299 1.00 41.09 367 LEU B N 1
ATOM 5539 C CA . LEU B 1 341 ? 89.169 50.851 24.933 1.00 42.71 367 LEU B CA 1
ATOM 5540 C C . LEU B 1 341 ? 88.622 51.811 23.857 1.00 51.36 367 LEU B C 1
ATOM 5541 O O . LEU B 1 341 ? 88.685 51.467 22.676 1.00 49.52 367 LEU B O 1
ATOM 5546 N N . SER B 1 342 ? 88.157 53.031 24.267 1.00 52.05 368 SER B N 1
ATOM 5547 C CA . SER B 1 342 ? 87.527 54.072 23.430 1.00 53.26 368 SER B CA 1
ATOM 5548 C C . SER B 1 342 ? 88.247 54.417 22.144 1.00 54.42 368 SER B C 1
ATOM 5549 O O . SER B 1 342 ? 87.628 54.369 21.081 1.00 56.33 368 SER B O 1
ATOM 5552 N N . SER B 1 343 ? 89.535 54.760 22.237 1.00 47.98 369 SER B N 1
ATOM 5553 C CA . SER B 1 343 ? 90.368 55.139 21.099 1.00 46.26 369 SER B CA 1
ATOM 5554 C C . SER B 1 343 ? 90.493 54.052 20.027 1.00 45.12 369 SER B C 1
ATOM 5555 O O . SER B 1 343 ? 90.753 54.389 18.877 1.00 43.89 369 SER B O 1
ATOM 5558 N N . ASN B 1 344 ? 90.316 52.760 20.404 1.00 39.09 370 ASN B N 1
ATOM 5559 C CA . ASN B 1 344 ? 90.503 51.630 19.494 1.00 37.95 370 ASN B CA 1
ATOM 5560 C C . ASN B 1 344 ? 89.839 50.312 19.984 1.00 42.84 370 ASN B C 1
ATOM 5561 O O . ASN B 1 344 ? 90.557 49.381 20.368 1.00 41.30 370 ASN B O 1
ATOM 5566 N N . PRO B 1 345 ? 88.486 50.186 19.930 1.00 40.70 371 PRO B N 1
ATOM 5567 C CA . PRO B 1 345 ? 87.837 48.910 20.319 1.00 40.68 371 PRO B CA 1
ATOM 5568 C C . PRO B 1 345 ? 88.337 47.607 19.633 1.00 43.86 371 PRO B C 1
ATOM 5569 O O . PRO B 1 345 ? 88.419 46.602 20.350 1.00 41.50 371 PRO B O 1
ATOM 5573 N N . PRO B 1 346 ? 88.754 47.538 18.323 1.00 41.01 372 PRO B N 1
ATOM 5574 C CA . PRO B 1 346 ? 89.244 46.244 17.785 1.00 39.74 372 PRO B CA 1
ATOM 5575 C C . PRO B 1 346 ?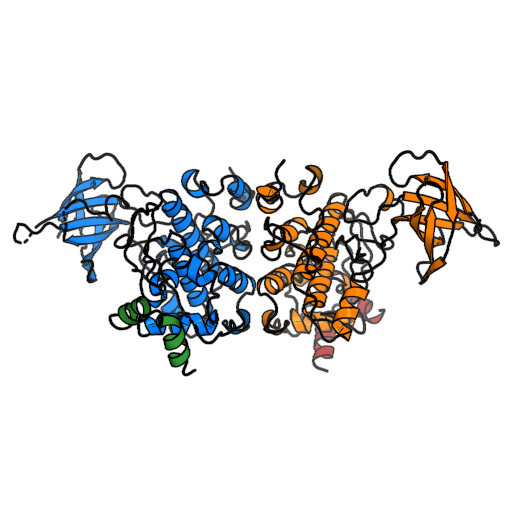 90.372 45.593 18.590 1.00 39.84 372 PRO B C 1
ATOM 5576 O O . PRO B 1 346 ? 90.511 44.366 18.532 1.00 38.19 372 PRO B O 1
ATOM 5580 N N . LEU B 1 347 ? 91.158 46.401 19.359 1.00 34.43 373 LEU B N 1
ATOM 5581 C CA . LEU B 1 347 ? 92.277 45.897 20.148 1.00 32.75 373 LEU B CA 1
ATOM 5582 C C . LEU B 1 347 ? 91.890 44.957 21.294 1.00 34.41 373 LEU B C 1
ATOM 5583 O O . LEU B 1 347 ? 92.726 44.167 21.712 1.00 31.77 373 LEU B O 1
ATOM 5588 N N . ALA B 1 348 ? 90.620 44.993 21.742 1.00 32.83 374 ALA B N 1
ATOM 5589 C CA . ALA B 1 348 ? 90.059 44.111 22.785 1.00 34.49 374 ALA B CA 1
ATOM 5590 C C . ALA B 1 348 ? 90.327 42.617 22.506 1.00 39.24 374 ALA B C 1
ATOM 5591 O O . ALA B 1 348 ? 90.510 41.854 23.452 1.00 38.75 374 ALA B O 1
ATOM 5593 N N . THR B 1 349 ? 90.362 42.221 21.210 1.00 36.22 375 THR B N 1
ATOM 5594 C CA . THR B 1 349 ? 90.567 40.840 20.739 1.00 36.64 375 THR B CA 1
ATOM 5595 C C . THR B 1 349 ? 91.927 40.347 21.201 1.00 38.55 375 THR B C 1
ATOM 5596 O O . THR B 1 349 ? 92.072 39.176 21.587 1.00 38.25 375 THR B O 1
ATOM 5600 N N . ILE B 1 350 ? 92.916 41.237 21.160 1.00 32.90 376 ILE B N 1
ATOM 5601 C CA . ILE B 1 350 ? 94.242 40.904 21.646 1.00 32.99 376 ILE B CA 1
ATOM 5602 C C . ILE B 1 350 ? 94.264 41.196 23.140 1.00 35.34 376 ILE B C 1
ATOM 5603 O O . ILE B 1 350 ? 94.665 40.331 23.903 1.00 34.98 376 ILE B O 1
ATOM 5608 N N . LEU B 1 351 ? 93.841 42.415 23.553 1.00 30.19 377 LEU B N 1
ATOM 5609 C CA . LEU B 1 351 ? 93.954 42.878 24.939 1.00 28.33 377 LEU B CA 1
ATOM 5610 C C . LEU B 1 351 ? 93.308 42.019 26.019 1.00 32.59 377 LEU B C 1
ATOM 5611 O O . LEU B 1 351 ? 93.915 41.811 27.068 1.00 32.27 377 LEU B O 1
ATOM 5616 N N . ILE B 1 352 ? 92.109 41.497 25.756 1.00 29.10 378 ILE B N 1
ATOM 5617 C CA . ILE B 1 352 ? 91.390 40.671 26.726 1.00 28.92 378 ILE B CA 1
ATOM 5618 C C . ILE B 1 352 ? 91.450 39.222 26.267 1.00 35.14 378 ILE B C 1
ATOM 5619 O O . ILE B 1 352 ? 90.724 38.843 25.346 1.00 34.55 378 ILE B O 1
ATOM 5624 N N . PRO B 1 353 ? 92.358 38.412 26.854 1.00 33.57 379 PRO B N 1
ATOM 5625 C CA . PRO B 1 353 ? 92.499 37.023 26.397 1.00 35.46 379 PRO B CA 1
ATOM 5626 C C . PRO B 1 353 ? 91.294 36.154 26.748 1.00 42.15 379 PRO B C 1
ATOM 5627 O O . PRO B 1 353 ? 90.539 36.527 27.653 1.00 39.15 379 PRO B O 1
ATOM 5631 N N . PRO B 1 354 ? 91.066 35.023 26.022 1.00 43.51 380 PRO B N 1
ATOM 5632 C CA . PRO B 1 354 ? 89.891 34.178 26.321 1.00 45.36 380 PRO B CA 1
ATOM 5633 C C . PRO B 1 354 ? 89.675 33.853 27.803 1.00 48.41 380 PRO B C 1
ATOM 5634 O O . PRO B 1 354 ? 88.556 33.993 28.285 1.00 48.66 380 PRO B O 1
ATOM 5638 N N . HIS B 1 355 ? 90.754 33.481 28.534 1.00 44.01 381 HIS B N 1
ATOM 5639 C CA . HIS B 1 355 ? 90.695 33.091 29.955 1.00 43.68 381 HIS B CA 1
ATOM 5640 C C . HIS B 1 355 ? 90.249 34.207 30.896 1.00 50.69 381 HIS B C 1
ATOM 5641 O O . HIS B 1 355 ? 89.855 33.919 32.029 1.00 51.66 381 HIS B O 1
ATOM 5648 N N . ALA B 1 356 ? 90.390 35.476 30.453 1.00 47.38 382 ALA B N 1
ATOM 5649 C CA . ALA B 1 356 ? 90.042 36.673 31.220 1.00 48.54 382 ALA B CA 1
ATOM 5650 C C . ALA B 1 356 ? 88.576 37.097 31.077 1.00 59.36 382 ALA B C 1
ATOM 5651 O O . ALA B 1 356 ? 88.088 37.859 31.915 1.00 59.51 382 ALA B O 1
ATOM 5653 N N . ARG B 1 357 ? 87.894 36.650 30.005 1.00 61.14 383 ARG B N 1
ATOM 5654 C CA . ARG B 1 357 ? 86.503 37.017 29.723 1.00 64.53 383 ARG B CA 1
ATOM 5655 C C . ARG B 1 357 ? 85.501 36.454 30.737 1.00 74.98 383 ARG B C 1
ATOM 5656 O O . ARG B 1 357 ? 85.459 35.241 30.976 1.00 75.73 383 ARG B O 1
ATOM 5664 N N . ILE B 1 358 ? 84.715 37.360 31.348 1.00 48.79 384 ILE B N 1
ATOM 5665 C CA . ILE B 1 358 ? 83.691 37.059 32.348 1.00 88.76 384 ILE B CA 1
ATOM 5666 C C . ILE B 1 358 ? 82.311 37.461 31.832 1.00 123.92 384 ILE B C 1
ATOM 5667 O O . ILE B 1 358 ? 81.307 36.881 32.236 1.00 90.72 384 ILE B O 1
ATOM 5669 N N A HIS C 2 4 ? 118.802 9.247 6.321 0.50 43.07 200 HIS X N 1
ATOM 5670 N N B HIS C 2 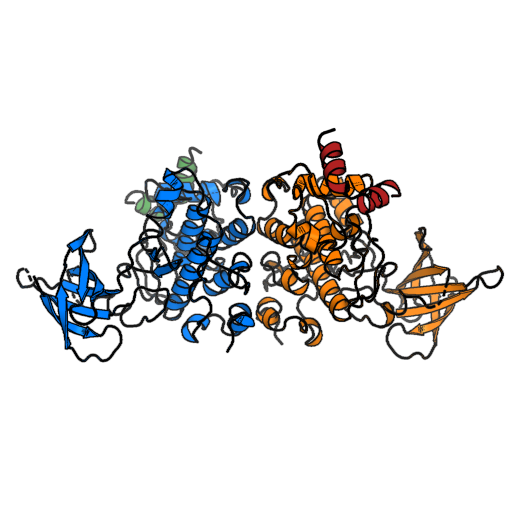4 ? 118.419 8.771 5.113 0.50 49.28 200 HIS X N 1
ATOM 5671 C CA A HIS C 2 4 ? 117.424 8.850 6.012 0.50 43.84 200 HIS X CA 1
ATOM 5672 C CA B HIS C 2 4 ? 117.074 8.375 5.539 0.50 48.23 200 HIS X CA 1
ATOM 5673 C C A HIS C 2 4 ? 117.196 7.399 6.440 0.50 47.17 200 HIS X C 1
ATOM 5674 C C B HIS C 2 4 ? 117.081 7.033 6.284 0.50 49.53 200 HIS X C 1
ATOM 5675 O O A HIS C 2 4 ? 116.300 7.140 7.248 0.50 46.62 200 HIS X O 1
ATOM 5676 O O B HIS C 2 4 ? 116.305 6.863 7.224 0.50 48.65 200 HIS X O 1
ATOM 5689 N N A ARG C 2 5 ? 118.059 6.467 5.969 0.50 43.13 201 ARG X N 1
ATOM 5690 N N B ARG C 2 5 ? 117.963 6.089 5.870 0.50 44.40 201 ARG X N 1
ATOM 5691 C CA A ARG C 2 5 ? 118.087 5.084 6.449 0.50 42.09 201 ARG X CA 1
ATOM 5692 C CA B ARG C 2 5 ? 118.141 4.815 6.569 0.50 43.11 201 ARG X CA 1
ATOM 5693 C C A ARG C 2 5 ? 118.836 5.231 7.784 0.50 39.71 201 ARG X C 1
ATOM 5694 C C B ARG C 2 5 ? 118.938 5.124 7.842 0.50 40.18 201 ARG X C 1
ATOM 5695 O O A ARG C 2 5 ? 118.495 4.592 8.776 0.50 37.46 201 ARG X O 1
ATOM 5696 O O B ARG C 2 5 ? 118.713 4.486 8.864 0.50 38.15 201 ARG X O 1
ATOM 5711 N N . LEU C 2 6 ? 119.811 6.162 7.797 1.00 33.62 202 LEU X N 1
ATOM 5712 C CA . LEU C 2 6 ? 120.580 6.595 8.953 1.00 31.83 202 LEU X CA 1
ATOM 5713 C C . LEU C 2 6 ? 119.611 7.350 9.892 1.00 31.51 202 LEU X C 1
ATOM 5714 O O . LEU C 2 6 ? 119.611 7.077 11.084 1.00 30.19 202 LEU X O 1
ATOM 5719 N N . LEU C 2 7 ? 118.763 8.258 9.351 1.00 26.35 203 LEU X N 1
ATOM 5720 C CA . LEU C 2 7 ? 117.801 8.976 10.182 1.00 25.06 203 LEU X CA 1
ATOM 5721 C C . LEU C 2 7 ? 116.826 8.011 10.852 1.00 29.57 203 LEU X C 1
ATOM 5722 O O . LEU C 2 7 ? 116.684 8.098 12.062 1.00 29.64 203 LEU X O 1
ATOM 5727 N N . GLN C 2 8 ? 116.232 7.044 10.092 1.00 28.47 204 GLN X N 1
ATOM 5728 C CA . GLN C 2 8 ? 115.314 6.022 10.590 1.00 29.04 204 GLN X CA 1
ATOM 5729 C C . GLN C 2 8 ? 115.995 5.310 11.754 1.00 32.32 204 GLN X C 1
ATOM 5730 O O . GLN C 2 8 ? 115.372 5.087 12.774 1.00 31.31 204 GLN X O 1
ATOM 5736 N N . GLN C 2 9 ? 117.264 4.935 11.574 1.00 28.93 205 GLN X N 1
ATOM 5737 C CA . GLN C 2 9 ? 118.042 4.229 12.567 1.00 29.61 205 GLN X CA 1
ATOM 5738 C C . GLN C 2 9 ? 118.232 5.026 13.861 1.00 29.89 205 GLN X C 1
ATOM 5739 O O . GLN C 2 9 ? 118.109 4.465 14.939 1.00 27.52 205 GLN X O 1
ATOM 5745 N N . LEU C 2 10 ? 118.563 6.312 13.744 1.00 25.71 206 LEU X N 1
ATOM 5746 C CA . LEU C 2 10 ? 118.768 7.224 14.867 1.00 26.21 206 LEU X CA 1
ATOM 5747 C C . LEU C 2 10 ? 117.453 7.438 15.636 1.00 29.34 206 LEU X C 1
ATOM 5748 O O . LEU C 2 10 ? 117.451 7.482 16.870 1.00 29.03 206 LEU X O 1
ATOM 5753 N N . VAL C 2 11 ? 116.340 7.547 14.902 1.00 24.48 207 VAL X N 1
ATOM 5754 C CA . VAL C 2 11 ? 115.019 7.705 15.519 1.00 24.84 207 VAL X CA 1
ATOM 5755 C C . VAL C 2 11 ? 114.673 6.408 16.292 1.00 29.78 207 VAL X C 1
ATOM 5756 O O . VAL C 2 11 ? 114.292 6.487 17.453 1.00 30.29 207 VAL X O 1
ATOM 5760 N N . LEU C 2 12 ? 114.865 5.229 15.678 1.00 26.07 208 LEU X N 1
ATOM 5761 C CA . LEU C 2 12 ? 114.556 3.961 16.349 1.00 27.82 208 LEU X CA 1
ATOM 5762 C C . LEU C 2 12 ? 115.442 3.677 17.556 1.00 30.86 208 LEU X C 1
ATOM 5763 O O . LEU C 2 12 ? 115.006 3.023 18.503 1.00 29.84 208 LEU X O 1
ATOM 5768 N N . SER C 2 13 ? 116.696 4.127 17.502 1.00 27.04 209 SER X N 1
ATOM 5769 C CA . SER C 2 13 ? 117.655 3.878 18.579 1.00 28.49 209 SER X CA 1
ATOM 5770 C C . SER C 2 13 ? 117.633 4.946 19.689 1.00 31.21 209 SER X C 1
ATOM 5771 O O . SER C 2 13 ? 118.271 4.731 20.713 1.00 30.57 209 SER X O 1
ATOM 5774 N N . GLY C 2 14 ? 116.906 6.056 19.476 1.00 28.89 210 GLY X N 1
ATOM 5775 C CA . GLY C 2 14 ? 116.828 7.172 20.420 1.00 27.92 210 GLY X CA 1
ATOM 5776 C C . GLY C 2 14 ? 118.172 7.872 20.548 1.00 32.88 210 GLY X C 1
ATOM 5777 O O . GLY C 2 14 ? 118.575 8.267 21.647 1.00 33.56 210 GLY X O 1
ATOM 5778 N N . ASN C 2 15 ? 118.917 7.969 19.433 1.00 27.84 211 ASN X N 1
ATOM 5779 C CA . ASN C 2 15 ? 120.243 8.607 19.433 1.00 26.78 211 ASN X CA 1
ATOM 5780 C C . ASN C 2 15 ? 120.327 9.762 18.473 1.00 26.72 211 ASN X C 1
ATOM 5781 O O . ASN C 2 15 ? 121.426 10.236 18.189 1.00 27.93 211 ASN X O 1
ATOM 5786 N N . LEU C 2 16 ? 119.176 10.259 18.018 1.00 21.69 212 LEU X N 1
ATOM 5787 C CA . LEU C 2 16 ? 119.144 11.350 17.057 1.00 20.84 212 LEU X CA 1
ATOM 5788 C C . LEU C 2 16 ? 119.828 12.642 17.541 1.00 26.59 212 LEU X C 1
ATOM 5789 O O . LEU C 2 16 ? 120.673 13.191 16.823 1.00 27.52 212 LEU X O 1
ATOM 5794 N N . ILE C 2 17 ? 119.438 13.147 18.714 1.00 23.66 213 ILE X N 1
ATOM 5795 C CA . ILE C 2 17 ? 119.993 14.415 19.224 1.00 23.45 213 ILE X CA 1
ATOM 5796 C C . ILE C 2 17 ? 121.475 14.303 19.530 1.00 26.54 213 ILE X C 1
ATOM 5797 O O . ILE C 2 17 ? 122.233 15.192 19.161 1.00 24.78 213 ILE X O 1
ATOM 5802 N N . LYS C 2 18 ? 121.891 13.201 20.184 1.00 24.40 214 LYS X N 1
ATOM 5803 C CA . LYS C 2 18 ? 123.290 12.948 20.519 1.00 25.45 214 LYS X CA 1
ATOM 5804 C C . LYS C 2 18 ? 124.162 13.000 19.269 1.00 29.06 214 LYS X C 1
ATOM 5805 O O . LYS C 2 18 ? 125.227 13.604 19.304 1.00 28.55 214 LYS X O 1
ATOM 5811 N N . GLU C 2 19 ? 123.734 12.318 18.190 1.00 25.67 215 GLU X N 1
ATOM 5812 C CA . GLU C 2 19 ? 124.483 12.220 16.937 1.00 26.17 215 GLU X CA 1
ATOM 5813 C C . GLU C 2 19 ? 124.504 13.564 16.207 1.00 28.20 215 GLU X C 1
ATOM 5814 O O . GLU C 2 19 ? 125.573 13.992 15.773 1.00 27.04 215 GLU X O 1
ATOM 5820 N N . ALA C 2 20 ? 123.352 14.264 16.137 1.00 24.15 216 ALA X N 1
ATOM 5821 C CA . ALA C 2 20 ? 123.310 15.615 15.550 1.00 22.44 216 ALA X CA 1
ATOM 5822 C C . ALA C 2 20 ? 124.280 16.552 16.291 1.00 29.94 216 ALA X C 1
ATOM 5823 O O . ALA C 2 20 ? 124.997 17.311 15.633 1.00 29.54 216 ALA X O 1
ATOM 5825 N N . VAL C 2 21 ? 124.318 16.478 17.649 1.00 29.25 217 VAL X N 1
ATOM 5826 C CA . VAL C 2 21 ? 125.214 17.295 18.505 1.00 30.57 217 VAL X CA 1
ATOM 5827 C C . VAL C 2 21 ? 126.668 16.969 18.192 1.00 35.75 217 VAL X C 1
ATOM 5828 O O . VAL C 2 21 ? 127.479 17.881 18.064 1.00 36.87 217 VAL X O 1
ATOM 5832 N N . ARG C 2 22 ? 126.981 15.684 18.001 1.00 33.34 218 ARG X N 1
ATOM 5833 C CA . ARG C 2 22 ? 128.312 15.246 17.603 1.00 34.98 218 ARG X CA 1
ATOM 5834 C C . ARG C 2 22 ? 128.702 15.858 16.236 1.00 41.17 218 ARG X C 1
ATOM 5835 O O . ARG C 2 22 ? 129.819 16.336 16.098 1.00 39.11 218 ARG X O 1
ATOM 5843 N N . ARG C 2 23 ? 127.780 15.847 15.245 1.00 39.19 219 ARG X N 1
ATOM 5844 C CA . ARG C 2 23 ? 128.009 16.371 13.886 1.00 39.27 219 ARG X CA 1
ATOM 5845 C C . ARG C 2 23 ? 128.227 17.873 13.838 1.00 46.37 219 ARG X C 1
ATOM 5846 O O . ARG C 2 23 ? 128.914 18.347 12.930 1.00 47.86 219 ARG X O 1
ATOM 5854 N N . LEU C 2 24 ? 127.696 18.618 14.830 1.00 43.51 220 LEU X N 1
ATOM 5855 C CA . LEU C 2 24 ? 127.910 20.059 15.013 1.00 45.25 220 LEU X CA 1
ATOM 5856 C C . LEU C 2 24 ? 129.445 20.273 14.995 1.00 54.81 220 LEU X C 1
ATOM 5857 O O . LEU C 2 24 ? 129.940 21.361 14.725 1.00 53.65 220 LEU X O 1
ATOM 5862 N N . HIS C 2 25 ? 130.161 19.171 15.290 1.00 57.36 221 HIS X N 1
ATOM 5863 C CA . HIS C 2 25 ? 131.589 18.875 15.256 1.00 61.02 221 HIS X CA 1
ATOM 5864 C C . HIS C 2 25 ? 132.534 19.416 16.329 1.00 67.16 221 HIS X C 1
ATOM 5865 O O . HIS C 2 25 ? 133.737 19.387 16.073 1.00 68.34 221 HIS X O 1
ATOM 5872 N N . SER C 2 26 ? 132.081 19.810 17.549 1.00 63.27 222 SER X N 1
ATOM 5873 C CA . SER C 2 26 ? 130.713 19.898 18.069 1.00 56.48 222 SER X CA 1
ATOM 5874 C C . SER C 2 26 ? 130.499 21.242 18.763 1.00 100.92 222 SER X C 1
ATOM 5875 O O . SER C 2 26 ? 130.531 22.283 18.106 1.00 74.07 222 SER X O 1
ATOM 5878 N N . HIS D 2 4 ? 121.202 75.542 27.442 1.00 51.81 200 HIS Y N 1
ATOM 5879 C CA . HIS D 2 4 ? 119.778 75.903 27.408 1.00 50.82 200 HIS Y CA 1
ATOM 5880 C C . HIS D 2 4 ? 119.558 77.088 26.467 1.00 53.26 200 HIS Y C 1
ATOM 5881 O O . HIS D 2 4 ? 118.758 76.995 25.526 1.00 52.84 200 HIS Y O 1
ATOM 5883 N N . ARG D 2 5 ? 120.289 78.196 26.709 1.00 47.23 201 ARG Y N 1
ATOM 5884 C CA . ARG D 2 5 ? 120.256 79.372 25.854 1.00 46.41 201 ARG Y CA 1
ATOM 5885 C C . ARG D 2 5 ? 120.835 78.970 24.481 1.00 44.30 201 ARG Y C 1
ATOM 5886 O O . ARG D 2 5 ? 120.305 79.392 23.459 1.00 42.44 201 ARG Y O 1
ATOM 5888 N N . LEU D 2 6 ? 121.872 78.091 24.468 1.00 37.39 202 LEU Y N 1
ATOM 5889 C CA . LEU D 2 6 ? 122.502 77.609 23.239 1.00 35.87 202 LEU Y CA 1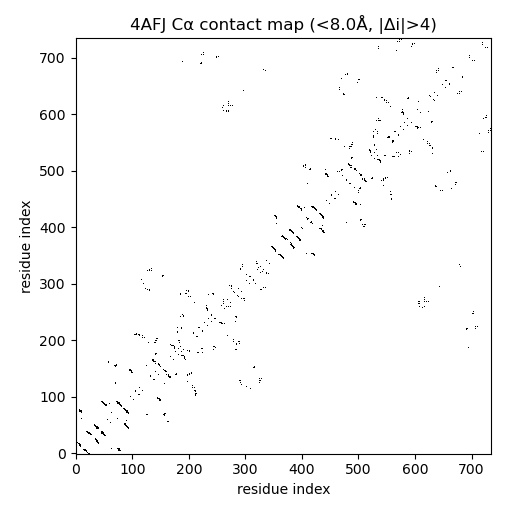
ATOM 5890 C C . LEU D 2 6 ? 121.515 76.860 22.351 1.00 35.92 202 LEU Y C 1
ATOM 5891 O O . LEU D 2 6 ? 121.407 77.179 21.165 1.00 34.40 202 LEU Y O 1
ATOM 5896 N N . LEU D 2 7 ? 120.799 75.872 22.923 1.00 30.90 203 LEU Y N 1
ATOM 5897 C CA . LEU D 2 7 ? 119.823 75.085 22.192 1.00 29.81 203 LEU Y CA 1
ATOM 5898 C C . LEU D 2 7 ? 118.773 75.991 21.541 1.00 34.19 203 LEU Y C 1
ATOM 5899 O O . LEU D 2 7 ? 118.498 75.832 20.351 1.00 33.32 203 LEU Y O 1
ATOM 5904 N N . GLN D 2 8 ? 118.213 76.943 22.315 1.00 32.02 204 GLN Y N 1
ATOM 5905 C CA . GLN D 2 8 ? 117.193 77.877 21.842 1.00 32.53 204 GLN Y CA 1
ATOM 5906 C C . GLN D 2 8 ? 117.712 78.649 20.635 1.00 36.47 204 GLN Y C 1
ATOM 5907 O O . GLN D 2 8 ? 117.009 78.801 19.644 1.00 36.22 204 GLN Y O 1
ATOM 5913 N N . GLN D 2 9 ? 118.964 79.104 20.707 1.00 33.24 205 GLN Y N 1
ATOM 5914 C CA . GLN D 2 9 ? 119.594 79.834 19.633 1.00 33.08 205 GLN Y CA 1
ATOM 5915 C C . GLN D 2 9 ? 119.767 78.999 18.347 1.00 35.35 205 GLN Y C 1
ATOM 5916 O O . GLN D 2 9 ? 119.532 79.504 17.247 1.00 35.97 205 GLN Y O 1
ATOM 5922 N N . LEU D 2 10 ? 120.210 77.747 18.480 1.00 29.90 206 LEU Y N 1
ATOM 5923 C CA . LEU D 2 10 ? 120.412 76.843 17.342 1.00 29.21 206 LEU Y CA 1
ATOM 5924 C C . LEU D 2 10 ? 119.089 76.500 16.689 1.00 31.56 206 LEU Y C 1
ATOM 5925 O O . LEU D 2 10 ? 119.047 76.295 15.477 1.00 33.06 206 LEU Y O 1
ATOM 5930 N N . VAL D 2 11 ? 118.005 76.447 17.490 1.00 26.32 207 VAL Y N 1
ATOM 5931 C CA . VAL D 2 11 ? 116.639 76.199 17.011 1.00 26.98 207 VAL Y CA 1
ATOM 5932 C C . VAL D 2 11 ? 116.192 77.413 16.189 1.00 33.86 207 VAL Y C 1
ATOM 5933 O O . VAL D 2 11 ? 115.745 77.261 15.051 1.00 34.79 207 VAL Y O 1
ATOM 5937 N N . LEU D 2 12 ? 116.373 78.619 16.740 1.00 30.71 208 LEU Y N 1
ATOM 5938 C CA . LEU D 2 12 ? 115.962 79.835 16.054 1.00 31.16 208 LEU Y CA 1
ATOM 5939 C C . LEU D 2 12 ? 116.795 80.138 14.827 1.00 35.14 208 LEU Y C 1
ATOM 5940 O O . LEU D 2 12 ? 116.266 80.741 13.891 1.00 35.54 208 LEU Y O 1
ATOM 5945 N N . SER D 2 13 ? 118.103 79.776 14.838 1.00 31.17 209 SER Y N 1
ATOM 5946 C CA . SER D 2 13 ? 119.014 80.072 13.721 1.00 33.35 209 SER Y CA 1
ATOM 5947 C C . SER D 2 13 ? 118.996 79.014 12.640 1.00 38.22 209 SER Y C 1
ATOM 5948 O O . SER D 2 13 ? 119.496 79.264 11.535 1.00 39.58 209 SER Y O 1
ATOM 5951 N N . GLY D 2 14 ? 118.448 77.849 12.968 1.00 33.45 210 GLY Y N 1
ATOM 5952 C CA . GLY D 2 14 ? 118.370 76.714 12.059 1.00 33.13 210 GLY Y CA 1
ATOM 5953 C C . GLY D 2 14 ? 119.712 76.038 11.838 1.00 38.11 210 GLY Y C 1
ATOM 5954 O O . GLY D 2 14 ? 120.012 75.603 10.724 1.00 39.84 210 GLY Y O 1
ATOM 5955 N N . ASN D 2 15 ? 120.511 75.901 12.905 1.00 32.01 211 ASN Y N 1
ATOM 5956 C CA . ASN D 2 15 ? 121.837 75.280 12.851 1.00 31.40 211 ASN Y CA 1
ATOM 5957 C C . ASN D 2 15 ? 121.967 74.106 13.810 1.00 33.09 211 ASN Y C 1
ATOM 5958 O O . ASN D 2 15 ? 123.075 73.616 14.033 1.00 32.37 211 ASN Y O 1
ATOM 5963 N N . LEU D 2 16 ? 120.848 73.646 14.375 1.00 28.13 212 LEU Y N 1
ATOM 5964 C CA . LEU D 2 16 ? 120.870 72.556 15.346 1.00 26.42 212 LEU Y CA 1
ATOM 5965 C C . LEU D 2 16 ? 121.514 71.242 14.875 1.00 30.95 212 LEU Y C 1
ATOM 5966 O O . LEU D 2 16 ? 122.381 70.697 15.578 1.00 28.98 212 LEU Y O 1
ATOM 5971 N N . ILE D 2 17 ? 121.054 70.702 13.739 1.00 29.43 213 ILE Y N 1
ATOM 5972 C CA . ILE D 2 17 ? 121.566 69.414 13.244 1.00 29.27 213 ILE Y CA 1
ATOM 5973 C C . ILE D 2 17 ? 123.047 69.480 12.894 1.00 33.35 213 ILE Y C 1
ATOM 5974 O O . ILE D 2 17 ? 123.818 68.626 13.349 1.00 32.66 213 ILE Y O 1
ATOM 5979 N N . LYS D 2 18 ? 123.470 70.507 12.141 1.00 32.36 214 LYS Y N 1
ATOM 5980 C CA . LYS D 2 18 ? 124.894 70.609 11.801 1.00 33.22 214 LYS Y CA 1
ATOM 5981 C C . LYS D 2 18 ? 125.784 70.747 13.056 1.00 38.09 214 LYS Y C 1
ATOM 5982 O O . LYS D 2 18 ? 126.872 70.178 13.079 1.00 37.68 214 LYS Y O 1
ATOM 5988 N N . GLU D 2 19 ? 125.290 71.428 14.121 1.00 34.92 215 GLU Y N 1
ATOM 5989 C CA . GLU D 2 19 ? 126.050 71.584 15.377 1.00 34.97 215 GLU Y CA 1
ATOM 5990 C C . GLU D 2 19 ? 126.074 70.260 16.161 1.00 37.46 215 GLU Y C 1
ATOM 5991 O O . GLU D 2 19 ? 127.111 69.898 16.716 1.00 38.78 215 GLU Y O 1
ATOM 5997 N N . ALA D 2 20 ? 124.956 69.523 16.174 1.00 31.74 216 ALA Y N 1
ATOM 5998 C CA . ALA D 2 20 ? 124.901 68.227 16.847 1.00 29.98 216 ALA Y CA 1
ATOM 5999 C C . ALA D 2 20 ? 125.859 67.235 16.167 1.00 34.68 216 ALA Y C 1
ATOM 6000 O O . ALA D 2 20 ? 126.600 66.548 16.864 1.00 34.76 216 ALA Y O 1
ATOM 6002 N N . VAL D 2 21 ? 125.867 67.189 14.826 1.00 32.76 217 VAL Y N 1
ATOM 6003 C CA . VAL D 2 21 ? 126.735 66.293 14.031 1.00 34.52 217 VAL Y CA 1
ATOM 6004 C C . VAL D 2 21 ? 128.221 66.597 14.305 1.00 39.86 217 VAL Y C 1
ATOM 6005 O O . VAL D 2 21 ? 129.021 65.669 14.451 1.00 40.84 217 VAL Y O 1
ATOM 6009 N N . ARG D 2 22 ? 128.567 67.886 14.406 1.00 36.91 218 ARG Y N 1
ATOM 6010 C CA . ARG D 2 22 ? 129.924 68.335 14.719 1.00 38.79 218 ARG Y CA 1
ATOM 6011 C C . ARG D 2 22 ? 130.371 67.800 16.098 1.00 44.15 218 ARG Y C 1
ATOM 6012 O O . ARG D 2 22 ? 131.497 67.327 16.229 1.00 43.54 218 ARG Y O 1
ATOM 6020 N N . ARG D 2 23 ? 129.494 67.908 17.112 1.00 42.58 219 ARG Y N 1
ATOM 6021 C CA . ARG D 2 23 ? 129.748 67.468 18.484 1.00 43.75 219 ARG Y CA 1
ATOM 6022 C C . ARG D 2 23 ? 129.958 65.970 18.612 1.00 51.92 219 ARG Y C 1
ATOM 6023 O O . ARG D 2 23 ? 130.745 65.562 19.460 1.00 53.30 219 ARG Y O 1
ATOM 6031 N N . LEU D 2 24 ? 129.278 65.142 17.792 1.00 50.84 220 LEU Y N 1
ATOM 6032 C CA . LEU D 2 24 ? 129.505 63.700 17.880 1.00 51.51 220 LEU Y CA 1
ATOM 6033 C C . LEU D 2 24 ? 130.797 63.257 17.214 1.00 57.60 220 LEU Y C 1
ATOM 6034 O O . LEU D 2 24 ? 131.362 62.240 17.607 1.00 57.22 220 LEU Y O 1
ATOM 6039 N N . HIS D 2 25 ? 131.261 64.020 16.210 1.00 56.73 221 HIS Y N 1
ATOM 6040 C CA . HIS D 2 25 ? 132.506 63.734 15.488 1.00 58.93 221 HIS Y CA 1
ATOM 6041 C C . HIS D 2 25 ? 133.724 64.361 16.179 1.00 65.92 221 HIS Y C 1
ATOM 6042 O O . HIS D 2 25 ? 134.832 63.838 16.043 1.00 68.39 221 HIS Y O 1
ATOM 6049 N N . SER D 2 26 ? 133.506 65.492 16.891 1.00 61.66 222 SER Y N 1
ATOM 6050 C CA . SER D 2 26 ? 134.460 66.338 17.621 1.00 90.52 222 SER Y CA 1
ATOM 6051 C C . SER D 2 26 ? 135.729 65.652 18.140 1.00 118.71 222 SER Y C 1
ATOM 6052 O O . SER D 2 26 ? 135.692 64.917 19.124 1.00 82.41 222 SER Y O 1
#

Foldseek 3Di:
DKDWAFWAFLADDRHTDIWIWAPWDWPDQDPQGTKIWIATPPPRFIKIKGKGWDVPQQLSVLQRPDDDQQAWHQGIWHWDAVHVTIIIITITHDFPFWLVVVLLVCLVVVHADPLVLLLLQLLSLLLVLLQCVLQQKAQQAQDRRQWGARVPQSRIHGDDSNQMDNDDAPDFAFLGYDLLQAAVLSLLPARRDGSLSNLSSSLQRLVCSQASHGQQPAPDSVSSVVSLCQAQNDDDQVLNCLSHVPDDDPDDDGTHGDDLCVSGDVPRPVQSSVLSVQSNDSRSVSHQRSLRSSLRCSNVLVLDPPDDDPVRHRHPDQLPDDCSSCVVPVVCSPSRQDPVRDD/DFDKDWDWWAFLADDRDTDIWIWGPWDWPDQDPQGTWIWIATPPPRFIWIKGKGWDVAQLSVLQSPDDDQQAWHFGIKDKDADPDDPGIIIITITHDFPFWQVVVLLVCLVVVHQDPLVLLLLQLLSLLLVLLVSVLQQKAQQADDRRQWGARVPQSRTHGDDSNQMDRDDQPDFAQLGYDLLQAAVLSLLPARRDGSLSNLSSSLQRLLCSQASHGQQDAPDSVSSVVSLCQAQWDDDQVLSCLSHVVDDDPDDDTTHHDDLCVSGDVPRPVQSSVLSVLRNDSRSVSHDRSLRSSLGVSNVLLLDPPDDDPVGHRHPDQQPQDPSSCVVPVVSNPRRQHPVNDD/DVVCVVCVVVVNVVVVVVVVVCD/DVVCVVCVVVVNVVVVVVVVVVD

InterPro domains:
  IPR000719 Protein kinase domain [PF00069] (56-340)
  IPR000719 Protein kinase domain [PS50011] (56-340)
  IPR000719 Protein kinase domain [SM00220] (56-340)
  IPR008271 Serine/threonine-protein kinase, active site [PS00108] (177-189)
  IPR011009 Protein kinase-like domain superfamily [SSF56112] (55-377)
  IPR017441 Protein kinase, ATP binding site [PS00107] (62-86)
  IPR039192 Glycogen synthase kinase 3, catalytic domain [cd14137] (51-343)
  IPR050591 Glycogen Synthase Kinase-3 [PTHR24057] (29-384)

Organism: Homo sapiens (NCBI:txid9606)

Radius of gyration: 30.74 Å; Cα contacts (8 Å, |Δi|>4): 1455; chains: 4; bounding box: 56×85×104 Å

CATH classification: 3.30.200.20 (+1 more: 1.10.510.10)

B-factor: mean 37.35, std 16.69, range [14.0, 125.88]

Sequence (735 aa):
KVTTVVATPGQQGGPDRPQEVSYTDTKVIGNGSFGVVYQAKLCDSGELVAIKKVLQFKNRELQQIMMRKLDHCNIVRLRYFFYSSKKDEVYLNLVLDYVPETVYRRVARHYSRAKQTLPVIYVKLYMYQLFRSLAYIHSFGICHRDIKPQNLLLDPDTAVLKLCDFGSAKQLVRGEPNVSICCSSRYYRAPELIFGATDYTSSSIDVWSAGCVLAELLLGQPIFPGDSGVDQLVEIIKVLGTPTRREQIREMNPNYTEFFKFPQIKAHHPWTKVFRPRRTPPEAIALCSRLLEYTPTARLTPLEACAHSFFDELRDPNVKLPNGRDTPALFNFTTQELSSNPPLATILIPPHARIGSKVTTVVATPGQGPDRPQEVSYTDTKVIGNGSFGVVYQAKLCDSGELVAIKKVLQKNRELQQIMRKLDHCNIVRLRYFFYSSGEKKDEVYLNLVLDYVPETVYRVARHYSRAKQTLPVIYVKLYMYQLFRSLAYIHSFGICHRDIKPQNLLLDPDTAVLKKLCDFGSAKQLVRRGEPNVSICCSSRYYRAPELIFGATDYTSSSIDVWSAGCVLAELLLGQPIFPGDSGVDQLVEIIKVLGTPTREQIREMNPNYTEFFKKFPQIKKAHPWTKVFRPRTPPEAIALCSRLLEYTPTARLTPLEACAHSFFDELRDPNVKLPNGRDTPALFNFTTQELSSNPPLATILIPPHARIHHRRLLQQLVLSGNLIKEAVRRLHSHRLLQQLVLSGNLIKEAVRRLHS

Solvent-accessible surface area: 33586 Å² total

Nearest PDB structures (foldseek):
  4afj-assembly1_A  TM=1.003E+00  e=1.691E-67  Homo sapiens
  4j1r-assembly6_D  TM=9.829E-01  e=1.978E-60  Homo sapiens
  4pte-assembly1_A  TM=9.812E-01  e=4.269E-59  Homo sapiens
  1q41-assembly1_B  TM=9.747E-01  e=1.083E-57  Homo sapiens
  6b8j-assembly1_A  TM=9.750E-01  e=4.396E-57  Homo sapiens